Protein AF-A0A2H3IFF6-F1 (afdb_monomer_lite)

Structure (mmCIF, N/CA/C/O backbone):
data_AF-A0A2H3IFF6-F1
#
_entry.id   AF-A0A2H3IFF6-F1
#
loop_
_atom_site.group_PDB
_atom_site.id
_atom_site.type_symbol
_atom_site.label_atom_id
_atom_site.label_alt_id
_atom_site.label_comp_id
_atom_site.label_asym_id
_atom_site.label_entity_id
_atom_site.label_seq_id
_atom_site.pdbx_PDB_ins_code
_atom_site.Cartn_x
_atom_site.Cartn_y
_atom_site.Cartn_z
_atom_site.occupancy
_atom_site.B_iso_or_equiv
_atom_site.auth_seq_id
_atom_site.auth_comp_id
_atom_site.auth_asym_id
_atom_site.auth_atom_id
_atom_site.pdbx_PDB_model_num
ATOM 1 N N . MET A 1 1 ? 12.134 -15.837 -19.887 1.00 38.56 1 MET A N 1
ATOM 2 C CA . MET A 1 1 ? 12.279 -16.118 -18.448 1.00 38.56 1 MET A CA 1
ATOM 3 C C . MET A 1 1 ? 13.048 -17.418 -18.341 1.00 38.56 1 MET A C 1
ATOM 5 O O . MET A 1 1 ? 12.661 -18.370 -19.005 1.00 38.56 1 MET A O 1
ATOM 9 N N . LEU A 1 2 ? 14.195 -17.393 -17.666 1.00 48.28 2 LEU A N 1
ATOM 10 C CA . LEU A 1 2 ? 15.031 -18.558 -17.375 1.00 48.28 2 LEU A CA 1
ATOM 11 C C . LEU A 1 2 ? 14.688 -18.929 -15.922 1.00 48.28 2 LEU A C 1
ATOM 13 O O . LEU A 1 2 ? 15.076 -18.199 -15.018 1.00 48.28 2 LEU A O 1
ATOM 17 N N . GLU A 1 3 ? 13.882 -19.964 -15.712 1.00 47.41 3 GLU A N 1
ATOM 18 C CA . GLU A 1 3 ? 13.469 -20.450 -14.382 1.00 47.41 3 GLU A CA 1
ATOM 19 C C . GLU A 1 3 ? 13.998 -21.884 -14.204 1.00 47.41 3 GLU A C 1
ATOM 21 O O . GLU A 1 3 ? 14.107 -22.606 -15.199 1.00 47.41 3 GLU A O 1
ATOM 26 N N . ASP A 1 4 ? 14.376 -22.272 -12.979 1.00 53.00 4 ASP A N 1
ATOM 27 C CA . ASP A 1 4 ? 14.847 -23.623 -12.619 1.00 53.00 4 ASP A CA 1
ATOM 28 C C . ASP A 1 4 ? 16.055 -24.161 -13.431 1.00 53.00 4 ASP A C 1
ATOM 30 O O . ASP A 1 4 ? 16.214 -25.370 -13.635 1.00 53.00 4 ASP A O 1
ATOM 34 N N . LEU A 1 5 ? 16.942 -23.288 -13.924 1.00 58.34 5 LEU A N 1
ATOM 35 C CA . LEU A 1 5 ? 18.146 -23.723 -14.645 1.00 58.34 5 LEU A CA 1
ATOM 36 C C . LEU A 1 5 ? 19.274 -24.081 -13.684 1.00 58.34 5 LEU A C 1
ATOM 38 O O . LEU A 1 5 ? 19.726 -23.256 -12.895 1.00 58.34 5 LEU A O 1
ATOM 42 N N . SER A 1 6 ? 19.788 -25.305 -13.808 1.00 63.78 6 SER A N 1
ATOM 43 C CA . SER A 1 6 ? 20.961 -25.723 -13.047 1.00 63.78 6 SER A CA 1
ATOM 44 C C . SER A 1 6 ? 22.236 -25.040 -13.550 1.00 63.78 6 SER A C 1
ATOM 46 O O . SER A 1 6 ? 22.379 -24.736 -14.736 1.00 63.78 6 SER A O 1
ATOM 48 N N . GLU A 1 7 ? 23.186 -24.837 -12.638 1.00 62.59 7 GLU A N 1
ATOM 49 C CA . GLU A 1 7 ? 24.485 -24.183 -12.859 1.00 62.59 7 GLU A CA 1
ATOM 50 C C . GLU A 1 7 ? 25.207 -24.579 -14.172 1.00 62.59 7 GLU A C 1
ATOM 52 O O . GLU A 1 7 ? 25.631 -23.677 -14.897 1.00 62.59 7 GLU A O 1
ATOM 57 N N . PRO A 1 8 ? 25.248 -25.863 -14.598 1.00 72.06 8 PRO A N 1
ATOM 58 C CA . PRO A 1 8 ? 25.888 -26.247 -15.861 1.00 72.06 8 PRO A CA 1
ATOM 59 C C . PRO A 1 8 ? 25.203 -25.666 -17.106 1.00 72.06 8 PRO A C 1
ATOM 61 O O . PRO A 1 8 ? 25.859 -25.371 -18.104 1.00 72.06 8 PRO A O 1
ATOM 64 N N . TYR A 1 9 ? 23.878 -25.490 -17.070 1.00 73.44 9 TYR A N 1
ATOM 65 C CA . TYR A 1 9 ? 23.153 -24.863 -18.174 1.00 73.44 9 TYR A CA 1
ATOM 66 C C . TYR A 1 9 ? 23.409 -23.363 -18.217 1.00 73.44 9 TYR A C 1
ATOM 68 O O . TYR A 1 9 ? 23.532 -22.803 -19.301 1.00 73.44 9 TYR A O 1
ATOM 76 N N . ILE A 1 10 ? 23.548 -22.714 -17.063 1.00 69.38 10 ILE A N 1
ATOM 77 C CA . ILE A 1 10 ? 23.881 -21.290 -16.978 1.00 69.38 10 ILE A CA 1
ATOM 78 C C . ILE A 1 10 ? 25.252 -21.024 -17.614 1.00 69.38 10 ILE A C 1
ATOM 80 O O . ILE A 1 10 ? 25.393 -20.100 -18.415 1.00 69.38 10 ILE A O 1
ATOM 84 N N . GLU A 1 11 ? 26.249 -21.857 -17.311 1.00 74.06 11 GLU A N 1
ATOM 85 C CA . GLU A 1 11 ? 27.585 -21.767 -17.914 1.00 74.06 11 GLU A CA 1
ATOM 86 C C . GLU A 1 11 ? 27.561 -22.019 -19.426 1.00 74.06 11 GLU A C 1
ATOM 88 O O . GLU A 1 11 ? 28.198 -21.295 -20.201 1.00 74.06 11 GLU A O 1
ATOM 93 N N . LEU A 1 12 ? 26.768 -22.997 -19.873 1.00 79.56 12 LEU A N 1
ATOM 94 C CA . LEU A 1 12 ? 26.589 -23.285 -21.293 1.00 79.56 12 LEU A CA 1
ATOM 95 C C . LEU A 1 12 ? 25.931 -22.108 -22.029 1.00 79.56 12 LEU A C 1
ATOM 97 O O . LEU A 1 12 ? 26.402 -21.707 -23.091 1.00 79.56 12 LEU A O 1
ATOM 101 N N . PHE A 1 13 ? 24.891 -21.507 -21.450 1.00 73.38 13 PHE A N 1
ATOM 102 C CA . PHE A 1 13 ? 24.260 -20.297 -21.981 1.00 73.38 13 PHE A CA 1
ATOM 103 C C . PHE A 1 13 ? 25.245 -19.125 -22.027 1.00 73.38 13 PHE A C 1
ATOM 105 O O . PHE A 1 13 ? 25.337 -18.443 -23.049 1.00 73.38 13 PHE A O 1
ATOM 112 N N . GLY A 1 14 ? 26.019 -18.929 -20.958 1.00 73.56 14 GLY A N 1
ATOM 113 C CA . GLY A 1 14 ? 27.073 -17.921 -20.893 1.00 73.56 14 GLY A CA 1
ATOM 114 C C . GLY A 1 14 ? 28.059 -18.038 -22.053 1.00 73.56 14 GLY A C 1
ATOM 115 O O . GLY A 1 14 ? 28.250 -17.101 -22.832 1.00 73.56 14 GLY A O 1
ATOM 116 N N . SER A 1 15 ? 28.621 -19.234 -22.227 1.00 78.81 15 SER A N 1
ATOM 117 C CA . SER A 1 15 ? 29.581 -19.513 -23.299 1.00 78.81 15 SER A CA 1
ATOM 118 C C . SER A 1 15 ? 28.978 -19.392 -24.704 1.00 78.81 15 SER A C 1
ATOM 120 O O . SER A 1 15 ? 29.634 -18.855 -25.594 1.00 78.81 15 SER A O 1
ATOM 122 N N . TYR A 1 16 ? 27.728 -19.822 -24.904 1.00 80.56 16 TYR A N 1
ATOM 123 C CA . TYR A 1 16 ? 27.056 -19.764 -26.203 1.00 80.56 16 TYR A CA 1
ATOM 124 C C . TYR A 1 16 ? 26.751 -18.328 -26.645 1.00 80.56 16 TYR A C 1
ATOM 126 O O . TYR A 1 16 ? 26.982 -17.969 -27.798 1.00 80.56 16 TYR A O 1
ATOM 134 N N . PHE A 1 17 ? 26.250 -17.492 -25.731 1.00 76.94 17 PHE A N 1
ATOM 135 C CA . PHE A 1 17 ? 25.898 -16.102 -26.035 1.00 76.94 17 PHE A CA 1
ATOM 136 C C . PHE A 1 17 ? 27.072 -15.126 -25.882 1.00 76.94 17 PHE A C 1
ATOM 138 O O . PHE A 1 17 ? 26.922 -13.947 -26.200 1.00 76.94 17 PHE A O 1
ATOM 145 N N . GLY A 1 18 ? 28.235 -15.590 -25.411 1.00 71.38 18 GLY A N 1
ATOM 146 C CA . GLY A 1 18 ? 29.381 -14.726 -25.120 1.00 71.38 18 GLY A CA 1
ATOM 147 C C . GLY A 1 18 ? 29.097 -13.733 -23.988 1.00 71.38 18 GLY A C 1
ATOM 148 O O . GLY A 1 18 ? 29.632 -12.625 -23.983 1.00 71.38 18 GLY A O 1
ATOM 149 N N . VAL A 1 19 ? 28.226 -14.113 -23.053 1.00 72.69 19 VAL A N 1
ATOM 150 C CA . VAL A 1 19 ? 27.799 -13.309 -21.903 1.00 72.69 19 VAL A CA 1
ATOM 151 C C . VAL A 1 19 ? 28.285 -14.010 -20.636 1.00 72.69 19 VAL A C 1
ATOM 153 O O . VAL A 1 19 ? 28.291 -15.233 -20.572 1.00 72.69 19 VAL A O 1
ATOM 156 N N . ASP A 1 20 ? 28.712 -13.262 -19.618 1.00 71.94 20 ASP A N 1
ATOM 157 C CA . ASP A 1 20 ? 29.081 -13.860 -18.329 1.00 71.94 20 ASP A CA 1
ATOM 158 C C . ASP A 1 20 ? 27.909 -14.705 -17.794 1.00 71.94 20 ASP A C 1
ATOM 160 O O . ASP A 1 20 ? 26.795 -14.205 -17.636 1.00 71.94 20 ASP A O 1
ATOM 164 N N . ALA A 1 21 ? 28.160 -15.990 -17.524 1.00 69.69 21 ALA A N 1
ATOM 165 C CA . ALA A 1 21 ? 27.174 -16.936 -17.004 1.00 69.69 21 ALA A CA 1
ATOM 166 C C . ALA A 1 21 ? 26.475 -16.392 -15.749 1.00 69.69 21 ALA A C 1
ATOM 168 O O . ALA A 1 21 ? 25.276 -16.576 -15.547 1.00 69.69 21 ALA A O 1
ATOM 169 N N . GLN A 1 22 ? 27.191 -15.617 -14.937 1.00 67.50 22 GLN A N 1
ATOM 170 C CA . GLN A 1 22 ? 26.620 -15.019 -13.744 1.00 67.50 22 GLN A CA 1
ATOM 171 C C . GLN A 1 22 ? 25.551 -13.944 -14.034 1.00 67.50 22 GLN A C 1
ATOM 173 O O . GLN A 1 22 ? 24.779 -13.609 -13.136 1.00 67.50 22 GLN A O 1
ATOM 178 N N . VAL A 1 23 ? 25.484 -13.389 -15.252 1.00 66.81 23 VAL A N 1
ATOM 179 C CA . VAL A 1 23 ? 24.373 -12.524 -15.696 1.00 66.81 23 VAL A CA 1
ATOM 180 C C . VAL A 1 23 ? 23.086 -13.337 -15.790 1.00 66.81 23 VAL A C 1
ATOM 182 O O . VAL A 1 23 ? 22.043 -12.873 -15.341 1.00 66.81 23 VAL A O 1
ATOM 185 N N . PHE A 1 24 ? 23.164 -14.563 -16.312 1.00 67.00 24 PHE A N 1
ATOM 186 C CA . PHE A 1 24 ? 22.022 -15.471 -16.383 1.00 67.00 24 PHE A CA 1
ATOM 187 C C . PHE A 1 24 ? 21.651 -16.008 -14.999 1.00 67.00 24 PHE A C 1
ATOM 189 O O . PHE A 1 24 ? 20.473 -16.002 -14.659 1.00 67.00 24 PHE A O 1
ATOM 196 N N . ALA A 1 25 ? 22.633 -16.357 -14.159 1.00 62.78 25 ALA A N 1
ATOM 197 C CA . ALA A 1 25 ? 22.378 -16.769 -12.773 1.00 62.78 25 ALA A CA 1
ATOM 198 C C . ALA A 1 25 ? 21.637 -15.692 -11.966 1.00 62.78 25 ALA A C 1
ATOM 200 O O . ALA A 1 25 ? 20.706 -15.994 -11.228 1.00 62.78 25 ALA A O 1
ATOM 201 N N . ALA A 1 26 ? 22.006 -14.419 -12.143 1.00 60.72 26 ALA A N 1
ATOM 202 C CA . ALA A 1 26 ? 21.344 -13.298 -11.476 1.00 60.72 26 ALA A CA 1
ATOM 203 C C . ALA A 1 26 ? 19.911 -13.030 -11.980 1.00 60.72 26 ALA A C 1
ATOM 205 O O . ALA A 1 26 ? 19.170 -12.282 -11.341 1.00 60.72 26 ALA A O 1
ATOM 206 N N . GLN A 1 27 ? 19.536 -13.591 -13.133 1.00 59.34 27 GLN A N 1
ATOM 207 C CA . GLN A 1 27 ? 18.207 -13.465 -13.735 1.00 59.34 27 GLN A CA 1
ATOM 208 C C . GLN A 1 27 ? 17.286 -14.647 -13.413 1.00 59.34 27 GLN A C 1
ATOM 210 O O . GLN A 1 27 ? 16.091 -14.552 -13.698 1.00 59.34 27 GLN A O 1
ATOM 215 N N . ILE A 1 28 ? 17.810 -15.731 -12.828 1.00 59.28 28 ILE A N 1
ATOM 216 C CA . ILE A 1 28 ? 16.989 -16.858 -12.381 1.00 59.28 28 ILE A CA 1
ATOM 217 C C . ILE A 1 28 ? 16.185 -16.406 -11.171 1.00 59.28 28 ILE A C 1
ATOM 219 O O . ILE A 1 28 ? 16.720 -16.027 -10.127 1.00 59.28 28 ILE A O 1
ATOM 223 N N . GLN A 1 29 ? 14.873 -16.404 -11.356 1.00 48.50 29 GLN A N 1
ATOM 224 C CA . GLN A 1 29 ? 13.907 -16.045 -10.341 1.00 48.50 29 GLN A CA 1
ATOM 225 C C . GLN A 1 29 ? 13.195 -17.323 -9.904 1.00 48.50 29 GLN A C 1
ATOM 227 O O . GLN A 1 29 ? 12.108 -17.617 -10.389 1.00 48.50 29 GLN A O 1
ATOM 232 N N . ASP A 1 30 ? 13.784 -18.086 -8.984 1.00 48.50 30 ASP A N 1
ATOM 233 C CA . ASP A 1 30 ? 13.059 -19.213 -8.397 1.00 48.50 30 ASP A CA 1
ATOM 234 C C . ASP A 1 30 ? 11.941 -18.653 -7.514 1.00 48.50 30 ASP A C 1
ATOM 236 O O . ASP A 1 30 ? 12.176 -17.908 -6.560 1.00 48.50 30 ASP A O 1
ATOM 240 N N . GLY A 1 31 ? 10.690 -18.975 -7.848 1.00 42.25 31 GLY A N 1
ATOM 241 C CA . GLY A 1 31 ? 9.479 -18.429 -7.222 1.00 42.25 31 GLY A CA 1
ATOM 242 C C . GLY A 1 31 ? 9.295 -18.750 -5.729 1.00 42.25 31 GLY A C 1
ATOM 243 O O . GLY A 1 31 ? 8.210 -18.549 -5.195 1.00 42.25 31 GLY A O 1
ATOM 244 N N . HIS A 1 32 ? 10.319 -19.264 -5.047 1.00 40.50 32 HIS A N 1
ATOM 245 C CA . HIS A 1 32 ? 10.324 -19.652 -3.632 1.00 40.50 32 HIS A CA 1
ATOM 246 C C . HIS A 1 32 ? 10.969 -18.585 -2.722 1.00 40.50 32 HIS A C 1
ATOM 248 O O . HIS A 1 32 ? 11.402 -18.906 -1.617 1.00 40.50 32 HIS A O 1
ATOM 254 N N . TRP A 1 33 ? 11.008 -17.317 -3.168 1.00 41.84 33 TRP A N 1
ATOM 255 C CA . TRP A 1 33 ? 11.645 -16.130 -2.550 1.00 41.84 33 TRP A CA 1
ATOM 256 C C . TRP A 1 33 ? 11.077 -15.688 -1.174 1.00 41.84 33 TRP A C 1
ATOM 258 O O . TRP A 1 33 ? 10.857 -14.506 -0.901 1.00 41.84 33 TRP A O 1
ATOM 268 N N . GLY A 1 34 ? 10.838 -16.643 -0.282 1.00 42.03 34 GLY A N 1
ATOM 269 C CA . GLY A 1 34 ? 10.381 -16.437 1.088 1.00 42.03 34 GLY A CA 1
ATOM 270 C C . GLY A 1 34 ? 10.136 -17.719 1.893 1.00 42.03 34 GLY A C 1
ATOM 271 O O . GLY A 1 34 ? 9.814 -17.600 3.070 1.00 42.03 34 GLY A O 1
ATOM 272 N N . GLU A 1 35 ? 10.270 -18.913 1.300 1.00 39.94 35 GLU A N 1
ATOM 273 C CA . GLU A 1 35 ? 10.054 -20.191 2.006 1.00 39.94 35 GLU A CA 1
ATOM 274 C C . GLU A 1 35 ? 11.335 -21.005 2.244 1.00 39.94 35 GLU A C 1
ATOM 276 O O . GLU A 1 35 ? 11.352 -21.811 3.173 1.00 39.94 35 GLU A O 1
ATOM 281 N N . ASP A 1 36 ? 12.406 -20.798 1.465 1.00 42.50 36 ASP A N 1
ATOM 282 C CA . ASP A 1 36 ? 13.642 -21.584 1.588 1.00 42.50 36 ASP A CA 1
ATOM 283 C C . ASP A 1 36 ? 14.901 -20.696 1.603 1.00 42.50 36 ASP A C 1
ATOM 285 O O . ASP A 1 36 ? 15.216 -20.013 0.627 1.00 42.50 36 ASP A O 1
ATOM 289 N N . ASP A 1 37 ? 15.649 -20.738 2.712 1.00 51.69 37 ASP A N 1
ATOM 290 C CA . ASP A 1 37 ? 16.914 -20.012 2.933 1.00 51.69 37 ASP A CA 1
ATOM 291 C C . ASP A 1 37 ? 18.049 -20.454 1.983 1.00 51.69 37 ASP A C 1
ATOM 293 O O . ASP A 1 37 ? 19.138 -19.878 1.993 1.00 51.69 37 ASP A O 1
ATOM 297 N N . ARG A 1 38 ? 17.839 -21.505 1.179 1.00 42.28 38 ARG A N 1
ATOM 298 C CA . ARG A 1 38 ? 18.907 -22.183 0.429 1.00 42.28 38 ARG A CA 1
ATOM 299 C C . ARG A 1 38 ? 19.079 -21.736 -1.024 1.00 42.28 38 ARG A C 1
ATOM 301 O O . ARG A 1 38 ? 20.086 -22.111 -1.618 1.00 42.28 38 ARG A O 1
ATOM 308 N N . ILE A 1 39 ? 18.135 -20.988 -1.608 1.00 45.25 39 ILE A N 1
ATOM 309 C CA . ILE A 1 39 ? 18.053 -20.838 -3.083 1.00 45.25 39 ILE A CA 1
ATOM 310 C C . ILE A 1 39 ? 17.879 -19.377 -3.553 1.00 45.25 39 ILE A C 1
ATOM 312 O O . ILE A 1 39 ? 17.584 -19.090 -4.709 1.00 45.25 39 ILE A O 1
ATOM 316 N N . GLY A 1 40 ? 18.113 -18.396 -2.682 1.00 44.69 40 GLY A N 1
ATOM 317 C CA . GLY A 1 40 ? 18.213 -17.001 -3.112 1.00 44.69 40 GLY A CA 1
ATOM 318 C C . GLY A 1 40 ? 19.641 -16.668 -3.533 1.00 44.69 40 GLY A C 1
ATOM 319 O O . GLY A 1 40 ? 20.502 -16.546 -2.665 1.00 44.69 40 GLY A O 1
ATOM 320 N N . HIS A 1 41 ? 19.917 -16.456 -4.824 1.00 51.88 41 HIS A N 1
ATOM 321 C CA . HIS A 1 41 ? 21.143 -15.744 -5.196 1.00 51.88 41 HIS A CA 1
ATOM 322 C C . HIS A 1 41 ? 20.984 -14.273 -4.771 1.00 51.88 41 HIS A C 1
ATOM 324 O O . HIS A 1 41 ? 20.117 -13.575 -5.311 1.00 51.88 41 HIS A O 1
ATOM 330 N N . PRO A 1 42 ? 21.764 -13.780 -3.787 1.00 53.38 42 PRO A N 1
ATOM 331 C CA . PRO A 1 42 ? 21.703 -12.381 -3.397 1.00 53.38 42 PRO A CA 1
ATOM 332 C C . PRO A 1 42 ? 22.075 -11.510 -4.596 1.00 53.38 42 PRO A C 1
ATOM 334 O O . PRO A 1 42 ? 22.866 -11.908 -5.456 1.00 53.38 42 PRO A O 1
ATOM 337 N N . GLN A 1 43 ? 21.509 -10.305 -4.653 1.00 56.03 43 GLN A N 1
ATOM 338 C CA . GLN A 1 43 ? 21.870 -9.350 -5.694 1.00 56.03 43 GLN A CA 1
ATOM 339 C C . GLN A 1 43 ? 23.387 -9.154 -5.711 1.00 56.03 43 GLN A C 1
ATOM 341 O O . GLN A 1 43 ? 24.002 -8.894 -4.673 1.00 56.03 43 GLN A O 1
ATOM 346 N N . LYS A 1 44 ? 23.991 -9.248 -6.898 1.00 58.75 44 LYS A N 1
ATOM 347 C CA . LYS A 1 44 ? 25.374 -8.818 -7.077 1.00 58.75 44 LYS A CA 1
ATOM 348 C C . LYS A 1 44 ? 25.489 -7.351 -6.680 1.00 58.75 44 LYS A C 1
ATOM 350 O O . LYS A 1 44 ? 24.672 -6.529 -7.094 1.00 58.75 44 LYS A O 1
ATOM 355 N N . LEU A 1 45 ? 26.519 -7.034 -5.898 1.00 61.25 45 LEU A N 1
ATOM 356 C CA . LEU A 1 45 ? 26.845 -5.654 -5.560 1.00 61.25 45 LEU A CA 1
ATOM 357 C C . LEU A 1 45 ? 27.024 -4.845 -6.847 1.00 61.25 45 LEU A C 1
ATOM 359 O O . LEU A 1 45 ? 27.652 -5.316 -7.794 1.00 61.25 45 LEU A O 1
ATOM 363 N N . LEU A 1 46 ? 26.521 -3.613 -6.861 1.00 61.31 46 LEU A N 1
ATOM 364 C CA . LEU A 1 46 ? 26.642 -2.706 -8.009 1.00 61.31 46 LEU A CA 1
ATOM 365 C C . LEU A 1 46 ? 28.107 -2.485 -8.413 1.00 61.31 46 LEU A C 1
ATOM 367 O O . LEU A 1 46 ? 28.411 -2.387 -9.594 1.00 61.31 46 LEU A O 1
ATOM 371 N N . SER A 1 47 ? 29.028 -2.513 -7.443 1.00 62.34 47 SER A N 1
ATOM 372 C CA . SER A 1 47 ? 30.475 -2.428 -7.679 1.00 62.34 47 SER A CA 1
ATOM 373 C C . SER A 1 47 ? 31.043 -3.567 -8.534 1.00 62.34 47 SER A C 1
ATOM 375 O O . SER A 1 47 ? 32.133 -3.425 -9.081 1.00 62.34 47 SER A O 1
ATOM 377 N N . ALA A 1 48 ? 30.332 -4.692 -8.649 1.00 60.19 48 ALA A N 1
ATOM 378 C CA . ALA A 1 48 ? 30.722 -5.822 -9.485 1.00 60.19 48 ALA A CA 1
ATOM 379 C C . ALA A 1 48 ? 30.246 -5.688 -10.944 1.00 60.19 48 ALA A C 1
ATOM 381 O O . ALA A 1 48 ? 30.687 -6.461 -11.794 1.00 60.19 48 ALA A O 1
ATOM 382 N N . ASN A 1 49 ? 29.370 -4.724 -11.251 1.00 61.53 49 ASN A N 1
ATOM 383 C CA . ASN A 1 49 ? 28.867 -4.489 -12.602 1.00 61.53 49 ASN A CA 1
ATOM 384 C C . ASN A 1 49 ? 29.646 -3.359 -13.288 1.00 61.53 49 ASN A C 1
ATOM 386 O O . ASN A 1 49 ? 29.836 -2.281 -12.734 1.00 61.53 49 ASN A O 1
ATOM 390 N N . ASN A 1 50 ? 30.054 -3.575 -14.541 1.00 64.81 50 ASN A N 1
ATOM 391 C CA . ASN A 1 50 ? 30.603 -2.505 -15.370 1.00 64.81 50 ASN A CA 1
ATOM 392 C C . ASN A 1 50 ? 29.467 -1.784 -16.113 1.00 64.81 50 ASN A C 1
ATOM 394 O O . ASN A 1 50 ? 29.067 -2.206 -17.203 1.00 64.81 50 ASN A O 1
ATOM 398 N N . HIS A 1 51 ? 28.973 -0.695 -15.518 1.00 62.91 51 HIS A N 1
ATOM 399 C CA . HIS A 1 51 ? 27.822 0.075 -16.009 1.00 62.91 51 HIS A CA 1
ATOM 400 C C . HIS A 1 51 ? 28.031 0.651 -17.423 1.00 62.91 51 HIS A C 1
ATOM 402 O O . HIS A 1 51 ? 27.063 0.863 -18.150 1.00 62.91 51 HIS A O 1
ATOM 408 N N . GLU A 1 52 ? 29.282 0.850 -17.856 1.00 63.47 52 GLU A N 1
ATOM 409 C CA . GLU A 1 52 ? 29.602 1.374 -19.192 1.00 63.47 52 GLU A CA 1
ATOM 410 C C . GLU A 1 52 ? 29.456 0.323 -20.305 1.00 63.47 52 GLU A C 1
ATOM 412 O O . GLU A 1 52 ? 29.315 0.674 -21.478 1.00 63.47 52 GLU A O 1
ATOM 417 N N . LYS A 1 53 ? 29.494 -0.971 -19.956 1.00 67.31 53 LYS A N 1
ATOM 418 C CA . LYS A 1 53 ? 29.442 -2.085 -20.919 1.00 67.31 53 LYS A CA 1
ATOM 419 C C . LYS A 1 53 ? 28.101 -2.805 -20.926 1.00 67.31 53 LYS A C 1
ATOM 421 O O . LYS A 1 53 ? 27.621 -3.187 -21.990 1.00 67.31 53 LYS A O 1
ATOM 426 N N . SER A 1 54 ? 27.517 -3.017 -19.752 1.00 72.81 54 SER A N 1
ATOM 427 C CA . SER A 1 54 ? 26.268 -3.759 -19.603 1.00 72.81 54 SER A CA 1
ATOM 428 C C . SER A 1 54 ? 25.570 -3.381 -18.310 1.00 72.81 54 SER A C 1
ATOM 430 O O . SER A 1 54 ? 26.211 -3.225 -17.272 1.00 72.81 54 SER A O 1
ATOM 432 N N . PHE A 1 55 ? 24.248 -3.334 -18.351 1.00 75.75 55 PHE A N 1
ATOM 433 C CA . PHE A 1 55 ? 23.423 -3.105 -17.178 1.00 75.75 55 PHE A CA 1
ATOM 434 C C . PHE A 1 55 ? 22.162 -3.973 -17.261 1.00 75.75 55 PHE A C 1
ATOM 436 O O . PHE A 1 55 ? 21.757 -4.387 -18.347 1.00 75.75 55 PHE A O 1
ATOM 443 N N . THR A 1 56 ? 21.553 -4.279 -16.114 1.00 76.50 56 THR A N 1
ATOM 444 C CA . THR A 1 56 ? 20.357 -5.136 -16.040 1.00 76.50 56 THR A CA 1
ATOM 445 C C . THR A 1 56 ? 19.212 -4.377 -15.395 1.00 76.50 56 THR A C 1
ATOM 447 O O . THR A 1 56 ? 19.285 -4.022 -14.223 1.00 76.50 56 THR A O 1
ATOM 450 N N . LEU A 1 57 ? 18.140 -4.158 -16.151 1.00 78.38 57 LEU A N 1
ATOM 451 C CA . LEU A 1 57 ? 16.928 -3.523 -15.646 1.00 78.38 57 LEU A CA 1
ATOM 452 C C . LEU A 1 57 ? 15.864 -4.553 -15.295 1.00 78.38 57 LEU A C 1
ATOM 454 O O . LEU A 1 57 ? 15.635 -5.512 -16.032 1.00 78.38 57 LEU A O 1
ATOM 458 N N . ARG A 1 58 ? 15.167 -4.312 -14.186 1.00 78.81 58 ARG A N 1
ATOM 459 C CA . ARG A 1 58 ? 14.046 -5.133 -13.735 1.00 78.81 58 ARG A CA 1
ATOM 460 C C . ARG A 1 58 ? 12.745 -4.618 -14.327 1.00 78.81 58 ARG A C 1
ATOM 462 O O . ARG A 1 58 ? 12.305 -3.510 -14.011 1.00 78.81 58 ARG A O 1
ATOM 469 N N . TYR A 1 59 ? 12.143 -5.436 -15.184 1.00 82.38 59 TYR A N 1
ATOM 470 C CA . TYR A 1 59 ? 10.867 -5.174 -15.837 1.00 82.38 59 TYR A CA 1
ATOM 471 C C . TYR A 1 59 ? 9.753 -5.984 -15.177 1.00 82.38 59 TYR A C 1
ATOM 473 O O . TYR A 1 59 ? 9.846 -7.204 -15.067 1.00 82.38 59 TYR A O 1
ATOM 481 N N . TYR A 1 60 ? 8.688 -5.293 -14.774 1.00 80.31 60 TYR A N 1
ATOM 482 C CA . TYR A 1 60 ? 7.529 -5.899 -14.132 1.00 80.31 60 TYR A CA 1
ATOM 483 C C . TYR A 1 60 ? 6.281 -5.657 -14.962 1.00 80.31 60 TYR A C 1
ATOM 485 O O . TYR A 1 60 ? 5.873 -4.515 -15.169 1.00 80.31 60 TYR A O 1
ATOM 493 N N . GLU A 1 61 ? 5.655 -6.743 -15.399 1.00 80.38 61 GLU A N 1
ATOM 494 C CA . GLU A 1 61 ? 4.395 -6.703 -16.125 1.00 80.38 61 GLU A CA 1
ATOM 495 C C . GLU A 1 61 ? 3.228 -6.980 -15.176 1.00 80.38 61 GLU A C 1
ATOM 497 O O . GLU A 1 61 ? 3.185 -7.996 -14.484 1.00 80.38 61 GLU A O 1
ATOM 502 N N . THR A 1 62 ? 2.256 -6.067 -15.141 1.00 80.75 62 THR A N 1
ATOM 503 C CA . THR A 1 62 ? 1.024 -6.289 -14.375 1.00 80.75 62 THR A CA 1
ATOM 504 C C . THR A 1 62 ? 0.069 -7.142 -15.198 1.00 80.75 62 THR A C 1
ATOM 506 O O . THR A 1 62 ? -0.349 -6.731 -16.281 1.00 80.75 62 THR A O 1
ATOM 509 N N . ARG A 1 63 ? -0.302 -8.310 -14.669 1.00 77.62 63 ARG A N 1
ATOM 510 C CA . ARG A 1 63 ? -1.254 -9.232 -15.297 1.00 77.62 63 ARG A CA 1
ATOM 511 C C . ARG A 1 63 ? -2.519 -9.368 -14.461 1.00 77.62 63 ARG A C 1
ATOM 513 O O . ARG A 1 63 ? -2.487 -9.243 -13.238 1.00 77.62 63 ARG A O 1
ATOM 520 N N . VAL A 1 64 ? -3.630 -9.579 -15.152 1.00 73.56 64 VAL A N 1
ATOM 521 C CA . VAL A 1 64 ? -4.944 -9.868 -14.582 1.00 73.56 64 VAL A CA 1
ATOM 522 C C . VAL A 1 64 ? -5.220 -11.348 -14.786 1.00 73.56 64 VAL A C 1
ATOM 524 O O . VAL A 1 64 ? -4.978 -11.875 -15.873 1.00 73.56 64 VAL A O 1
ATOM 527 N N . PHE A 1 65 ? -5.723 -11.975 -13.730 1.00 72.94 65 PHE A N 1
ATOM 528 C CA . PHE A 1 65 ? -6.189 -13.354 -13.710 1.00 72.94 65 PHE A CA 1
ATOM 529 C C . PHE A 1 65 ? -7.709 -13.317 -13.583 1.00 72.94 65 PHE A C 1
ATOM 531 O O . PHE A 1 65 ? -8.230 -12.546 -12.773 1.00 72.94 65 PHE A O 1
ATOM 538 N N . ASP A 1 66 ? -8.414 -14.094 -14.402 1.00 63.44 66 ASP A N 1
ATOM 539 C CA . ASP A 1 66 ? -9.878 -14.043 -14.445 1.00 63.44 66 ASP A CA 1
ATOM 540 C C . ASP A 1 66 ? -10.540 -14.697 -13.211 1.00 63.44 66 ASP A C 1
ATOM 542 O O . ASP A 1 66 ? -11.661 -14.326 -12.869 1.00 63.44 66 ASP A O 1
ATOM 546 N N . ASN A 1 67 ? -9.823 -15.558 -12.473 1.00 56.81 67 ASN A N 1
ATOM 547 C CA . ASN A 1 67 ? -10.216 -16.059 -11.152 1.00 56.81 67 ASN A CA 1
ATOM 548 C C . ASN A 1 67 ? -9.080 -15.815 -10.141 1.00 56.81 67 ASN A C 1
ATOM 550 O O . ASN A 1 67 ? -8.069 -16.504 -10.187 1.00 56.81 67 ASN A O 1
ATOM 554 N N . PRO A 1 68 ? -9.179 -14.840 -9.221 1.00 50.44 68 PRO A N 1
ATOM 555 C CA . PRO A 1 68 ? -8.161 -14.687 -8.189 1.00 50.44 68 PRO A CA 1
ATOM 556 C C . PRO A 1 68 ? -8.215 -15.895 -7.236 1.00 50.44 68 PRO A C 1
ATOM 558 O O . PRO A 1 68 ? -9.318 -16.290 -6.844 1.00 50.44 68 PRO A O 1
ATOM 561 N N . PRO A 1 69 ? -7.071 -16.472 -6.817 1.00 46.91 69 PRO A N 1
ATOM 562 C CA . PRO A 1 69 ? -7.079 -17.485 -5.772 1.00 46.91 69 PRO A CA 1
ATOM 563 C C . PRO A 1 69 ? -7.754 -16.887 -4.535 1.00 46.91 69 PRO A C 1
ATOM 565 O O . PRO A 1 69 ? -7.356 -15.825 -4.051 1.00 46.91 69 PRO A O 1
ATOM 568 N N . LEU A 1 70 ? -8.821 -17.544 -4.076 1.00 42.75 70 LEU A N 1
ATOM 569 C CA . LEU A 1 70 ? -9.517 -17.200 -2.841 1.00 42.75 70 LEU A CA 1
ATOM 570 C C . LEU A 1 70 ? -8.487 -17.137 -1.695 1.00 42.75 70 LEU A C 1
ATOM 572 O O . LEU A 1 70 ? -7.590 -17.977 -1.619 1.00 42.75 70 LEU A O 1
ATOM 576 N N . ASP A 1 71 ? -8.600 -16.106 -0.853 1.00 42.72 71 ASP A N 1
ATOM 577 C CA . ASP A 1 71 ? -7.724 -15.819 0.295 1.00 42.72 71 ASP A CA 1
ATOM 578 C C . ASP A 1 71 ? -7.548 -17.044 1.251 1.00 42.72 71 ASP A C 1
ATOM 580 O O . ASP A 1 71 ? -8.283 -18.030 1.165 1.00 42.72 71 ASP A O 1
ATOM 584 N N . PRO A 1 72 ? -6.543 -17.034 2.151 1.00 62.47 72 PRO A N 1
ATOM 585 C CA . PRO A 1 72 ? -5.573 -18.128 2.243 1.00 62.47 72 PRO A CA 1
ATOM 586 C C . PRO A 1 72 ? -5.756 -19.096 3.432 1.00 62.47 72 PRO A C 1
ATOM 588 O O . PRO A 1 72 ? -6.384 -18.751 4.430 1.00 62.47 72 PRO A O 1
ATOM 591 N N . VAL A 1 73 ? -5.017 -20.226 3.347 1.00 41.81 73 VAL A N 1
ATOM 592 C CA . VAL A 1 73 ? -4.420 -21.095 4.414 1.00 41.81 73 VAL A CA 1
ATOM 593 C C . VAL A 1 73 ? -4.991 -22.537 4.428 1.00 41.81 73 VAL A C 1
ATOM 595 O O . VAL A 1 73 ? -6.200 -22.682 4.269 1.00 41.81 73 VAL A O 1
ATOM 598 N N . PRO A 1 74 ? -4.223 -23.624 4.721 1.00 42.97 74 PRO A N 1
ATOM 599 C CA . PRO A 1 74 ? -2.765 -23.857 4.755 1.00 42.97 74 PRO A CA 1
ATOM 600 C C . PRO A 1 74 ? -2.301 -25.029 3.849 1.00 42.97 74 PRO A C 1
ATOM 602 O O . PRO A 1 74 ? -3.015 -26.006 3.652 1.00 42.97 74 PRO A O 1
ATOM 605 N N . SER A 1 75 ? -1.047 -24.974 3.388 1.00 41.72 75 SER A N 1
ATOM 606 C CA . SER A 1 75 ? -0.132 -26.125 3.220 1.00 41.72 75 SER A CA 1
ATOM 607 C C . SER A 1 75 ? -0.707 -27.497 2.807 1.00 41.72 75 SER A C 1
ATOM 609 O O . SER A 1 75 ? -0.323 -28.520 3.379 1.00 41.72 75 SER A O 1
ATOM 611 N N . MET A 1 76 ? -1.573 -27.574 1.799 1.00 34.25 76 MET A N 1
ATOM 612 C CA . MET A 1 76 ? -1.874 -28.847 1.153 1.00 34.25 76 MET A CA 1
ATOM 613 C C . MET A 1 76 ? -1.896 -28.693 -0.359 1.00 34.25 76 MET A C 1
ATOM 615 O O . MET A 1 76 ? -2.815 -28.150 -0.955 1.00 34.25 76 MET A O 1
ATOM 619 N N . MET A 1 77 ? -0.848 -29.283 -0.929 1.00 36.25 77 MET A N 1
ATOM 620 C CA . MET A 1 77 ? -0.763 -29.799 -2.282 1.00 36.25 77 MET A CA 1
ATOM 621 C C . MET A 1 77 ? -0.661 -28.771 -3.411 1.00 36.25 77 MET A C 1
ATOM 623 O O . MET A 1 77 ? -1.632 -28.210 -3.908 1.00 36.25 77 MET A O 1
ATOM 627 N N . ARG A 1 78 ? 0.582 -28.677 -3.900 1.00 37.62 78 ARG A N 1
ATOM 628 C CA . ARG A 1 78 ? 0.982 -28.467 -5.298 1.00 37.62 78 ARG A CA 1
ATOM 629 C C . ARG A 1 78 ? 0.179 -29.366 -6.265 1.00 37.62 78 ARG A C 1
ATOM 631 O O . ARG A 1 78 ? 0.735 -30.270 -6.876 1.00 37.62 78 ARG A O 1
ATOM 638 N N . THR A 1 79 ? -1.119 -29.118 -6.419 1.00 36.81 79 THR A N 1
ATOM 639 C CA . THR A 1 79 ? -1.977 -29.758 -7.435 1.00 36.81 79 THR A CA 1
ATOM 640 C C . THR A 1 79 ? -2.801 -28.714 -8.194 1.00 36.81 79 THR A C 1
ATOM 642 O O . THR A 1 79 ? -3.850 -29.018 -8.745 1.00 36.81 79 THR A O 1
ATOM 645 N N . ALA A 1 80 ? -2.323 -27.468 -8.251 1.00 39.72 80 ALA A N 1
ATOM 646 C CA . ALA A 1 80 ? -2.904 -26.404 -9.074 1.00 39.72 80 ALA A CA 1
ATOM 647 C C . ALA A 1 80 ? -2.162 -26.217 -10.414 1.00 39.72 80 ALA A C 1
ATOM 649 O O . ALA A 1 80 ? -2.338 -25.211 -11.085 1.00 39.72 80 ALA A O 1
ATOM 650 N N . ALA A 1 81 ? -1.337 -27.184 -10.835 1.00 37.81 81 ALA A N 1
ATOM 651 C CA . ALA A 1 81 ? -0.613 -27.113 -12.109 1.00 37.81 81 ALA A CA 1
ATOM 652 C C . ALA A 1 81 ? -1.518 -27.280 -13.354 1.00 37.81 81 ALA A C 1
ATOM 654 O O . ALA A 1 81 ? -1.047 -27.101 -14.472 1.00 37.81 81 ALA A O 1
ATOM 655 N N . ASN A 1 82 ? -2.807 -27.606 -13.181 1.00 40.03 82 ASN A N 1
ATOM 656 C CA . ASN A 1 82 ? -3.705 -27.987 -14.282 1.00 40.03 82 ASN A CA 1
ATOM 657 C C . ASN A 1 82 ? -4.861 -27.015 -14.564 1.00 40.03 82 ASN A C 1
ATOM 659 O O . ASN A 1 82 ? -5.708 -27.321 -15.400 1.00 40.03 82 ASN A O 1
ATOM 663 N N . GLN A 1 83 ? -4.904 -25.844 -13.932 1.00 44.81 83 GLN A N 1
ATOM 664 C CA . GLN A 1 83 ? -5.716 -24.741 -14.443 1.00 44.81 83 GLN A CA 1
ATOM 665 C C . GLN A 1 83 ? -4.754 -23.669 -14.931 1.00 44.81 83 GLN A C 1
ATOM 667 O O . GLN A 1 83 ? -4.304 -22.819 -14.172 1.00 44.81 83 GLN A O 1
ATOM 672 N N . ILE A 1 84 ? -4.389 -23.753 -16.212 1.00 46.19 84 ILE A N 1
ATOM 673 C CA . ILE A 1 84 ? -3.799 -22.619 -16.924 1.00 46.19 84 ILE A CA 1
ATOM 674 C C . ILE A 1 84 ? -4.931 -21.600 -17.035 1.00 46.19 84 ILE A C 1
ATOM 676 O O . ILE A 1 84 ? -5.695 -21.595 -17.996 1.00 46.19 84 ILE A O 1
ATOM 680 N N . GLU A 1 85 ? -5.123 -20.831 -15.970 1.00 55.38 85 GLU A N 1
ATOM 681 C CA . GLU A 1 85 ? -6.060 -19.722 -15.948 1.00 55.38 85 GLU A CA 1
ATOM 682 C C . GLU A 1 85 ? -5.597 -18.707 -16.992 1.00 55.38 85 GLU A C 1
ATOM 684 O O . GLU A 1 85 ? -4.414 -18.353 -17.050 1.00 55.38 85 GLU A O 1
ATOM 689 N N . GLU A 1 86 ? -6.516 -18.272 -17.855 1.00 60.59 86 GLU A N 1
ATOM 690 C CA . GLU A 1 86 ? -6.225 -17.254 -18.856 1.00 60.59 86 GLU A CA 1
ATOM 691 C C . GLU A 1 86 ? -5.693 -16.003 -18.140 1.00 60.59 86 GLU A C 1
ATOM 693 O O . GLU A 1 86 ? -6.378 -15.372 -17.331 1.00 60.59 86 GLU A O 1
ATOM 698 N N . ASN A 1 87 ? -4.423 -15.674 -18.392 1.00 70.50 87 ASN A N 1
ATOM 699 C CA . ASN A 1 87 ? -3.796 -14.467 -17.880 1.00 70.50 87 ASN A CA 1
ATOM 700 C C . ASN A 1 87 ? -3.649 -13.462 -19.020 1.00 70.50 87 ASN A C 1
ATOM 702 O O . ASN A 1 87 ? -3.317 -13.805 -20.156 1.00 70.50 87 ASN A O 1
ATOM 706 N N . ARG A 1 88 ? -3.919 -12.194 -18.720 1.00 76.44 88 ARG A N 1
ATOM 707 C CA . ARG A 1 88 ? -3.827 -11.117 -19.708 1.00 76.44 88 ARG A CA 1
ATOM 708 C C . ARG A 1 88 ? -3.134 -9.892 -19.132 1.00 76.44 88 ARG A C 1
ATOM 710 O O . ARG A 1 88 ? -3.292 -9.609 -17.942 1.00 76.44 88 ARG A O 1
ATOM 717 N N . PRO A 1 89 ? -2.384 -9.132 -19.945 1.00 77.81 89 PRO A N 1
ATOM 718 C CA . PRO A 1 89 ? -1.817 -7.866 -19.505 1.00 77.81 89 PRO A CA 1
ATOM 719 C C . PRO A 1 89 ? -2.913 -6.911 -19.016 1.00 77.81 89 PRO A C 1
ATOM 721 O O . PRO A 1 89 ? -3.962 -6.757 -19.652 1.00 77.81 89 PRO A O 1
ATOM 724 N N . TYR A 1 90 ? -2.675 -6.242 -17.888 1.00 79.75 90 TYR A N 1
ATOM 725 C CA . TYR A 1 90 ? -3.597 -5.240 -17.359 1.00 79.75 90 TYR A CA 1
ATOM 726 C C . TYR A 1 90 ? -3.824 -4.129 -18.392 1.00 79.75 90 TYR A C 1
ATOM 728 O O . TYR A 1 90 ? -2.867 -3.559 -18.909 1.00 79.75 90 TYR A O 1
ATOM 736 N N . GLN A 1 91 ? -5.093 -3.845 -18.714 1.00 81.50 91 GLN A N 1
ATOM 737 C CA . GLN A 1 91 ? -5.493 -2.892 -19.765 1.00 81.50 91 GLN A CA 1
ATOM 738 C C . GLN A 1 91 ? -4.854 -3.160 -21.145 1.00 81.50 91 GLN A C 1
ATOM 740 O O . GLN A 1 91 ? -4.662 -2.236 -21.933 1.00 81.50 91 GLN A O 1
ATOM 745 N N . GLY A 1 92 ? -4.521 -4.419 -21.449 1.00 77.56 92 GLY A N 1
ATOM 746 C CA . GLY A 1 92 ? -3.859 -4.778 -22.704 1.00 77.56 92 GLY A CA 1
ATOM 747 C C . GLY A 1 92 ? -2.381 -4.376 -22.761 1.00 77.56 92 GLY A C 1
ATOM 748 O O . GLY A 1 92 ? -1.818 -4.306 -23.849 1.00 77.56 92 GLY A O 1
ATOM 749 N N . GLY A 1 93 ? -1.743 -4.090 -21.620 1.00 83.75 93 GLY A N 1
ATOM 750 C CA . GLY A 1 93 ? -0.304 -3.843 -21.504 1.00 83.75 93 GLY A CA 1
ATOM 751 C C . GLY A 1 93 ? 0.052 -2.365 -21.353 1.00 83.75 93 GLY A C 1
ATOM 752 O O . GLY A 1 93 ? -0.770 -1.542 -20.950 1.00 83.75 93 GLY A O 1
ATOM 753 N N . TYR A 1 94 ? 1.304 -2.017 -21.655 1.00 87.69 94 TYR A N 1
ATOM 754 C CA . TYR A 1 94 ? 1.776 -0.639 -21.529 1.00 87.69 94 TYR A CA 1
ATOM 755 C C . TYR A 1 94 ? 1.123 0.272 -22.571 1.00 87.69 94 TYR A C 1
ATOM 757 O O . TYR A 1 94 ? 0.842 -0.130 -23.697 1.00 87.69 94 TYR A O 1
ATOM 765 N N . ARG A 1 95 ? 0.891 1.533 -22.206 1.00 85.25 95 ARG A N 1
ATOM 766 C CA . ARG A 1 95 ? 0.327 2.519 -23.131 1.00 85.25 95 ARG A CA 1
ATOM 767 C C . ARG A 1 95 ? 1.380 2.987 -24.132 1.00 85.25 95 ARG A C 1
ATOM 769 O O . ARG A 1 95 ? 2.523 3.227 -23.752 1.00 85.25 95 ARG A O 1
ATOM 776 N N . ASP A 1 96 ? 0.963 3.173 -25.381 1.00 85.69 96 ASP A N 1
ATOM 777 C CA . ASP A 1 96 ? 1.832 3.747 -26.402 1.00 85.69 96 ASP A CA 1
ATOM 778 C C . ASP A 1 96 ? 2.301 5.157 -26.000 1.00 85.69 96 ASP A C 1
ATOM 780 O O . ASP A 1 96 ? 1.530 5.959 -25.462 1.00 85.69 96 ASP A O 1
ATOM 784 N N . PHE A 1 97 ? 3.583 5.424 -26.229 1.00 86.56 97 PHE A N 1
ATOM 785 C CA . PHE A 1 97 ? 4.282 6.649 -25.842 1.00 86.56 97 PHE A CA 1
ATOM 786 C C . PHE A 1 97 ? 4.746 7.467 -27.056 1.00 86.56 97 PHE A C 1
ATOM 788 O O . PHE A 1 97 ? 5.494 8.436 -26.892 1.00 86.56 97 PHE A O 1
ATOM 795 N N . THR A 1 98 ? 4.348 7.099 -28.279 1.00 84.44 98 THR A N 1
ATOM 796 C CA . THR A 1 98 ? 4.583 7.958 -29.446 1.00 84.44 98 THR A CA 1
ATOM 797 C C . THR A 1 98 ? 3.796 9.266 -29.331 1.00 84.44 98 THR A C 1
ATOM 799 O O . THR A 1 98 ? 2.702 9.271 -28.758 1.00 84.44 98 THR A O 1
ATOM 802 N N . PRO A 1 99 ? 4.320 10.384 -29.868 1.00 80.06 99 PRO A N 1
ATOM 803 C CA . PRO A 1 99 ? 3.611 11.657 -29.870 1.00 80.06 99 PRO A CA 1
ATOM 804 C C . PRO A 1 99 ? 2.208 11.530 -30.462 1.00 80.06 99 PRO A C 1
ATOM 806 O O . PRO A 1 99 ? 1.990 10.786 -31.420 1.00 80.06 99 PRO A O 1
ATOM 809 N N . TRP A 1 100 ? 1.266 12.286 -29.902 1.00 73.31 100 TRP A N 1
ATOM 810 C CA . TRP A 1 100 ? -0.090 12.338 -30.432 1.00 73.31 100 TRP A CA 1
ATOM 811 C C . TRP A 1 100 ? -0.071 12.835 -31.890 1.00 73.31 100 TRP A C 1
ATOM 813 O O . TRP A 1 100 ? 0.601 13.831 -32.171 1.00 73.31 100 TRP A O 1
ATOM 823 N N . PRO A 1 101 ? -0.785 12.185 -32.826 1.00 68.19 101 PRO A N 1
ATOM 824 C CA . PRO A 1 101 ? -0.776 12.595 -34.225 1.00 68.19 101 PRO A CA 1
ATOM 825 C C . PRO A 1 101 ? -1.405 13.988 -34.387 1.00 68.19 101 PRO A C 1
ATOM 827 O O . PRO A 1 101 ? -2.572 14.202 -34.067 1.00 68.19 101 PRO A O 1
ATOM 830 N N . GLU A 1 102 ? -0.637 14.948 -34.907 1.00 63.62 102 GLU A N 1
ATOM 831 C CA . GLU A 1 102 ? -1.067 16.351 -35.035 1.00 63.62 102 GLU A CA 1
ATOM 832 C C . GLU A 1 102 ? -2.047 16.607 -36.198 1.00 63.62 102 GLU A C 1
ATOM 834 O O . GLU A 1 102 ? -2.635 17.686 -36.270 1.00 63.62 102 GLU A O 1
ATOM 839 N N . LYS A 1 103 ? -2.241 15.664 -37.139 1.00 54.59 103 LYS A N 1
ATOM 840 C CA . LYS A 1 103 ? -3.019 15.909 -38.371 1.00 54.59 103 LYS A CA 1
ATOM 841 C C . LYS A 1 103 ? -3.955 14.750 -38.748 1.00 54.59 103 LYS A C 1
ATOM 843 O O . LYS A 1 103 ? -3.516 13.622 -38.929 1.00 54.59 103 LYS A O 1
ATOM 848 N N . ASN A 1 104 ? -5.232 15.101 -38.948 1.00 50.69 104 ASN A N 1
ATOM 849 C CA . ASN A 1 104 ? -6.348 14.319 -39.510 1.00 50.69 104 ASN A CA 1
ATOM 850 C C . ASN A 1 104 ? -6.932 13.172 -38.669 1.00 50.69 104 ASN A C 1
ATOM 852 O O . ASN A 1 104 ? -6.800 12.004 -39.010 1.00 50.69 104 ASN A O 1
ATOM 856 N N . ILE A 1 105 ? -7.745 13.532 -37.671 1.00 57.34 105 ILE A N 1
ATOM 857 C CA . ILE A 1 105 ? -8.630 12.624 -36.910 1.00 57.34 105 ILE A CA 1
ATOM 858 C C . ILE A 1 105 ? -9.600 11.838 -37.830 1.00 57.34 105 ILE A C 1
ATOM 860 O O 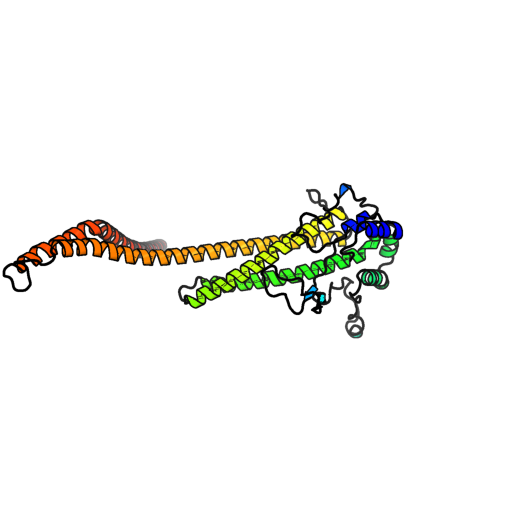. ILE A 1 105 ? -10.037 10.745 -37.484 1.00 57.34 105 ILE A O 1
ATOM 864 N N . SER A 1 106 ? -9.904 12.344 -39.033 1.00 55.34 106 SER A N 1
ATOM 865 C CA . SER A 1 106 ? -10.861 11.747 -39.979 1.00 55.34 106 SER A CA 1
ATOM 866 C C . SER A 1 106 ? -10.321 10.586 -40.829 1.00 55.34 106 SER A C 1
ATOM 868 O O . SER A 1 106 ? -11.113 9.770 -41.290 1.00 55.34 106 SER A O 1
ATOM 870 N N . SER A 1 107 ? -9.002 10.462 -41.018 1.00 52.50 107 SER A N 1
ATOM 871 C CA . SER A 1 107 ? -8.359 9.315 -41.699 1.00 52.50 107 SER A CA 1
ATOM 872 C C . SER A 1 107 ? -7.782 8.283 -40.721 1.00 52.50 107 SER A C 1
ATOM 874 O O . SER A 1 107 ? -7.146 7.313 -41.124 1.00 52.50 107 SER A O 1
ATOM 876 N N . LEU A 1 108 ? -7.980 8.524 -39.427 1.00 50.97 108 LEU A N 1
ATOM 877 C CA . LEU A 1 108 ? -7.234 7.939 -38.318 1.00 50.97 108 LEU A CA 1
ATOM 878 C C . LEU A 1 108 ? -7.907 6.667 -37.751 1.00 50.97 108 LEU A C 1
ATOM 880 O O . LEU A 1 108 ? -7.288 5.919 -37.005 1.00 50.97 108 LEU A O 1
ATOM 884 N N . SER A 1 109 ? -9.147 6.359 -38.149 1.00 48.22 109 SER A N 1
ATOM 885 C CA . SER A 1 109 ? -9.907 5.197 -37.649 1.00 48.22 109 SER A CA 1
ATOM 886 C C . SER A 1 109 ? -9.377 3.827 -38.094 1.00 48.22 109 SER A C 1
ATOM 888 O O . SER A 1 109 ? -9.907 2.814 -37.657 1.00 48.22 109 SER A O 1
ATOM 890 N N . LYS A 1 110 ? -8.348 3.770 -38.953 1.00 48.97 110 LYS A N 1
ATOM 891 C CA . LYS A 1 110 ? -7.699 2.510 -39.365 1.00 48.97 110 LYS A CA 1
ATOM 892 C C . LYS A 1 110 ? -6.233 2.374 -38.949 1.00 48.97 110 LYS A C 1
ATOM 894 O O . LYS A 1 110 ? -5.684 1.295 -39.119 1.00 48.97 110 LYS A O 1
ATOM 899 N N . SER A 1 111 ? -5.590 3.430 -38.441 1.00 44.94 111 SER A N 1
ATOM 900 C CA . SER A 1 111 ? -4.142 3.426 -38.159 1.00 44.94 111 SER A CA 1
ATOM 901 C C . SER A 1 111 ? -3.761 3.794 -36.722 1.00 44.94 111 SER A C 1
ATOM 903 O O . SER A 1 111 ? -2.576 3.779 -36.411 1.00 44.94 111 SER A O 1
ATOM 905 N N . ILE A 1 112 ? -4.717 4.150 -35.854 1.00 47.53 112 ILE A N 1
ATOM 906 C CA . ILE A 1 112 ? -4.454 4.365 -34.413 1.00 47.53 112 ILE A CA 1
ATOM 907 C C . ILE A 1 112 ? -4.457 3.046 -33.636 1.00 47.53 112 ILE A C 1
ATOM 909 O O . ILE A 1 112 ? -3.895 2.986 -32.547 1.00 47.53 112 ILE A O 1
ATOM 913 N N . ASP A 1 113 ? -5.082 1.997 -34.170 1.00 49.19 113 ASP A N 1
ATOM 914 C CA . ASP A 1 113 ? -5.424 0.832 -33.351 1.00 49.19 113 ASP A CA 1
ATOM 915 C C . ASP A 1 113 ? -4.301 -0.171 -33.117 1.00 49.19 113 ASP A C 1
ATOM 917 O O . ASP A 1 113 ? -4.424 -0.996 -32.218 1.00 49.19 113 ASP A O 1
ATOM 921 N N . GLU A 1 114 ? -3.181 -0.109 -33.828 1.00 61.78 114 GLU A N 1
ATOM 922 C CA . GLU A 1 114 ? -2.143 -1.117 -33.628 1.00 61.78 114 GLU A CA 1
ATOM 923 C C . GLU A 1 114 ? -0.799 -0.448 -33.377 1.00 61.78 114 GLU A C 1
ATOM 925 O O . GLU A 1 114 ? 0.077 -0.359 -34.233 1.00 61.78 114 GLU A O 1
ATOM 930 N N . GLY A 1 115 ? -0.619 -0.015 -32.124 1.00 69.44 115 GLY A N 1
ATOM 931 C CA . GLY A 1 115 ? 0.706 -0.076 -31.511 1.00 69.44 115 GLY A CA 1
ATOM 932 C C . GLY A 1 115 ? 1.289 -1.500 -31.616 1.00 69.44 115 GLY A C 1
ATOM 933 O O . GLY A 1 115 ? 0.674 -2.402 -32.190 1.00 69.44 115 GLY A O 1
ATOM 934 N N . PRO A 1 116 ? 2.480 -1.756 -31.065 1.00 82.00 116 PRO A N 1
ATOM 935 C CA . PRO A 1 116 ? 3.055 -3.094 -31.139 1.00 82.00 116 PRO A CA 1
ATOM 936 C C . PRO A 1 116 ? 2.103 -4.138 -30.534 1.00 82.00 116 PRO A C 1
ATOM 938 O O . PRO A 1 116 ? 1.261 -3.819 -29.692 1.00 82.00 116 PRO A O 1
ATOM 941 N N . ARG A 1 117 ? 2.237 -5.400 -30.958 1.00 79.62 117 ARG A N 1
ATOM 942 C CA . ARG A 1 117 ? 1.325 -6.481 -30.548 1.00 79.62 117 ARG A CA 1
ATOM 943 C C . ARG A 1 117 ? 1.389 -6.800 -29.051 1.00 79.62 117 ARG A C 1
ATOM 945 O O . ARG A 1 117 ? 0.478 -7.457 -28.558 1.00 79.62 117 ARG A O 1
ATOM 952 N N . ARG A 1 118 ? 2.432 -6.353 -28.334 1.00 83.75 118 ARG A N 1
ATOM 953 C CA . ARG A 1 118 ? 2.618 -6.566 -26.884 1.00 83.75 118 ARG A CA 1
ATOM 954 C C . ARG A 1 118 ? 2.667 -8.039 -26.495 1.00 83.75 118 ARG A C 1
ATOM 956 O O . ARG A 1 118 ? 2.228 -8.427 -25.416 1.00 83.75 118 ARG A O 1
ATOM 963 N N . VAL A 1 119 ? 3.212 -8.858 -27.392 1.00 79.50 119 VAL A N 1
ATOM 964 C CA . VAL A 1 119 ? 3.433 -10.295 -27.170 1.00 79.50 119 VAL A CA 1
ATOM 965 C C . VAL A 1 119 ? 4.870 -10.550 -26.720 1.00 79.50 119 VAL A C 1
ATOM 967 O O . VAL A 1 119 ? 5.107 -11.379 -25.846 1.00 79.50 119 VAL A O 1
ATOM 970 N N . SER A 1 120 ? 5.832 -9.815 -27.283 1.00 84.81 120 SER A N 1
ATOM 971 C CA . SER A 1 120 ? 7.254 -9.965 -26.990 1.00 84.81 120 SER A CA 1
ATOM 972 C C . SER A 1 120 ? 7.915 -8.604 -26.832 1.00 84.81 120 SER A C 1
ATOM 974 O O . SER A 1 120 ? 7.863 -7.765 -27.728 1.00 84.81 120 SER A O 1
ATOM 976 N N . LEU A 1 121 ? 8.614 -8.408 -25.711 1.00 86.00 121 LEU A N 1
ATOM 977 C CA . LEU A 1 121 ? 9.345 -7.169 -25.430 1.00 86.00 121 LEU A CA 1
ATOM 978 C C . LEU A 1 121 ? 10.401 -6.857 -26.504 1.00 86.00 121 LEU A C 1
ATOM 980 O O . LEU A 1 121 ? 10.653 -5.692 -26.812 1.00 86.00 121 LEU A O 1
ATOM 984 N N . ALA A 1 122 ? 11.009 -7.893 -27.089 1.00 86.94 122 ALA A N 1
ATOM 985 C CA . ALA A 1 122 ? 11.996 -7.740 -28.151 1.00 86.94 122 ALA A CA 1
ATOM 986 C C . ALA A 1 122 ? 11.351 -7.258 -29.461 1.00 86.94 122 ALA A C 1
ATOM 988 O O . ALA A 1 122 ? 11.861 -6.326 -30.085 1.00 86.94 122 ALA A O 1
ATOM 989 N N . GLU A 1 123 ? 10.214 -7.845 -29.846 1.00 89.38 123 GLU A N 1
ATOM 990 C CA . GLU A 1 123 ? 9.461 -7.437 -31.041 1.00 89.38 123 GLU A CA 1
ATOM 991 C C . GLU A 1 123 ? 8.919 -6.017 -30.896 1.00 89.38 123 GLU A C 1
ATOM 993 O O . GLU A 1 123 ? 9.037 -5.208 -31.813 1.00 89.38 123 GLU A O 1
ATOM 998 N N . ASP A 1 124 ? 8.401 -5.686 -29.718 1.00 90.56 124 ASP A N 1
ATOM 999 C CA . ASP A 1 124 ? 7.914 -4.356 -29.383 1.00 90.56 124 ASP A CA 1
ATOM 1000 C C . ASP A 1 124 ? 9.031 -3.303 -29.457 1.00 90.56 124 ASP A C 1
ATOM 1002 O O . ASP A 1 124 ? 8.864 -2.227 -30.036 1.00 90.56 124 ASP A O 1
ATOM 1006 N N . THR A 1 125 ? 10.211 -3.625 -28.920 1.00 91.25 125 THR A N 1
ATOM 1007 C CA . THR A 1 125 ? 11.383 -2.743 -29.000 1.00 91.25 125 THR A CA 1
ATOM 1008 C C . THR A 1 125 ? 11.812 -2.543 -30.456 1.00 91.25 125 THR A C 1
ATOM 1010 O O . THR A 1 125 ? 12.087 -1.414 -30.870 1.00 91.25 125 THR A O 1
ATOM 1013 N N . ALA A 1 126 ? 11.824 -3.613 -31.258 1.00 91.00 126 ALA A N 1
ATOM 1014 C CA . ALA A 1 126 ? 12.122 -3.540 -32.686 1.00 91.00 126 ALA A CA 1
ATOM 1015 C C . ALA A 1 126 ? 11.080 -2.705 -33.449 1.00 91.00 126 ALA A C 1
ATOM 1017 O O . ALA A 1 126 ? 11.449 -1.880 -34.286 1.00 91.00 126 ALA A O 1
ATOM 1018 N N . TYR A 1 127 ? 9.793 -2.852 -33.121 1.00 91.06 127 TYR A N 1
ATOM 1019 C CA . TYR A 1 127 ? 8.709 -2.072 -33.712 1.00 91.06 127 TYR A CA 1
ATOM 1020 C C . TYR A 1 127 ? 8.939 -0.568 -33.534 1.00 91.06 127 TYR A C 1
ATOM 1022 O O . TYR A 1 127 ? 8.886 0.173 -34.519 1.00 91.06 127 TYR A O 1
ATOM 1030 N N . TYR A 1 128 ? 9.267 -0.117 -32.319 1.00 91.06 128 TYR A N 1
ATOM 1031 C CA . TYR A 1 128 ? 9.539 1.300 -32.062 1.00 91.06 128 TYR A CA 1
ATOM 1032 C C . TYR A 1 128 ? 10.813 1.801 -32.745 1.00 91.06 128 TYR A C 1
ATOM 1034 O O . TYR A 1 128 ? 10.831 2.922 -33.260 1.00 91.06 128 TYR A O 1
ATOM 1042 N N . TRP A 1 129 ? 11.855 0.972 -32.833 1.00 91.38 129 TRP A N 1
ATOM 1043 C CA . TRP A 1 129 ? 13.039 1.310 -33.623 1.00 91.38 129 TRP A CA 1
ATOM 1044 C C . TRP A 1 129 ? 12.725 1.472 -35.115 1.00 91.38 129 TRP A C 1
ATOM 1046 O O . TRP A 1 129 ? 13.296 2.351 -35.759 1.00 91.38 129 TRP A O 1
ATOM 1056 N N . LEU A 1 130 ? 11.807 0.681 -35.667 1.00 89.19 130 LEU A N 1
ATOM 1057 C CA . LEU A 1 130 ? 11.436 0.744 -37.082 1.00 89.19 130 LEU A CA 1
ATOM 1058 C C . LEU A 1 130 ? 10.491 1.912 -37.396 1.00 89.19 130 LEU A C 1
ATOM 1060 O O . LEU A 1 130 ? 10.700 2.608 -38.388 1.00 89.19 130 LEU A O 1
ATOM 1064 N N . HIS A 1 131 ? 9.488 2.151 -36.548 1.00 85.81 131 HIS A N 1
ATOM 1065 C CA . HIS A 1 131 ? 8.373 3.053 -36.863 1.00 85.81 131 HIS A CA 1
ATOM 1066 C C . HIS A 1 131 ? 8.446 4.412 -36.155 1.00 85.81 131 HIS A C 1
ATOM 1068 O O . HIS A 1 131 ? 7.954 5.400 -36.694 1.00 85.81 131 HIS A O 1
ATOM 1074 N N . ALA A 1 132 ? 9.066 4.492 -34.973 1.00 86.25 132 ALA A N 1
ATOM 1075 C CA . ALA A 1 132 ? 9.060 5.696 -34.135 1.00 86.25 132 ALA A CA 1
ATOM 1076 C C . ALA A 1 132 ? 10.437 6.367 -33.977 1.00 86.25 132 ALA A C 1
ATOM 1078 O O . ALA A 1 132 ? 10.528 7.448 -33.390 1.00 86.25 132 ALA A O 1
ATOM 1079 N N . SER A 1 133 ? 11.521 5.755 -34.467 1.00 87.06 133 SER A N 1
ATOM 1080 C CA . SER A 1 133 ? 12.872 6.296 -34.283 1.00 87.06 133 SER A CA 1
ATOM 1081 C C . SER A 1 133 ? 13.182 7.478 -35.204 1.00 87.06 133 SER A C 1
ATOM 1083 O O . SER A 1 133 ? 12.965 7.454 -36.417 1.00 87.06 133 SER A O 1
ATOM 1085 N N . SER A 1 134 ? 13.767 8.526 -34.626 1.00 87.94 134 SER A N 1
ATOM 1086 C CA . SER A 1 134 ? 14.354 9.628 -35.390 1.00 87.94 134 SER A CA 1
ATOM 1087 C C . SER A 1 134 ? 15.743 9.261 -35.920 1.00 87.94 134 SER A C 1
ATOM 1089 O O . SER A 1 134 ? 16.475 8.463 -35.328 1.00 87.94 134 SER A O 1
ATOM 1091 N N . SER A 1 135 ? 16.167 9.902 -37.013 1.00 86.62 135 SER A N 1
ATOM 1092 C CA . SER A 1 135 ? 17.506 9.684 -37.582 1.00 86.62 135 SER A CA 1
ATOM 1093 C C . SER A 1 135 ? 18.635 9.976 -36.585 1.00 86.62 135 SER A C 1
ATOM 1095 O O . SER A 1 135 ? 19.622 9.250 -36.577 1.00 86.62 135 SER A O 1
ATOM 1097 N N . LYS A 1 136 ? 18.456 10.961 -35.690 1.00 87.56 136 LYS A N 1
ATOM 1098 C CA . LYS A 1 136 ? 19.405 11.266 -34.607 1.00 87.56 136 LYS A CA 1
ATOM 1099 C C . LYS A 1 136 ? 19.480 10.144 -33.565 1.00 87.56 136 LYS A C 1
ATOM 1101 O O . LYS A 1 136 ? 20.568 9.785 -33.136 1.00 87.56 136 LYS A O 1
ATOM 1106 N N . GLN A 1 137 ? 18.341 9.573 -33.168 1.00 87.44 137 GLN A N 1
ATOM 1107 C CA . GLN A 1 137 ? 18.322 8.452 -32.220 1.00 87.44 137 GLN A CA 1
ATOM 1108 C C . GLN A 1 137 ? 19.013 7.218 -32.801 1.00 87.44 137 GLN A C 1
ATOM 1110 O O . GLN A 1 137 ? 19.758 6.556 -32.089 1.00 87.44 137 GLN A O 1
ATOM 1115 N N . ARG A 1 138 ? 18.832 6.944 -34.100 1.00 89.00 138 ARG A N 1
ATOM 1116 C CA . ARG A 1 138 ? 19.507 5.825 -34.777 1.00 89.00 138 ARG A CA 1
ATOM 1117 C C . ARG A 1 138 ? 21.028 5.977 -34.785 1.00 89.00 138 ARG A C 1
ATOM 1119 O O . ARG A 1 138 ? 21.729 5.022 -34.472 1.00 89.00 138 ARG A O 1
ATOM 1126 N N . THR A 1 139 ? 21.550 7.168 -35.088 1.00 89.94 139 THR A N 1
ATOM 1127 C CA . THR A 1 139 ? 23.004 7.402 -35.053 1.00 89.94 139 THR A CA 1
ATOM 1128 C C . THR A 1 139 ? 23.554 7.347 -33.629 1.00 89.94 139 THR A C 1
ATOM 1130 O O . THR A 1 139 ? 24.621 6.780 -33.411 1.00 89.94 139 THR A O 1
ATOM 1133 N N . SER A 1 140 ? 22.817 7.870 -32.644 1.00 86.75 140 SER A N 1
ATOM 1134 C CA . SER A 1 140 ? 23.206 7.790 -31.232 1.00 86.75 140 SER A CA 1
ATOM 1135 C C . SER A 1 140 ? 23.207 6.355 -30.694 1.00 86.75 140 SER A C 1
ATOM 1137 O O . SER A 1 140 ? 24.143 5.984 -29.988 1.00 86.75 140 SER A O 1
ATOM 1139 N N . ALA A 1 141 ? 22.234 5.529 -31.080 1.00 87.00 141 ALA A N 1
ATOM 1140 C CA . ALA A 1 141 ? 22.149 4.124 -30.678 1.00 87.00 141 ALA A CA 1
ATOM 1141 C C . ALA A 1 141 ? 23.336 3.279 -31.156 1.00 87.00 141 ALA A C 1
ATOM 1143 O O . ALA A 1 141 ? 23.769 2.380 -30.445 1.00 87.00 141 ALA A O 1
ATOM 1144 N N . LEU A 1 142 ? 23.891 3.590 -32.331 1.00 87.75 142 LEU A N 1
ATOM 1145 C CA . LEU A 1 142 ? 25.095 2.925 -32.841 1.00 87.75 142 LEU A CA 1
ATOM 1146 C C . LEU A 1 142 ? 26.368 3.352 -32.093 1.00 87.75 142 LEU A C 1
ATOM 1148 O O . LEU A 1 142 ? 27.347 2.615 -32.082 1.00 87.75 142 LEU A O 1
ATOM 1152 N N . SER A 1 143 ? 26.360 4.539 -31.480 1.00 86.19 143 SER A N 1
ATOM 1153 C CA . SER A 1 143 ? 27.522 5.108 -30.785 1.00 86.19 143 SER A CA 1
ATOM 1154 C C . SER A 1 143 ? 27.608 4.756 -29.297 1.00 86.19 143 SER A C 1
ATOM 1156 O O . SER A 1 143 ? 28.693 4.814 -28.728 1.00 86.19 143 SER A O 1
ATOM 1158 N N . SER A 1 144 ? 26.487 4.411 -28.653 1.00 82.06 144 SER A N 1
ATOM 1159 C CA . SER A 1 144 ? 26.434 4.135 -27.215 1.00 82.06 144 SER A CA 1
ATOM 1160 C C . SER A 1 144 ? 25.460 2.993 -26.902 1.00 82.06 144 SER A C 1
ATOM 1162 O O . SER A 1 144 ? 24.283 3.096 -27.264 1.00 82.06 144 SER A O 1
ATOM 1164 N N . PRO A 1 145 ? 25.896 1.952 -26.163 1.00 81.19 145 PRO A N 1
ATOM 1165 C CA . PRO A 1 145 ? 25.009 0.891 -25.683 1.00 81.19 145 PRO A CA 1
ATOM 1166 C C . PRO A 1 145 ? 23.843 1.409 -24.832 1.00 81.19 145 PRO A C 1
ATOM 1168 O O . PRO A 1 145 ? 22.765 0.832 -24.849 1.00 81.19 145 PRO A O 1
ATOM 1171 N N . TYR A 1 146 ? 24.015 2.525 -24.119 1.00 81.44 146 TYR A N 1
ATOM 1172 C CA . TYR A 1 146 ? 22.938 3.128 -23.333 1.00 81.44 146 TYR A CA 1
ATOM 1173 C C . TYR A 1 146 ? 21.800 3.657 -24.221 1.00 81.44 146 TYR A C 1
ATOM 1175 O O . TYR A 1 146 ? 20.618 3.487 -23.915 1.00 81.44 146 TYR A O 1
ATOM 1183 N N . GLU A 1 147 ? 22.142 4.242 -25.370 1.00 83.81 147 GLU A N 1
ATOM 1184 C CA . GLU A 1 147 ? 21.175 4.831 -26.302 1.00 83.81 147 GLU A CA 1
ATOM 1185 C C . GLU A 1 147 ? 20.379 3.798 -27.090 1.00 83.81 147 GLU A C 1
ATOM 1187 O O . GLU A 1 147 ? 19.225 4.050 -27.442 1.00 83.81 147 GLU A O 1
ATOM 1192 N N . SER A 1 148 ? 20.945 2.612 -27.319 1.00 85.25 148 SER A N 1
ATOM 1193 C CA . SER A 1 148 ? 20.223 1.515 -27.970 1.00 85.25 148 SER A CA 1
ATOM 1194 C C . SER A 1 148 ? 19.039 1.008 -27.126 1.00 85.25 148 SER A C 1
ATOM 1196 O O . SER A 1 148 ? 18.085 0.442 -27.664 1.00 85.25 148 SER A O 1
ATOM 1198 N N . THR A 1 149 ? 19.037 1.289 -25.817 1.00 86.81 149 THR A N 1
ATOM 1199 C CA . THR A 1 149 ? 17.980 0.875 -24.879 1.00 86.81 149 THR A CA 1
ATOM 1200 C C . THR A 1 149 ? 16.862 1.901 -24.679 1.00 86.81 149 THR A C 1
ATOM 1202 O O . THR A 1 149 ? 15.963 1.671 -23.873 1.00 86.81 149 THR A O 1
ATOM 1205 N N . ILE A 1 150 ? 16.868 3.031 -25.396 1.00 87.56 150 ILE A N 1
ATOM 1206 C CA . ILE A 1 150 ? 15.897 4.121 -25.180 1.00 87.56 150 ILE A CA 1
ATOM 1207 C C . ILE A 1 150 ? 14.434 3.652 -25.238 1.00 87.56 150 ILE A C 1
ATOM 1209 O O . ILE A 1 150 ? 13.646 3.970 -24.348 1.00 87.56 150 ILE A O 1
ATOM 1213 N N . PHE A 1 151 ? 14.059 2.854 -26.244 1.00 90.38 151 PHE A N 1
ATOM 1214 C CA . PHE A 1 151 ? 12.686 2.363 -26.385 1.00 90.38 151 PHE A CA 1
ATOM 1215 C C . PHE A 1 151 ? 12.343 1.277 -25.373 1.00 90.38 151 PHE A C 1
ATOM 1217 O O . PHE A 1 151 ? 11.228 1.274 -24.863 1.00 90.38 151 PHE A O 1
ATOM 1224 N N . LEU A 1 152 ? 13.310 0.434 -25.009 1.00 89.88 152 LEU A N 1
ATOM 1225 C CA . LEU A 1 152 ? 13.145 -0.534 -23.928 1.00 89.88 152 LEU A CA 1
ATOM 1226 C C . LEU A 1 152 ? 12.799 0.187 -22.617 1.00 89.88 152 LEU A C 1
ATOM 1228 O O . LEU A 1 152 ? 11.802 -0.131 -21.974 1.00 89.88 152 LEU A O 1
ATOM 1232 N N . ARG A 1 153 ? 13.567 1.225 -22.261 1.00 88.62 153 ARG A N 1
ATOM 1233 C CA . ARG A 1 153 ? 13.320 2.036 -21.060 1.00 88.62 153 ARG A CA 1
ATOM 1234 C C . ARG A 1 153 ? 11.971 2.755 -21.122 1.00 88.62 153 ARG A C 1
ATOM 1236 O O . ARG A 1 153 ? 11.251 2.762 -20.128 1.00 88.62 153 ARG A O 1
ATOM 1243 N N . ARG A 1 154 ? 11.568 3.285 -22.282 1.00 90.12 154 ARG A N 1
ATOM 1244 C CA . ARG A 1 154 ? 10.237 3.897 -22.473 1.00 90.12 154 ARG A CA 1
ATOM 1245 C C . ARG A 1 154 ? 9.088 2.898 -22.304 1.00 90.12 154 ARG A C 1
ATOM 1247 O O . ARG A 1 154 ? 8.112 3.231 -21.634 1.00 90.12 154 ARG A O 1
ATOM 1254 N N . ILE A 1 155 ? 9.215 1.676 -22.832 1.00 91.19 155 ILE A N 1
ATOM 1255 C CA . ILE A 1 155 ? 8.246 0.590 -22.604 1.00 91.19 155 ILE A CA 1
ATOM 1256 C C . ILE A 1 155 ? 8.140 0.291 -21.104 1.00 91.19 155 ILE A C 1
ATOM 1258 O O . ILE A 1 155 ? 7.036 0.248 -20.559 1.00 91.19 155 ILE A O 1
ATOM 1262 N N . MET A 1 156 ? 9.278 0.157 -20.412 1.00 89.94 156 MET A N 1
ATOM 1263 C CA . MET A 1 156 ? 9.298 -0.071 -18.964 1.00 89.94 156 MET A CA 1
ATOM 1264 C C . MET A 1 156 ? 8.593 1.050 -18.187 1.00 89.94 156 MET A C 1
ATOM 1266 O O . MET A 1 156 ? 7.740 0.774 -17.345 1.00 89.94 156 MET A O 1
ATOM 1270 N N . ILE A 1 157 ? 8.915 2.314 -18.482 1.00 90.62 157 ILE A N 1
ATOM 1271 C CA . ILE A 1 157 ? 8.297 3.502 -17.870 1.00 90.62 157 ILE A CA 1
ATOM 1272 C C . ILE A 1 157 ? 6.780 3.492 -18.098 1.00 90.62 157 ILE A C 1
ATOM 1274 O O . ILE A 1 157 ? 6.007 3.702 -17.161 1.00 90.62 157 ILE A O 1
ATOM 1278 N N . ALA A 1 158 ? 6.332 3.210 -19.324 1.00 90.94 158 ALA A N 1
ATOM 1279 C CA . ALA A 1 158 ? 4.914 3.148 -19.666 1.00 90.94 158 ALA A CA 1
ATOM 1280 C C . ALA A 1 158 ? 4.180 2.009 -18.933 1.00 90.94 158 ALA A C 1
ATOM 1282 O O . ALA A 1 158 ? 3.043 2.195 -18.480 1.00 90.94 158 ALA A O 1
ATOM 1283 N N . MET A 1 159 ? 4.831 0.856 -18.762 1.00 89.50 159 MET A N 1
ATOM 1284 C CA . MET A 1 159 ? 4.294 -0.262 -17.986 1.00 89.50 159 MET A CA 1
ATOM 1285 C C . MET A 1 159 ? 4.148 0.115 -16.509 1.00 89.50 159 MET A C 1
ATOM 1287 O O . MET A 1 159 ? 3.052 0.040 -15.956 1.00 89.50 159 MET A O 1
ATOM 1291 N N . LEU A 1 160 ? 5.213 0.633 -15.894 1.00 89.44 160 LEU A N 1
ATOM 1292 C CA . LEU A 1 160 ? 5.212 1.070 -14.495 1.00 89.44 160 LEU A CA 1
ATOM 1293 C C . LEU A 1 160 ? 4.179 2.170 -14.230 1.00 89.44 160 LEU A C 1
ATOM 1295 O O . LEU A 1 160 ? 3.526 2.182 -13.188 1.00 89.44 160 LEU A O 1
ATOM 1299 N N . ASN A 1 161 ? 3.979 3.082 -15.181 1.00 90.75 161 ASN A N 1
ATOM 1300 C CA . ASN A 1 161 ? 2.939 4.102 -15.088 1.00 90.75 161 ASN A CA 1
ATOM 1301 C C . ASN A 1 161 ? 1.521 3.496 -15.115 1.00 90.75 161 ASN A C 1
ATOM 1303 O O . ASN A 1 161 ? 0.617 3.990 -14.438 1.00 90.75 161 ASN A O 1
ATOM 1307 N N . SER A 1 162 ? 1.323 2.406 -15.858 1.00 89.06 162 SER A N 1
ATOM 1308 C CA . SER A 1 162 ? 0.058 1.660 -15.885 1.00 89.06 162 SER A CA 1
ATOM 1309 C C . SER A 1 162 ? -0.185 0.944 -14.551 1.00 89.06 162 SER A C 1
ATOM 1311 O O . SER A 1 162 ? -1.282 1.029 -13.994 1.00 89.06 162 SER A O 1
ATOM 1313 N N . THR A 1 163 ? 0.861 0.350 -13.970 1.00 87.94 163 THR A N 1
ATOM 1314 C CA . THR A 1 163 ? 0.842 -0.213 -12.611 1.00 87.94 163 THR A CA 1
ATOM 1315 C C . THR A 1 163 ? 0.516 0.848 -11.558 1.00 87.94 163 THR A C 1
ATOM 1317 O O . THR A 1 163 ? -0.364 0.645 -10.724 1.00 87.94 163 THR A O 1
ATOM 1320 N N . LEU A 1 164 ? 1.158 2.020 -11.616 1.00 91.44 164 LEU A N 1
ATOM 1321 C CA . LEU A 1 164 ? 0.861 3.144 -10.721 1.00 91.44 164 LEU A CA 1
ATOM 1322 C C . LEU A 1 164 ? -0.605 3.567 -10.815 1.00 91.44 164 LEU A C 1
ATOM 1324 O O . LEU A 1 164 ? -1.245 3.793 -9.791 1.00 91.44 164 LEU A O 1
ATOM 1328 N N . ARG A 1 165 ? -1.158 3.645 -12.029 1.00 89.38 165 ARG A N 1
ATOM 1329 C CA . ARG A 1 165 ? -2.572 3.978 -12.236 1.00 89.38 165 ARG A CA 1
ATOM 1330 C C . ARG A 1 165 ? -3.502 2.956 -11.585 1.00 89.38 165 ARG A C 1
ATOM 1332 O O . ARG A 1 165 ? -4.509 3.362 -11.007 1.00 89.38 165 ARG A O 1
ATOM 1339 N N . ARG A 1 166 ? -3.169 1.662 -11.656 1.00 88.31 166 ARG A N 1
ATOM 1340 C CA . ARG A 1 166 ? -3.931 0.605 -10.977 1.00 88.31 166 ARG A CA 1
ATOM 1341 C C . ARG A 1 166 ? -3.947 0.826 -9.464 1.00 88.31 166 ARG A C 1
ATOM 1343 O O . ARG A 1 166 ? -5.023 0.911 -8.883 1.00 88.31 166 ARG A O 1
ATOM 1350 N N . TYR A 1 167 ? -2.779 1.010 -8.853 1.00 89.94 167 TYR A N 1
ATOM 1351 C CA . TYR A 1 167 ? -2.684 1.211 -7.405 1.00 89.94 167 TYR A CA 1
ATOM 1352 C C . TYR A 1 167 ? -3.274 2.534 -6.922 1.00 89.94 167 TYR A C 1
ATOM 1354 O O . TYR A 1 167 ? -3.839 2.583 -5.835 1.00 89.94 167 TYR A O 1
ATOM 1362 N N . TYR A 1 168 ? -3.190 3.596 -7.724 1.00 93.19 168 TYR A N 1
ATOM 1363 C CA . TYR A 1 168 ? -3.878 4.851 -7.430 1.00 93.19 168 TYR A CA 1
ATOM 1364 C C . TYR A 1 168 ? -5.391 4.643 -7.326 1.00 93.19 168 TYR A C 1
ATOM 1366 O O . TYR A 1 168 ? -6.022 5.124 -6.386 1.00 93.19 168 TYR A O 1
ATOM 1374 N N . PHE A 1 169 ? -5.965 3.910 -8.283 1.00 90.88 169 PHE A N 1
ATOM 1375 C CA . PHE A 1 169 ? -7.385 3.587 -8.275 1.00 90.88 169 PHE A CA 1
ATOM 1376 C C . PHE A 1 169 ? -7.761 2.748 -7.051 1.00 90.88 169 PHE A C 1
ATOM 1378 O O . PHE A 1 169 ? -8.719 3.093 -6.366 1.00 90.88 169 PHE A O 1
ATOM 1385 N N . ASP A 1 170 ? -6.983 1.710 -6.731 1.00 87.88 170 ASP A N 1
ATOM 1386 C CA . ASP A 1 170 ? -7.245 0.864 -5.561 1.00 87.88 170 ASP A CA 1
ATOM 1387 C C . ASP A 1 170 ? -7.175 1.660 -4.252 1.00 87.88 170 ASP A C 1
ATOM 1389 O O . ASP A 1 170 ? -8.102 1.602 -3.445 1.00 87.88 170 ASP A O 1
ATOM 1393 N N . LEU A 1 171 ? -6.135 2.479 -4.061 1.00 92.19 171 LEU A N 1
ATOM 1394 C CA . LEU A 1 171 ? -6.018 3.342 -2.881 1.00 92.19 171 LEU A CA 1
ATOM 1395 C C . LEU A 1 171 ? -7.189 4.321 -2.767 1.00 92.19 171 LEU A C 1
ATOM 1397 O O . LEU A 1 171 ? -7.755 4.463 -1.686 1.00 92.19 171 LEU A O 1
ATOM 1401 N N . SER A 1 172 ? -7.597 4.945 -3.874 1.00 93.06 172 SER A N 1
ATOM 1402 C CA . SER A 1 172 ? -8.739 5.864 -3.894 1.00 93.06 172 SER A CA 1
ATOM 1403 C C . SER A 1 172 ? -10.060 5.160 -3.558 1.00 93.06 172 SER A C 1
ATOM 1405 O O . SER A 1 172 ? -10.885 5.700 -2.813 1.00 93.06 172 SER A O 1
ATOM 1407 N N . GLN A 1 173 ? -10.260 3.932 -4.047 1.00 91.19 173 GLN A N 1
ATOM 1408 C CA . GLN A 1 173 ? -11.431 3.132 -3.693 1.00 91.19 173 GLN A CA 1
ATOM 1409 C C . GLN A 1 173 ? -11.449 2.779 -2.205 1.00 91.19 173 GLN A C 1
ATOM 1411 O O . GLN A 1 173 ? -12.484 2.931 -1.555 1.00 91.19 173 GLN A O 1
ATOM 1416 N N . HIS A 1 174 ? -10.322 2.327 -1.652 1.00 90.19 174 HIS A N 1
ATOM 1417 C CA . HIS A 1 174 ? -10.235 1.985 -0.233 1.00 90.19 174 HIS A CA 1
ATOM 1418 C C . HIS A 1 174 ? -10.387 3.212 0.670 1.00 90.19 174 HIS A C 1
ATOM 1420 O O . HIS A 1 174 ? -11.100 3.133 1.664 1.00 90.19 174 HIS A O 1
ATOM 1426 N N . GLU A 1 175 ? -9.823 4.363 0.300 1.00 90.44 175 GLU A N 1
ATOM 1427 C CA . GLU A 1 175 ? -10.047 5.629 1.010 1.00 90.44 175 GLU A CA 1
ATOM 1428 C C . GLU A 1 175 ? -11.537 6.007 1.041 1.00 90.44 175 GLU A C 1
ATOM 1430 O O . GLU A 1 175 ? -12.071 6.368 2.090 1.00 90.44 175 GLU A O 1
ATOM 1435 N N . THR A 1 176 ? -12.243 5.838 -0.081 1.00 88.38 176 THR A N 1
ATOM 1436 C CA . THR A 1 176 ? -13.691 6.090 -0.151 1.00 88.38 176 THR A CA 1
ATOM 1437 C C . THR A 1 176 ? -14.481 5.120 0.734 1.00 88.38 176 THR A C 1
ATOM 1439 O O . THR A 1 176 ? -15.407 5.534 1.432 1.00 88.38 176 THR A O 1
ATOM 1442 N N . LYS A 1 177 ? -14.113 3.830 0.756 1.00 86.31 177 LYS A N 1
ATOM 1443 C CA . LYS A 1 177 ? -14.735 2.833 1.647 1.00 86.31 177 LYS A CA 1
ATOM 1444 C C . LYS A 1 177 ? -14.533 3.195 3.120 1.00 86.31 177 LYS A C 1
ATOM 1446 O O . LYS A 1 177 ? -15.492 3.159 3.888 1.00 86.31 177 LYS A O 1
ATOM 1451 N N . LEU A 1 178 ? -13.323 3.614 3.493 1.00 85.81 178 LEU A N 1
ATOM 1452 C CA . LEU A 1 178 ? -13.020 4.071 4.849 1.00 85.81 178 LEU A CA 1
ATOM 1453 C C . LEU A 1 178 ? -13.858 5.282 5.259 1.00 85.81 178 LEU A C 1
ATOM 1455 O O . LEU A 1 178 ? -14.331 5.338 6.392 1.00 85.81 178 LEU A O 1
ATOM 1459 N N . TRP A 1 179 ? -14.091 6.225 4.344 1.00 81.19 179 TRP A N 1
ATOM 1460 C CA . TRP A 1 179 ? -14.957 7.373 4.609 1.00 81.19 179 TRP A CA 1
ATOM 1461 C C . TRP A 1 179 ? -16.393 6.952 4.962 1.00 81.19 179 TRP A C 1
ATOM 1463 O O . TRP A 1 179 ? -16.958 7.448 5.935 1.00 81.19 179 TRP A O 1
ATOM 1473 N N . VAL A 1 180 ? -16.970 5.983 4.240 1.00 77.75 180 VAL A N 1
ATOM 1474 C CA . VAL A 1 180 ? -18.306 5.440 4.562 1.00 77.75 180 VAL A CA 1
ATOM 1475 C C . VAL A 1 180 ? -18.312 4.763 5.937 1.00 77.75 180 VAL A C 1
ATOM 1477 O O . VAL A 1 180 ? -19.272 4.899 6.695 1.00 77.75 180 VAL A O 1
ATOM 1480 N N . MET A 1 181 ? -17.221 4.081 6.280 1.00 74.44 181 MET A N 1
ATOM 1481 C CA . MET A 1 181 ? -17.054 3.353 7.538 1.00 74.44 181 MET A CA 1
ATOM 1482 C C . MET A 1 181 ? -16.886 4.253 8.770 1.00 74.44 181 MET A C 1
ATOM 1484 O O . MET A 1 181 ? -17.152 3.799 9.879 1.00 74.44 181 MET A O 1
ATOM 1488 N N . GLN A 1 182 ? -16.559 5.543 8.618 1.00 71.12 182 GLN A N 1
ATOM 1489 C CA . GLN A 1 182 ? -16.577 6.500 9.742 1.00 71.12 182 GLN A CA 1
ATOM 1490 C C . GLN A 1 182 ? -17.963 6.618 10.398 1.00 71.12 182 GLN A C 1
ATOM 1492 O O . GLN A 1 182 ? -18.076 7.029 11.553 1.00 71.12 182 GLN A O 1
ATOM 1497 N N . ARG A 1 183 ? -19.026 6.198 9.698 1.00 70.44 183 ARG A N 1
ATOM 1498 C CA . ARG A 1 183 ? -20.391 6.129 10.235 1.00 70.44 183 ARG A CA 1
ATOM 1499 C C . ARG A 1 183 ? -20.575 5.048 11.305 1.00 70.44 183 ARG A C 1
ATOM 1501 O O . ARG A 1 183 ? -21.593 5.078 11.983 1.00 70.44 183 ARG A O 1
ATOM 1508 N N . MET A 1 184 ? -19.602 4.154 11.519 1.00 70.12 184 MET A N 1
ATOM 1509 C CA . MET A 1 184 ? -19.628 3.158 12.604 1.00 70.12 184 MET A CA 1
ATOM 1510 C C . MET A 1 184 ? -19.768 3.762 14.008 1.00 70.12 184 MET A C 1
ATOM 1512 O O . MET A 1 184 ? -20.186 3.067 14.929 1.00 70.12 184 MET A O 1
ATOM 1516 N N . ILE A 1 185 ? -19.441 5.046 14.170 1.00 71.62 185 ILE A N 1
ATOM 1517 C CA . ILE A 1 185 ? -19.546 5.778 15.440 1.00 71.62 185 ILE A CA 1
ATOM 1518 C C . ILE A 1 185 ? -21.006 6.221 15.715 1.00 71.62 185 ILE A C 1
ATOM 1520 O O . ILE A 1 185 ? -21.301 6.802 16.757 1.00 71.62 185 ILE A O 1
ATOM 1524 N N . ASP A 1 186 ? -21.963 5.959 14.812 1.00 77.94 186 ASP A N 1
ATOM 1525 C CA . ASP A 1 186 ? -23.367 6.321 15.041 1.00 77.94 186 ASP A CA 1
ATOM 1526 C C . ASP A 1 186 ? -23.964 5.516 16.221 1.00 77.94 186 ASP A C 1
ATOM 1528 O O . ASP A 1 186 ? -24.019 4.279 16.179 1.00 77.94 186 ASP A O 1
ATOM 1532 N N . PRO A 1 187 ? -24.453 6.190 17.284 1.00 74.31 187 PRO A N 1
ATOM 1533 C CA . PRO A 1 187 ? -25.025 5.518 18.447 1.00 74.31 187 PRO A CA 1
ATOM 1534 C C . PRO A 1 187 ? -26.314 4.742 18.142 1.00 74.31 187 PRO A C 1
ATOM 1536 O O . PRO A 1 187 ? -26.705 3.910 18.959 1.00 74.31 187 PRO A O 1
ATOM 1539 N N . ASN A 1 188 ? -26.972 4.993 17.005 1.00 81.94 188 ASN A N 1
ATOM 1540 C CA . ASN A 1 188 ? -28.252 4.374 16.643 1.00 81.94 188 ASN A CA 1
ATOM 1541 C C . ASN A 1 188 ? -28.116 3.028 15.912 1.00 81.94 188 ASN A C 1
ATOM 1543 O O . ASN A 1 188 ? -29.127 2.375 15.662 1.00 81.94 188 ASN A O 1
ATOM 1547 N N . LEU A 1 189 ? -26.894 2.612 15.565 1.00 82.81 189 LEU A N 1
ATOM 1548 C CA . LEU A 1 189 ? -26.632 1.334 14.899 1.00 82.81 189 LEU A CA 1
ATOM 1549 C C . LEU A 1 189 ? -26.896 0.142 15.827 1.00 82.81 189 LEU A C 1
ATOM 1551 O O . LEU A 1 189 ? -26.499 0.153 16.999 1.00 82.81 189 LEU A O 1
ATOM 1555 N N . THR A 1 190 ? -27.497 -0.915 15.280 1.00 85.69 190 THR A N 1
ATOM 1556 C CA . THR A 1 190 ? -27.678 -2.190 15.988 1.00 85.69 190 THR A CA 1
ATOM 1557 C C . THR A 1 190 ? -26.345 -2.928 16.159 1.00 85.69 190 THR A C 1
ATOM 1559 O O . THR A 1 190 ? -25.405 -2.743 15.384 1.00 85.69 190 THR A O 1
ATOM 1562 N N . ASP A 1 191 ? -26.245 -3.805 17.163 1.00 84.00 191 ASP A N 1
ATOM 1563 C CA . ASP A 1 191 ? -25.012 -4.569 17.416 1.00 84.00 191 ASP A CA 1
ATOM 1564 C C . ASP A 1 191 ? -24.635 -5.487 16.239 1.00 84.00 191 ASP A C 1
ATOM 1566 O O . ASP A 1 191 ? -23.454 -5.699 15.962 1.00 84.00 191 ASP A O 1
ATOM 1570 N N . THR A 1 192 ? -25.627 -6.002 15.506 1.00 86.44 192 THR A N 1
ATOM 1571 C CA . THR A 1 192 ? -25.407 -6.818 14.304 1.00 86.44 192 THR A CA 1
ATOM 1572 C C . THR A 1 192 ? -24.780 -5.998 13.179 1.00 86.44 192 THR A C 1
ATOM 1574 O O . THR A 1 192 ? -23.786 -6.434 12.601 1.00 86.44 192 THR A O 1
ATOM 1577 N N . GLU A 1 193 ? -25.301 -4.797 12.911 1.00 85.62 193 GLU A N 1
ATOM 1578 C CA . GLU A 1 193 ? -24.733 -3.887 11.909 1.00 85.62 193 GLU A CA 1
ATOM 1579 C C . GLU A 1 193 ? -23.309 -3.472 12.292 1.00 85.62 193 GLU A C 1
ATOM 1581 O O . GLU A 1 193 ? -22.411 -3.511 11.456 1.00 85.62 193 GLU A O 1
ATOM 1586 N N . LYS A 1 194 ? -23.063 -3.152 13.571 1.00 82.62 194 LYS A N 1
ATOM 1587 C CA . LYS A 1 194 ? -21.716 -2.818 14.067 1.00 82.62 194 LYS A CA 1
ATOM 1588 C C . LYS A 1 194 ? -20.711 -3.944 13.830 1.00 82.62 194 LYS A C 1
ATOM 1590 O O . LYS A 1 194 ? -19.596 -3.675 13.391 1.00 82.62 194 LYS A O 1
ATOM 1595 N N . ASN A 1 195 ? -21.097 -5.192 14.094 1.00 84.81 195 ASN A N 1
ATOM 1596 C CA . ASN A 1 195 ? -20.227 -6.346 13.861 1.00 84.81 195 ASN A CA 1
ATOM 1597 C C . ASN A 1 195 ? -19.944 -6.563 12.368 1.00 84.81 195 ASN A C 1
ATOM 1599 O O . ASN A 1 195 ? -18.814 -6.891 12.012 1.00 84.81 195 ASN A O 1
ATOM 1603 N N . GLN A 1 196 ? -20.938 -6.351 11.501 1.00 86.56 196 GLN A N 1
ATOM 1604 C CA . GLN A 1 196 ? -20.746 -6.431 10.054 1.00 86.56 196 GLN A CA 1
ATOM 1605 C C . GLN A 1 196 ? -19.764 -5.359 9.565 1.00 86.56 196 GLN A C 1
ATOM 1607 O O . GLN A 1 196 ? -18.787 -5.686 8.896 1.00 86.56 196 GLN A O 1
ATOM 1612 N N . TYR A 1 197 ? -19.964 -4.099 9.963 1.00 83.69 197 TYR A N 1
ATOM 1613 C CA . TYR A 1 197 ? -19.055 -3.018 9.587 1.00 83.69 197 TYR A CA 1
ATOM 1614 C C . TYR A 1 197 ? -17.629 -3.230 10.109 1.00 83.69 197 TYR A C 1
ATOM 1616 O O . TYR A 1 197 ? -16.676 -2.878 9.419 1.00 83.69 197 TYR A O 1
ATOM 1624 N N . LEU A 1 198 ? -17.468 -3.822 11.299 1.00 84.38 198 LEU A N 1
ATOM 1625 C CA . LEU A 1 198 ? -16.153 -4.173 11.837 1.00 84.38 198 LEU A CA 1
ATOM 1626 C C . LEU A 1 198 ? -15.442 -5.225 10.970 1.00 84.38 198 LEU A C 1
ATOM 1628 O O . LEU A 1 198 ? -14.242 -5.097 10.736 1.00 84.38 198 LEU A O 1
ATOM 1632 N N . GLY A 1 199 ? -16.170 -6.231 10.474 1.00 86.12 199 GLY A N 1
ATOM 1633 C CA . GLY A 1 199 ? -15.641 -7.217 9.526 1.00 86.12 199 GLY A CA 1
ATOM 1634 C C . GLY A 1 199 ? -15.164 -6.559 8.231 1.00 86.12 199 GLY A C 1
ATOM 1635 O O . GLY A 1 199 ? -13.983 -6.645 7.899 1.00 86.12 199 GLY A O 1
ATOM 1636 N N . ASP A 1 200 ? -16.045 -5.793 7.580 1.00 85.75 200 ASP A N 1
ATOM 1637 C CA . ASP A 1 200 ? -15.719 -5.072 6.342 1.00 85.75 200 ASP A CA 1
ATOM 1638 C C . ASP A 1 200 ? -14.521 -4.120 6.531 1.00 85.75 200 ASP A C 1
ATOM 1640 O O . ASP A 1 200 ? -13.693 -3.930 5.635 1.00 85.75 200 ASP A O 1
ATOM 1644 N N . PHE A 1 201 ? -14.407 -3.506 7.711 1.00 86.38 201 PHE A N 1
ATOM 1645 C CA . PHE A 1 201 ? -13.301 -2.624 8.058 1.00 86.38 201 PHE A CA 1
ATOM 1646 C C . PHE A 1 201 ? -11.964 -3.366 8.167 1.00 86.38 201 PHE A C 1
ATOM 1648 O O . PHE A 1 201 ? -10.951 -2.882 7.654 1.00 86.38 201 PHE A O 1
ATOM 1655 N N . ILE A 1 202 ? -11.944 -4.532 8.821 1.00 86.44 202 ILE A N 1
ATOM 1656 C CA . ILE A 1 202 ? -10.749 -5.382 8.921 1.00 86.44 202 ILE A CA 1
ATOM 1657 C C . ILE A 1 202 ? -10.300 -5.826 7.524 1.00 86.44 202 ILE A C 1
ATOM 1659 O O . ILE A 1 202 ? -9.103 -5.803 7.225 1.00 86.44 202 ILE A O 1
ATOM 1663 N N . ASP A 1 203 ? -11.243 -6.143 6.640 1.00 86.19 203 ASP A N 1
ATOM 1664 C CA . ASP A 1 203 ? -10.938 -6.515 5.259 1.00 86.19 203 ASP A CA 1
ATOM 1665 C C . ASP A 1 203 ? -10.299 -5.352 4.491 1.00 86.19 203 ASP A C 1
ATOM 1667 O O . ASP A 1 203 ? -9.233 -5.506 3.889 1.00 86.19 203 ASP A O 1
ATOM 1671 N N . VAL A 1 204 ? -10.871 -4.144 4.580 1.00 88.00 204 VAL A N 1
ATOM 1672 C CA . VAL A 1 204 ? -10.271 -2.940 3.976 1.00 88.00 204 VAL A CA 1
ATOM 1673 C C . VAL A 1 204 ? -8.874 -2.671 4.541 1.00 88.00 204 VAL A C 1
ATOM 1675 O O . VAL A 1 204 ? -7.960 -2.329 3.788 1.00 88.00 204 VAL A O 1
ATOM 1678 N N . MET A 1 205 ? -8.676 -2.866 5.843 1.00 87.75 205 MET A N 1
ATOM 1679 C CA . MET A 1 205 ? -7.371 -2.739 6.491 1.00 87.75 205 MET A CA 1
ATOM 1680 C C . MET A 1 205 ? -6.330 -3.712 5.943 1.00 87.75 205 MET A C 1
ATOM 1682 O O . MET A 1 205 ? -5.183 -3.327 5.683 1.00 87.75 205 MET A O 1
ATOM 1686 N N . ASN A 1 206 ? -6.720 -4.969 5.748 1.00 85.44 206 ASN A N 1
ATOM 1687 C CA . ASN A 1 206 ? -5.856 -5.991 5.177 1.00 85.44 206 ASN A CA 1
ATOM 1688 C C . ASN A 1 206 ? -5.462 -5.643 3.738 1.00 85.44 206 ASN A C 1
ATOM 1690 O O . ASN A 1 206 ? -4.280 -5.739 3.395 1.00 85.44 206 ASN A O 1
ATOM 1694 N N . GLU A 1 207 ? -6.402 -5.152 2.930 1.00 83.94 207 GLU A N 1
ATOM 1695 C CA . GLU A 1 207 ? -6.128 -4.714 1.559 1.00 83.94 207 GLU A CA 1
ATOM 1696 C C . GLU A 1 207 ? -5.174 -3.513 1.503 1.00 83.94 207 GLU A C 1
ATOM 1698 O O . GLU A 1 207 ? -4.182 -3.539 0.768 1.00 83.94 207 GLU A O 1
ATOM 1703 N N . ILE A 1 208 ? -5.367 -2.496 2.349 1.00 88.62 208 ILE A N 1
ATOM 1704 C CA . ILE A 1 208 ? -4.438 -1.355 2.420 1.00 88.62 208 ILE A CA 1
ATOM 1705 C C . ILE A 1 208 ? -3.039 -1.827 2.848 1.00 88.62 208 ILE A C 1
ATOM 1707 O O . ILE A 1 208 ? -2.032 -1.384 2.288 1.00 88.62 208 ILE A O 1
ATOM 1711 N N . ASN A 1 209 ? -2.943 -2.778 3.781 1.00 85.62 209 ASN A N 1
ATOM 1712 C CA . ASN A 1 209 ? -1.670 -3.385 4.175 1.00 85.62 209 ASN A CA 1
ATOM 1713 C C . ASN A 1 209 ? -1.008 -4.186 3.042 1.00 85.62 209 ASN A C 1
ATOM 1715 O O . ASN A 1 209 ? 0.219 -4.134 2.888 1.00 85.62 209 ASN A O 1
ATOM 1719 N N . LYS A 1 210 ? -1.781 -4.931 2.238 1.00 81.38 210 LYS A N 1
ATOM 1720 C CA . LYS A 1 210 ? -1.289 -5.609 1.024 1.00 81.38 210 LYS A CA 1
ATOM 1721 C C . LYS A 1 210 ? -0.716 -4.574 0.044 1.00 81.38 210 LYS A C 1
ATOM 1723 O O . LYS A 1 210 ? 0.425 -4.733 -0.400 1.00 81.38 210 LYS A O 1
ATOM 1728 N N . ILE A 1 211 ? -1.435 -3.477 -0.213 1.00 84.06 211 ILE A N 1
ATOM 1729 C CA . ILE A 1 211 ? -0.973 -2.385 -1.087 1.00 84.06 211 ILE A CA 1
ATOM 1730 C C . ILE A 1 211 ? 0.301 -1.736 -0.536 1.00 84.06 211 ILE A C 1
ATOM 1732 O O . ILE A 1 211 ? 1.272 -1.597 -1.277 1.00 84.06 211 ILE A O 1
ATOM 1736 N N . ARG A 1 212 ? 0.361 -1.406 0.762 1.00 87.44 212 ARG A N 1
ATOM 1737 C CA . ARG A 1 212 ? 1.557 -0.820 1.394 1.00 87.44 212 ARG A CA 1
ATOM 1738 C C . ARG A 1 212 ? 2.796 -1.685 1.180 1.00 87.44 212 ARG A C 1
ATOM 1740 O O . ARG A 1 212 ? 3.846 -1.176 0.787 1.00 87.44 212 ARG A O 1
ATOM 1747 N N . ARG A 1 213 ? 2.680 -2.998 1.419 1.00 79.62 213 ARG A N 1
ATOM 1748 C CA . ARG A 1 213 ? 3.779 -3.956 1.208 1.00 79.62 213 ARG A CA 1
ATOM 1749 C C . ARG A 1 213 ? 4.233 -3.971 -0.252 1.00 79.62 213 ARG A C 1
ATOM 1751 O O . ARG A 1 213 ? 5.433 -3.901 -0.509 1.00 79.62 213 ARG A O 1
ATOM 1758 N N . ARG A 1 214 ? 3.290 -3.978 -1.201 1.00 83.19 214 ARG A N 1
ATOM 1759 C CA . ARG A 1 214 ? 3.589 -3.904 -2.642 1.00 83.19 214 ARG A CA 1
ATOM 1760 C C . ARG A 1 214 ? 4.261 -2.587 -3.029 1.00 83.19 214 ARG A C 1
ATOM 1762 O O . ARG A 1 214 ? 5.235 -2.620 -3.769 1.00 83.19 214 ARG A O 1
ATOM 1769 N N . MET A 1 215 ? 3.806 -1.446 -2.508 1.00 84.94 215 MET A N 1
ATOM 1770 C CA . MET A 1 215 ? 4.428 -0.139 -2.770 1.00 84.94 215 MET A CA 1
ATOM 1771 C C . MET A 1 215 ? 5.849 -0.058 -2.213 1.00 84.94 215 MET A C 1
ATOM 1773 O O . MET A 1 215 ? 6.728 0.495 -2.868 1.00 84.94 215 MET A O 1
ATOM 1777 N N . ASN A 1 216 ? 6.096 -0.631 -1.031 1.00 82.50 216 ASN A N 1
ATOM 1778 C CA . ASN A 1 216 ? 7.445 -0.731 -0.478 1.00 82.50 216 ASN A CA 1
ATOM 1779 C C . ASN A 1 216 ? 8.366 -1.550 -1.390 1.00 82.50 216 ASN A C 1
ATOM 1781 O O . ASN A 1 216 ? 9.470 -1.108 -1.695 1.00 82.50 216 ASN A O 1
ATOM 1785 N N . TRP A 1 217 ? 7.882 -2.701 -1.860 1.00 82.25 217 TRP A N 1
ATOM 1786 C CA . TRP A 1 217 ? 8.621 -3.537 -2.796 1.00 82.25 217 TRP A CA 1
ATOM 1787 C C . TRP A 1 217 ? 8.907 -2.796 -4.110 1.00 82.25 217 TRP A C 1
ATOM 1789 O O . TRP A 1 217 ? 10.069 -2.592 -4.437 1.00 82.25 217 TRP A O 1
ATOM 1799 N N . PHE A 1 218 ? 7.890 -2.259 -4.796 1.00 84.50 218 PHE A N 1
ATOM 1800 C CA . PHE A 1 218 ? 8.088 -1.492 -6.036 1.00 84.50 218 PHE A CA 1
ATOM 1801 C C . PHE A 1 218 ? 9.022 -0.292 -5.852 1.00 84.50 218 PHE A C 1
ATOM 1803 O O . PHE A 1 218 ? 9.833 -0.001 -6.725 1.00 84.50 218 PHE A O 1
ATOM 1810 N N . SER A 1 219 ? 8.942 0.405 -4.716 1.00 86.12 219 SER A N 1
ATOM 1811 C CA . SER A 1 219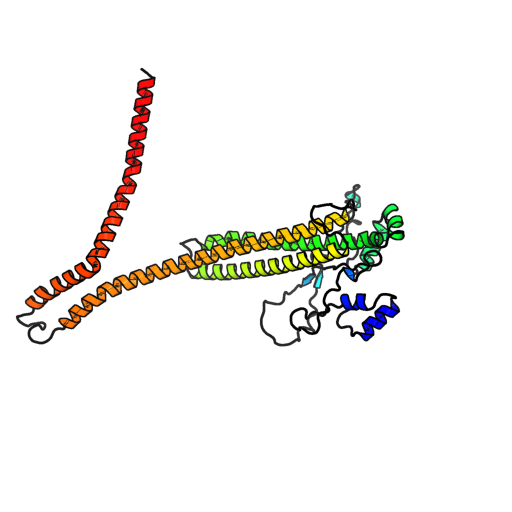 ? 9.856 1.507 -4.424 1.00 86.12 219 SER A CA 1
ATOM 1812 C C . SER A 1 219 ? 11.305 1.039 -4.307 1.00 86.12 219 SER A C 1
ATOM 1814 O O . SER A 1 219 ? 12.191 1.760 -4.754 1.00 86.12 219 SER A O 1
ATOM 1816 N N . HIS A 1 220 ? 11.555 -0.116 -3.688 1.00 81.88 220 HIS A N 1
ATOM 1817 C CA . HIS A 1 220 ? 12.896 -0.686 -3.576 1.00 81.88 220 HIS A CA 1
ATOM 1818 C C . HIS A 1 220 ? 13.421 -1.129 -4.944 1.00 81.88 220 HIS A C 1
ATOM 1820 O O . HIS A 1 220 ? 14.522 -0.754 -5.337 1.00 81.88 220 HIS A O 1
ATOM 1826 N N . GLU A 1 221 ? 12.585 -1.819 -5.714 1.00 81.44 221 GLU A N 1
ATOM 1827 C CA . GLU A 1 221 ? 12.889 -2.237 -7.082 1.00 81.44 221 GLU A CA 1
ATOM 1828 C C . GLU A 1 221 ? 13.229 -1.061 -8.003 1.00 81.44 221 GLU A C 1
ATOM 1830 O O . GLU A 1 221 ? 14.161 -1.122 -8.806 1.00 81.44 221 GLU A O 1
ATOM 1835 N N . MET A 1 222 ? 12.510 0.052 -7.858 1.00 84.62 222 MET A N 1
ATOM 1836 C CA . MET A 1 222 ? 12.816 1.267 -8.602 1.00 84.62 222 MET A CA 1
ATOM 1837 C C . MET A 1 222 ? 14.120 1.919 -8.160 1.00 84.62 222 MET A C 1
ATOM 1839 O O . MET A 1 222 ? 14.835 2.441 -9.010 1.00 84.62 222 MET A O 1
ATOM 1843 N N . THR A 1 223 ? 14.455 1.877 -6.871 1.00 83.44 223 THR A N 1
ATOM 1844 C CA . THR A 1 223 ? 15.763 2.338 -6.390 1.00 83.44 223 THR A CA 1
ATOM 1845 C C . THR A 1 223 ? 16.891 1.526 -7.024 1.00 83.44 223 THR A C 1
ATOM 1847 O O . THR A 1 223 ? 17.827 2.128 -7.535 1.00 83.44 223 THR A O 1
ATOM 1850 N N . ILE A 1 224 ? 16.749 0.200 -7.114 1.00 79.25 224 ILE A N 1
ATOM 1851 C CA . ILE A 1 224 ? 17.722 -0.671 -7.794 1.00 79.25 224 ILE A CA 1
ATOM 1852 C C . ILE A 1 224 ? 17.855 -0.298 -9.276 1.00 79.25 224 ILE A C 1
ATOM 1854 O O . ILE A 1 224 ? 18.961 -0.147 -9.782 1.00 79.25 224 ILE A O 1
ATOM 1858 N N . ASN A 1 225 ? 16.740 -0.106 -9.989 1.00 84.38 225 ASN A N 1
ATOM 1859 C CA . ASN A 1 225 ? 16.787 0.312 -11.395 1.00 84.38 225 ASN A CA 1
ATOM 1860 C C . ASN A 1 225 ? 17.489 1.671 -11.576 1.00 84.38 225 ASN A C 1
ATOM 1862 O O . ASN A 1 225 ? 18.202 1.861 -12.558 1.00 84.38 225 ASN A O 1
ATOM 1866 N N . LEU A 1 226 ? 17.310 2.612 -10.643 1.00 82.94 226 LEU A N 1
ATOM 1867 C CA . LEU A 1 226 ? 18.011 3.900 -10.665 1.00 82.94 226 LEU A CA 1
ATOM 1868 C C . LEU A 1 226 ? 19.504 3.748 -10.341 1.00 82.94 226 LEU A C 1
ATOM 1870 O O . LEU A 1 226 ? 20.323 4.398 -10.980 1.00 82.94 226 LEU A O 1
ATOM 1874 N N . GLU A 1 227 ? 19.856 2.879 -9.393 1.00 78.56 227 GLU A N 1
ATOM 1875 C CA . GLU A 1 227 ? 21.233 2.503 -9.038 1.00 78.56 227 GLU A CA 1
ATOM 1876 C C . GLU A 1 227 ? 21.998 1.900 -10.207 1.00 78.56 227 GLU A C 1
ATOM 1878 O O . GLU A 1 227 ? 23.115 2.319 -10.503 1.00 78.56 227 GLU A O 1
ATOM 1883 N N . VAL A 1 228 ? 21.371 0.974 -10.921 1.00 78.12 228 VAL A N 1
ATOM 1884 C CA . VAL A 1 228 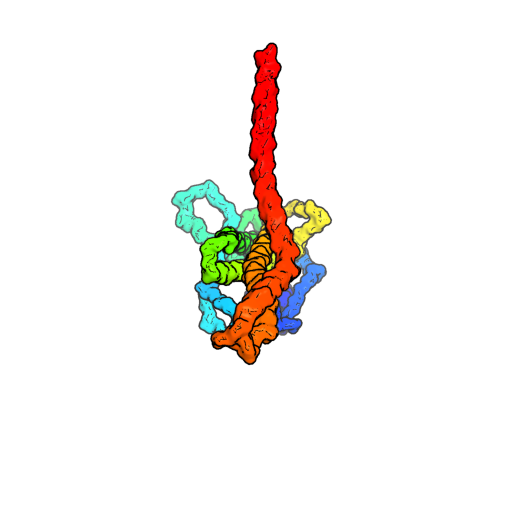? 21.965 0.325 -12.089 1.00 78.12 228 VAL A CA 1
ATOM 1885 C C . VAL A 1 228 ? 22.222 1.311 -13.232 1.00 78.12 228 VAL A C 1
ATOM 1887 O O . VAL A 1 228 ? 23.192 1.158 -13.970 1.00 78.12 228 VAL A O 1
ATOM 1890 N N . LEU A 1 229 ? 21.366 2.322 -13.391 1.00 79.38 229 LEU A N 1
ATOM 1891 C CA . LEU A 1 229 ? 21.525 3.350 -14.423 1.00 79.38 229 LEU A CA 1
ATOM 1892 C C . LEU A 1 229 ? 22.429 4.511 -13.983 1.00 79.38 229 LEU A C 1
ATOM 1894 O O . LEU A 1 229 ? 22.554 5.479 -14.727 1.00 79.38 229 LEU A O 1
ATOM 1898 N N . ASP A 1 230 ? 23.014 4.438 -12.782 1.00 76.38 230 ASP A N 1
ATOM 1899 C CA . ASP A 1 230 ? 23.760 5.535 -12.152 1.00 76.38 230 ASP A CA 1
ATOM 1900 C C . ASP A 1 230 ? 22.957 6.854 -12.098 1.00 76.38 230 ASP A C 1
ATOM 1902 O O . ASP A 1 230 ? 23.477 7.966 -12.123 1.00 76.38 230 ASP A O 1
ATOM 1906 N N . LEU A 1 231 ? 21.630 6.726 -12.003 1.00 76.88 231 LEU A N 1
ATOM 1907 C CA . LEU A 1 231 ? 20.694 7.837 -11.818 1.00 76.88 231 LEU A CA 1
ATOM 1908 C C . LEU A 1 231 ? 20.493 8.158 -10.332 1.00 76.88 231 LEU A C 1
ATOM 1910 O O . LEU A 1 231 ? 19.617 8.951 -9.969 1.00 76.88 231 LEU A O 1
ATOM 1914 N N . VAL A 1 232 ? 21.281 7.528 -9.455 1.00 66.81 232 VAL A N 1
ATOM 1915 C CA . VAL A 1 232 ? 21.212 7.728 -8.010 1.00 66.81 232 VAL A CA 1
ATOM 1916 C C . VAL A 1 232 ? 21.691 9.119 -7.689 1.00 66.81 232 VAL A C 1
ATOM 1918 O O . VAL A 1 232 ? 22.874 9.441 -7.664 1.00 66.81 232 VAL A O 1
ATOM 1921 N N . THR A 1 233 ? 20.703 9.939 -7.375 1.00 57.56 233 THR A N 1
ATOM 1922 C CA . THR A 1 233 ? 20.842 11.251 -6.780 1.00 57.56 233 THR A CA 1
ATOM 1923 C C . THR A 1 233 ? 21.689 11.160 -5.511 1.00 57.56 233 THR A C 1
ATOM 1925 O O . THR A 1 233 ? 21.169 10.884 -4.427 1.00 57.56 233 THR A O 1
ATOM 1928 N N . HIS A 1 234 ? 22.992 11.423 -5.615 1.00 49.25 234 HIS A N 1
ATOM 1929 C CA . HIS A 1 234 ? 23.751 11.903 -4.471 1.00 49.25 234 HIS A CA 1
ATOM 1930 C C . HIS A 1 234 ? 23.059 13.170 -3.963 1.00 49.25 234 HIS A C 1
ATOM 1932 O O . HIS A 1 234 ? 22.789 14.111 -4.710 1.00 49.25 234 HIS A O 1
ATOM 1938 N N . HIS A 1 235 ? 22.709 13.165 -2.683 1.00 39.44 235 HIS A N 1
ATOM 1939 C CA . HIS A 1 235 ? 22.273 14.365 -1.990 1.00 39.44 235 HIS A CA 1
ATOM 1940 C C . HIS A 1 235 ? 23.440 15.381 -2.034 1.00 39.44 235 HIS A C 1
ATOM 1942 O O . HIS A 1 235 ? 24.543 15.004 -1.639 1.00 39.44 235 HIS A O 1
ATOM 1948 N N . PRO A 1 236 ? 23.266 16.646 -2.465 1.00 49.66 236 PRO A N 1
ATOM 1949 C CA . PRO A 1 236 ? 22.044 17.296 -2.920 1.00 49.66 236 PRO A CA 1
ATOM 1950 C C . PRO A 1 236 ? 21.832 17.201 -4.441 1.00 49.66 236 PRO A C 1
ATOM 1952 O O . PRO A 1 236 ? 22.770 17.283 -5.229 1.00 49.66 236 PRO A O 1
ATOM 1955 N N . TYR A 1 237 ? 20.551 17.100 -4.811 1.00 49.66 237 TYR A N 1
ATOM 1956 C CA . TYR A 1 237 ? 19.960 17.100 -6.152 1.00 49.66 237 TYR A CA 1
ATOM 1957 C C . TYR A 1 237 ? 20.786 17.803 -7.235 1.00 49.66 237 TYR A C 1
ATOM 1959 O O . TYR A 1 237 ? 20.573 18.975 -7.550 1.00 49.66 237 TYR A O 1
ATOM 1967 N N . ARG A 1 238 ? 21.655 17.046 -7.897 1.00 44.59 238 ARG A N 1
ATOM 1968 C CA . ARG A 1 238 ? 22.046 17.360 -9.263 1.00 44.59 238 ARG A CA 1
ATOM 1969 C C . ARG A 1 238 ? 21.271 16.399 -10.142 1.00 44.59 238 ARG A C 1
ATOM 1971 O O . ARG A 1 238 ? 21.671 15.254 -10.292 1.00 44.59 238 ARG A O 1
ATOM 1978 N N . ILE A 1 239 ? 20.118 16.848 -10.644 1.00 50.69 239 ILE A N 1
ATOM 1979 C CA . ILE A 1 239 ? 19.479 16.182 -11.783 1.00 50.69 239 ILE A CA 1
ATOM 1980 C C . ILE A 1 239 ? 20.540 16.261 -12.881 1.00 50.69 239 ILE A C 1
ATOM 1982 O O . ILE A 1 239 ? 20.902 17.385 -13.252 1.00 50.69 239 ILE A O 1
ATOM 1986 N N . PRO A 1 240 ? 21.123 15.136 -13.320 1.00 50.22 240 PRO A N 1
ATOM 1987 C CA . PRO A 1 240 ? 22.086 15.174 -14.404 1.00 50.22 240 PRO A CA 1
ATOM 1988 C C . PRO A 1 240 ? 21.437 15.869 -15.606 1.00 50.22 240 PRO A C 1
ATOM 1990 O O . PRO A 1 240 ? 20.216 15.805 -15.764 1.00 50.22 240 PRO A O 1
ATOM 1993 N N . ASP A 1 241 ? 22.216 16.553 -16.442 1.00 52.53 241 ASP A N 1
ATOM 1994 C CA . ASP A 1 241 ? 21.737 17.277 -17.635 1.00 52.53 241 ASP A CA 1
ATOM 1995 C C . ASP A 1 241 ? 21.270 16.307 -18.749 1.00 52.53 241 ASP A C 1
ATOM 1997 O O . ASP A 1 241 ? 21.582 16.443 -19.929 1.00 52.53 241 ASP A O 1
ATOM 2001 N N . HIS A 1 242 ? 20.627 15.206 -18.361 1.00 55.88 242 HIS A N 1
ATOM 2002 C CA . HIS A 1 242 ? 20.386 14.028 -19.169 1.00 55.88 242 HIS A CA 1
ATOM 2003 C C . HIS A 1 242 ? 18.896 13.915 -19.499 1.00 55.88 242 HIS A C 1
ATOM 2005 O O . HIS A 1 242 ? 18.021 14.103 -18.653 1.00 55.88 242 HIS A O 1
ATOM 2011 N N . ARG A 1 243 ? 18.680 13.681 -20.798 1.00 65.44 243 ARG A N 1
ATOM 2012 C CA . ARG A 1 243 ? 17.596 12.978 -21.503 1.00 65.44 243 ARG A CA 1
ATOM 2013 C C . ARG A 1 243 ? 16.287 12.807 -20.716 1.00 65.44 243 ARG A C 1
ATOM 2015 O O . ARG A 1 243 ? 16.244 12.191 -19.658 1.00 65.44 243 ARG A O 1
ATOM 2022 N N . ALA A 1 244 ? 15.198 13.337 -21.275 1.00 69.00 244 ALA A N 1
ATOM 2023 C CA . ALA A 1 244 ? 13.880 13.404 -20.639 1.00 69.00 244 ALA A CA 1
ATOM 2024 C C . ALA A 1 244 ? 13.383 12.065 -20.052 1.00 69.00 244 ALA A C 1
ATOM 2026 O O . ALA A 1 244 ? 12.691 12.081 -19.039 1.00 69.00 244 ALA A O 1
ATOM 2027 N N . GLU A 1 245 ? 13.773 10.925 -20.629 1.00 71.06 245 GLU A N 1
ATOM 2028 C CA . GLU A 1 245 ? 13.371 9.591 -20.165 1.00 71.06 245 GLU A CA 1
ATOM 2029 C C . GLU A 1 245 ? 13.929 9.234 -18.778 1.00 71.06 245 GLU A C 1
ATOM 2031 O O . GLU A 1 245 ? 13.269 8.555 -17.992 1.00 71.06 245 GLU A O 1
ATOM 2036 N N . ASP A 1 246 ? 15.134 9.701 -18.450 1.00 75.06 246 ASP A N 1
ATOM 2037 C CA . ASP A 1 246 ? 15.807 9.371 -17.186 1.00 75.06 246 ASP A CA 1
ATOM 2038 C C . ASP A 1 246 ? 15.114 10.072 -16.011 1.00 75.06 246 ASP A C 1
ATOM 2040 O O . ASP A 1 246 ? 14.983 9.526 -14.911 1.00 75.06 246 ASP A O 1
ATOM 2044 N N . ARG A 1 247 ? 14.562 11.263 -16.277 1.00 79.56 247 ARG A N 1
ATOM 2045 C CA . ARG A 1 247 ? 13.715 11.996 -15.332 1.00 79.56 247 ARG A CA 1
ATOM 2046 C C . ARG A 1 247 ? 12.425 11.237 -15.025 1.00 79.56 247 ARG A C 1
ATOM 2048 O O . ARG A 1 247 ? 11.980 11.254 -13.877 1.00 79.56 247 ARG A O 1
ATOM 2055 N N . ASP A 1 248 ? 11.832 10.568 -16.009 1.00 86.25 248 ASP A N 1
ATOM 2056 C CA . ASP A 1 248 ? 10.561 9.864 -15.825 1.00 86.25 248 ASP A CA 1
ATOM 2057 C C . ASP A 1 248 ? 10.689 8.691 -14.843 1.00 86.25 248 ASP A C 1
ATOM 2059 O O . ASP A 1 248 ? 9.790 8.473 -14.028 1.00 86.25 248 ASP A O 1
ATOM 2063 N N . LEU A 1 249 ? 11.825 7.981 -14.842 1.00 85.31 249 LEU A N 1
ATOM 2064 C CA . LEU A 1 249 ? 12.100 6.911 -13.873 1.00 85.31 249 LEU A CA 1
ATOM 2065 C C . LEU A 1 249 ? 12.161 7.439 -12.433 1.00 85.31 249 LEU A C 1
ATOM 2067 O O . LEU A 1 249 ? 11.577 6.834 -11.529 1.00 85.31 249 LEU A O 1
ATOM 2071 N N . ILE A 1 250 ? 12.806 8.592 -12.225 1.00 85.56 250 ILE A N 1
ATOM 2072 C CA . ILE A 1 250 ? 12.871 9.260 -10.915 1.00 85.56 250 ILE A CA 1
ATOM 2073 C C . ILE A 1 250 ? 11.462 9.664 -10.464 1.00 85.56 250 ILE A C 1
ATOM 2075 O O . ILE A 1 250 ? 11.056 9.370 -9.339 1.00 85.56 250 ILE A O 1
ATOM 2079 N N . VAL A 1 251 ? 10.674 10.264 -11.363 1.00 88.06 251 VAL A N 1
ATOM 2080 C CA . VAL A 1 251 ? 9.286 10.664 -11.079 1.00 88.06 251 VAL A CA 1
ATOM 2081 C C . VAL A 1 251 ? 8.418 9.456 -10.718 1.00 88.06 251 VAL A C 1
ATOM 2083 O O . VAL A 1 251 ? 7.603 9.533 -9.798 1.00 88.06 251 VAL A O 1
ATOM 2086 N N . ILE A 1 252 ? 8.576 8.330 -11.415 1.00 90.44 252 ILE A N 1
ATOM 2087 C CA . ILE A 1 252 ? 7.858 7.087 -11.109 1.00 90.44 252 ILE A CA 1
ATOM 2088 C C . ILE A 1 252 ? 8.226 6.576 -9.712 1.00 90.44 252 ILE A C 1
ATOM 2090 O O . ILE A 1 252 ? 7.326 6.257 -8.932 1.00 90.44 252 ILE A O 1
ATOM 2094 N N . ARG A 1 253 ? 9.518 6.554 -9.358 1.00 89.19 253 ARG A N 1
ATOM 2095 C CA . ARG A 1 253 ? 9.980 6.177 -8.011 1.00 89.19 253 ARG A CA 1
ATOM 2096 C C . ARG A 1 253 ? 9.347 7.072 -6.945 1.00 89.19 253 ARG A C 1
ATOM 2098 O O . ARG A 1 253 ? 8.795 6.572 -5.964 1.00 89.19 253 ARG A O 1
ATOM 2105 N N . ASP A 1 254 ? 9.356 8.384 -7.153 1.00 89.56 254 ASP A N 1
ATOM 2106 C CA . ASP A 1 254 ? 8.787 9.351 -6.208 1.00 89.56 254 ASP A CA 1
ATOM 2107 C C . ASP A 1 254 ? 7.260 9.205 -6.061 1.00 89.56 254 ASP A C 1
ATOM 2109 O O . ASP A 1 254 ? 6.711 9.388 -4.967 1.00 89.56 254 ASP A O 1
ATOM 2113 N N . LYS A 1 255 ? 6.558 8.809 -7.132 1.00 92.12 255 LYS A N 1
ATOM 2114 C CA . LYS A 1 255 ? 5.131 8.454 -7.074 1.00 92.12 255 LYS A CA 1
ATOM 2115 C C . LYS A 1 255 ? 4.892 7.196 -6.242 1.00 92.12 255 LYS A C 1
ATOM 2117 O O . LYS A 1 255 ? 4.017 7.232 -5.380 1.00 92.12 255 LYS A O 1
ATOM 2122 N N . PHE A 1 256 ? 5.682 6.134 -6.419 1.00 91.25 256 PHE A N 1
ATOM 2123 C CA . PHE A 1 256 ? 5.589 4.935 -5.573 1.00 91.25 256 PHE A CA 1
ATOM 2124 C C . PHE A 1 256 ? 5.820 5.262 -4.091 1.00 91.25 256 PHE A C 1
ATOM 2126 O O . PHE A 1 256 ? 5.037 4.839 -3.240 1.00 91.25 256 PHE A O 1
ATOM 2133 N N . LEU A 1 257 ? 6.826 6.085 -3.771 1.00 92.06 257 LEU A N 1
ATOM 2134 C CA . LEU A 1 257 ? 7.062 6.568 -2.403 1.00 92.06 257 LEU A CA 1
ATOM 2135 C C . LEU A 1 257 ? 5.890 7.391 -1.858 1.00 92.06 257 LEU A C 1
ATOM 2137 O O . LEU A 1 257 ? 5.547 7.308 -0.679 1.00 92.06 257 LEU A O 1
ATOM 2141 N N . SER A 1 258 ? 5.261 8.203 -2.702 1.00 94.12 258 SER A N 1
ATOM 2142 C CA . SER A 1 258 ? 4.106 9.009 -2.306 1.00 94.12 258 SER A CA 1
ATOM 2143 C C . SER A 1 258 ? 2.867 8.147 -2.055 1.00 94.12 258 SER A C 1
ATOM 2145 O O . SER A 1 258 ? 2.179 8.365 -1.061 1.0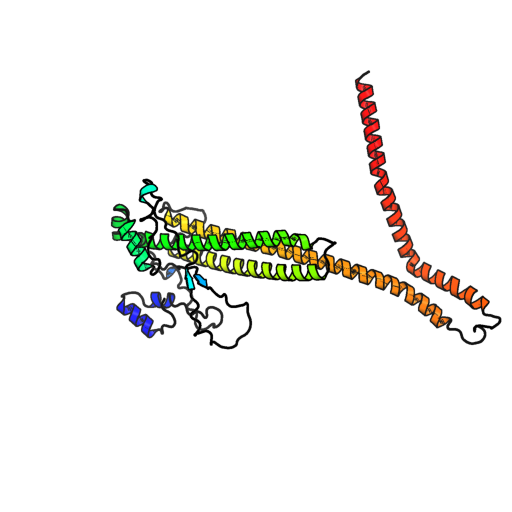0 94.12 258 SER A O 1
ATOM 2147 N N . TYR A 1 259 ? 2.619 7.122 -2.873 1.00 94.31 259 TYR A N 1
ATOM 2148 C CA . TYR A 1 259 ? 1.524 6.166 -2.665 1.00 94.31 259 TYR A CA 1
ATOM 2149 C C . TYR A 1 259 ? 1.765 5.259 -1.459 1.00 94.31 259 TYR A C 1
ATOM 2151 O O . TYR A 1 259 ? 0.832 4.976 -0.712 1.00 94.31 259 TYR A O 1
ATOM 2159 N N . ARG A 1 260 ? 3.021 4.883 -1.192 1.00 92.69 260 ARG A N 1
ATOM 2160 C CA . ARG A 1 260 ? 3.404 4.224 0.060 1.00 92.69 260 ARG A CA 1
ATOM 2161 C C . ARG A 1 260 ? 3.030 5.083 1.270 1.00 92.69 260 ARG A C 1
ATOM 2163 O O . ARG A 1 260 ? 2.305 4.604 2.136 1.00 92.69 260 ARG A O 1
ATOM 2170 N N . ARG A 1 261 ? 3.459 6.350 1.304 1.00 95.06 261 ARG A N 1
ATOM 2171 C CA . ARG A 1 261 ? 3.125 7.279 2.402 1.00 95.06 261 ARG A CA 1
ATOM 2172 C C . ARG A 1 261 ? 1.618 7.485 2.550 1.00 95.06 261 ARG A C 1
ATOM 2174 O O . ARG A 1 261 ? 1.117 7.558 3.666 1.00 95.06 261 ARG A O 1
ATOM 2181 N N . TRP A 1 262 ? 0.886 7.551 1.438 1.00 94.81 262 TRP A N 1
ATOM 2182 C CA . TRP A 1 262 ? -0.576 7.612 1.465 1.00 94.81 262 TRP A CA 1
ATOM 2183 C C . TRP A 1 262 ? -1.177 6.357 2.111 1.00 94.81 262 TRP A C 1
ATOM 2185 O O . TRP A 1 262 ? -1.992 6.486 3.019 1.00 94.81 262 TRP A O 1
ATOM 2195 N N . SER A 1 263 ? -0.717 5.160 1.731 1.00 93.81 263 SER A N 1
ATOM 2196 C CA . SER A 1 263 ? -1.177 3.903 2.338 1.00 93.81 263 SER A CA 1
ATOM 2197 C C . SER A 1 263 ? -0.844 3.796 3.832 1.00 93.81 263 SER A C 1
ATOM 2199 O O . SER A 1 263 ? -1.683 3.348 4.604 1.00 93.81 263 SER A O 1
ATOM 2201 N N . GLU A 1 264 ? 0.337 4.257 4.259 1.00 94.50 264 GLU A N 1
ATOM 2202 C CA . GLU A 1 264 ? 0.730 4.323 5.676 1.00 94.50 264 GLU A CA 1
ATOM 2203 C C . GLU A 1 264 ? -0.212 5.248 6.456 1.00 94.50 264 GLU A C 1
ATOM 2205 O O . GLU A 1 264 ? -0.784 4.839 7.461 1.00 94.50 264 GLU A O 1
ATOM 2210 N N . LYS A 1 265 ? -0.490 6.444 5.925 1.00 94.19 265 LYS A N 1
ATOM 2211 C CA . LYS A 1 265 ? -1.439 7.380 6.537 1.00 94.19 265 LYS A CA 1
ATOM 2212 C C . LYS A 1 265 ? -2.846 6.790 6.663 1.00 94.19 265 LYS A C 1
ATOM 2214 O O . LYS A 1 265 ? -3.506 7.016 7.675 1.00 94.19 265 LYS A O 1
ATOM 2219 N N . LEU A 1 266 ? -3.325 6.070 5.645 1.00 92.06 266 LEU A N 1
ATOM 2220 C CA . LEU A 1 266 ? -4.631 5.414 5.719 1.00 92.06 266 LEU A CA 1
ATOM 2221 C C . LEU A 1 266 ? -4.658 4.368 6.839 1.00 92.06 266 LEU A C 1
ATOM 2223 O O . LEU A 1 266 ? -5.624 4.359 7.592 1.00 92.06 266 LEU A O 1
ATOM 2227 N N . LEU A 1 267 ? -3.598 3.565 6.996 1.00 91.19 267 LEU A N 1
ATOM 2228 C CA . LEU A 1 267 ? -3.470 2.582 8.083 1.00 91.19 267 LEU A CA 1
ATOM 2229 C C . LEU A 1 267 ? -3.394 3.216 9.477 1.00 91.19 267 LEU A C 1
ATOM 2231 O O . LEU A 1 267 ? -3.892 2.643 10.446 1.00 91.19 267 LEU A O 1
ATOM 2235 N N . ASP A 1 268 ? -2.770 4.384 9.599 1.00 92.06 268 ASP A N 1
ATOM 2236 C CA . ASP A 1 268 ? -2.700 5.097 10.874 1.00 92.06 268 ASP A CA 1
ATOM 2237 C C . ASP A 1 268 ? -4.084 5.624 11.277 1.00 92.06 268 ASP A C 1
ATOM 2239 O O . ASP A 1 268 ? -4.524 5.445 12.415 1.00 92.06 268 ASP A O 1
ATOM 2243 N N . ILE A 1 269 ? -4.804 6.236 10.326 1.00 88.25 269 ILE A N 1
ATOM 2244 C CA . ILE A 1 269 ? -6.158 6.763 10.549 1.00 88.25 269 ILE A CA 1
ATOM 2245 C C . ILE A 1 269 ? -7.100 5.642 10.981 1.00 88.25 269 ILE A C 1
ATOM 2247 O O . ILE A 1 269 ? -7.863 5.801 11.933 1.00 88.25 269 ILE A O 1
ATOM 2251 N N . THR A 1 270 ? -7.062 4.508 10.299 1.00 86.81 270 THR A N 1
ATOM 2252 C CA . THR A 1 270 ? -7.907 3.355 10.607 1.00 86.81 270 THR A CA 1
ATOM 2253 C C . THR A 1 270 ? -7.560 2.711 11.942 1.00 86.81 270 THR A C 1
ATOM 2255 O O . THR A 1 270 ? -8.463 2.411 12.719 1.00 86.81 270 THR A O 1
ATOM 2258 N N . SER A 1 271 ? -6.275 2.555 12.260 1.00 89.12 271 SER A N 1
ATOM 2259 C CA . SER A 1 271 ? -5.845 2.046 13.567 1.00 89.12 271 SER A CA 1
ATOM 2260 C C . SER A 1 271 ? -6.343 2.946 14.702 1.00 89.12 271 SER A C 1
ATOM 2262 O O . SER A 1 271 ? -6.822 2.450 15.721 1.00 89.12 271 SER A O 1
ATOM 2264 N N . ALA A 1 272 ? -6.324 4.270 14.505 1.00 88.44 272 ALA A N 1
ATOM 2265 C CA . ALA A 1 272 ? -6.904 5.214 15.458 1.00 88.44 272 ALA A CA 1
ATOM 2266 C C . ALA A 1 272 ? -8.430 5.048 15.602 1.00 88.44 272 ALA A C 1
ATOM 2268 O O . ALA A 1 272 ? -8.944 5.114 16.717 1.00 88.44 272 ALA A O 1
ATOM 2269 N N . HIS A 1 273 ? -9.158 4.792 14.509 1.00 83.50 273 HIS A N 1
ATOM 2270 C CA . HIS A 1 273 ? -10.602 4.528 14.571 1.00 83.50 273 HIS A CA 1
ATOM 2271 C C . HIS A 1 273 ? -10.923 3.225 15.315 1.00 83.50 273 HIS A C 1
ATOM 2273 O O . HIS A 1 273 ? -11.823 3.226 16.151 1.00 83.50 273 HIS A O 1
ATOM 2279 N N . LEU A 1 274 ? -10.169 2.143 15.080 1.00 85.12 274 LEU A N 1
ATOM 2280 C CA . LEU A 1 274 ? -10.329 0.888 15.830 1.00 85.12 274 LEU A CA 1
ATOM 2281 C C . LEU A 1 274 ? -10.129 1.098 17.327 1.00 85.12 274 LEU A C 1
ATOM 2283 O O . LEU A 1 274 ? -10.955 0.658 18.124 1.00 85.12 274 LEU A O 1
ATOM 2287 N N . ALA A 1 275 ? -9.073 1.823 17.704 1.00 87.25 275 ALA A N 1
ATOM 2288 C CA . ALA A 1 275 ? -8.815 2.140 19.101 1.00 87.25 275 ALA A CA 1
ATOM 2289 C C . ALA A 1 275 ? -9.992 2.912 19.724 1.00 87.25 275 ALA A C 1
ATOM 2291 O O . ALA A 1 275 ? -10.437 2.575 20.818 1.00 87.25 275 ALA A O 1
ATOM 2292 N N . LEU A 1 276 ? -10.554 3.903 19.020 1.00 84.62 276 LEU A N 1
ATOM 2293 C CA . LEU A 1 276 ? -11.735 4.631 19.498 1.00 84.62 276 LEU A CA 1
ATOM 2294 C C . LEU A 1 276 ? -12.936 3.698 19.708 1.00 84.62 276 LEU A C 1
ATOM 2296 O O . LEU A 1 276 ? -13.572 3.756 20.761 1.00 84.62 276 LEU A O 1
ATOM 2300 N N . MET A 1 277 ? -13.205 2.789 18.771 1.00 80.19 277 MET A N 1
ATOM 2301 C CA . MET A 1 277 ? -14.299 1.819 18.898 1.00 80.19 277 MET A CA 1
ATOM 2302 C C . MET A 1 277 ? -14.122 0.895 20.110 1.00 80.19 277 MET A C 1
ATOM 2304 O O . MET A 1 277 ? -15.067 0.675 20.872 1.00 80.19 277 MET A O 1
ATOM 2308 N N . GLU A 1 278 ? -12.911 0.382 20.334 1.00 84.19 278 GLU A N 1
ATOM 2309 C CA . GLU A 1 278 ? -12.604 -0.430 21.515 1.00 84.19 278 GLU A CA 1
ATOM 2310 C C . GLU A 1 278 ? -12.796 0.366 22.811 1.00 84.19 278 GLU A C 1
ATOM 2312 O O . GLU A 1 278 ? -13.360 -0.151 23.782 1.00 84.19 278 GLU A O 1
ATOM 2317 N N . THR A 1 279 ? -12.409 1.649 22.826 1.00 87.06 279 THR A N 1
ATOM 2318 C CA . THR A 1 279 ? -12.636 2.498 24.001 1.00 87.06 279 THR A CA 1
ATOM 2319 C C . THR A 1 279 ? -14.121 2.703 24.285 1.00 87.06 279 THR A C 1
ATOM 2321 O O . THR A 1 279 ? -14.532 2.543 25.435 1.00 87.06 279 THR A O 1
ATOM 2324 N N . GLU A 1 280 ? -14.957 2.974 23.281 1.00 83.25 280 GLU A N 1
ATOM 2325 C CA . GLU A 1 280 ? -16.403 3.131 23.477 1.00 83.25 280 GLU A CA 1
ATOM 2326 C C . GLU A 1 280 ? -17.057 1.852 23.995 1.00 83.25 280 GLU A C 1
ATOM 2328 O O . GLU A 1 280 ? -17.860 1.898 24.936 1.00 83.25 280 GLU A O 1
ATOM 2333 N N . LYS A 1 281 ? -16.663 0.703 23.435 1.00 83.06 281 LYS A N 1
ATOM 2334 C CA . LYS A 1 281 ? -17.108 -0.606 23.912 1.00 83.06 281 LYS A CA 1
ATOM 2335 C C . LYS A 1 281 ? -16.733 -0.811 25.379 1.00 83.06 281 LYS A C 1
ATOM 2337 O O . LYS A 1 281 ? -17.606 -1.110 26.191 1.00 83.06 281 LYS A O 1
ATOM 2342 N N . SER A 1 282 ? -15.483 -0.533 25.750 1.00 85.69 282 SER A N 1
ATOM 2343 C CA . SER A 1 282 ? -15.026 -0.652 27.140 1.00 85.69 282 SER A CA 1
ATOM 2344 C C . SER A 1 282 ? -15.765 0.296 28.097 1.00 85.69 282 SER A C 1
ATOM 2346 O O . SER A 1 282 ? -16.059 -0.067 29.236 1.00 85.69 282 SER A O 1
ATOM 2348 N N . ILE A 1 283 ? -16.134 1.499 27.637 1.00 87.25 283 ILE A N 1
ATOM 2349 C CA . ILE A 1 283 ? -16.934 2.457 28.410 1.00 87.25 283 ILE A CA 1
ATOM 2350 C C . ILE A 1 283 ? -18.353 1.918 28.617 1.00 87.25 283 ILE A C 1
ATOM 2352 O O . ILE A 1 283 ? -18.913 2.064 29.708 1.00 87.25 283 ILE A O 1
ATOM 2356 N N . SER A 1 284 ? -18.950 1.304 27.593 1.00 83.38 284 SER A N 1
ATOM 2357 C CA . SER A 1 284 ? -20.264 0.662 27.701 1.00 83.38 284 SER A CA 1
ATOM 2358 C C . SER A 1 284 ? -20.240 -0.493 28.708 1.00 83.38 284 SER A C 1
ATOM 2360 O O . SER A 1 284 ? -21.057 -0.526 29.636 1.00 83.38 284 SER A O 1
ATOM 2362 N N . ASP A 1 285 ? -19.239 -1.367 28.605 1.00 86.25 285 ASP A N 1
ATOM 2363 C CA . ASP A 1 285 ? -19.049 -2.500 29.513 1.00 86.25 285 ASP A CA 1
ATOM 2364 C C . ASP A 1 285 ? -18.804 -2.019 30.952 1.00 86.25 285 ASP A C 1
ATOM 2366 O O . ASP A 1 285 ? -19.417 -2.510 31.903 1.00 86.25 285 ASP A O 1
ATOM 2370 N N . SER A 1 286 ? -18.008 -0.960 31.126 1.00 88.75 286 SER A N 1
ATOM 2371 C CA . SER A 1 286 ? -17.777 -0.319 32.424 1.00 88.75 286 SER A CA 1
ATOM 2372 C C . SER A 1 286 ? -19.064 0.242 33.043 1.00 88.75 286 SER A C 1
ATOM 2374 O O . SER A 1 286 ? -19.294 0.096 34.246 1.00 88.75 286 SER A O 1
ATOM 2376 N N . LYS A 1 287 ? -19.971 0.824 32.244 1.00 88.00 287 LYS A N 1
ATOM 2377 C CA . LYS A 1 287 ? -21.291 1.277 32.729 1.00 88.00 287 LYS A CA 1
ATOM 2378 C C . LYS A 1 287 ? -22.171 0.103 33.158 1.00 88.00 287 LYS A C 1
ATOM 2380 O O . LYS A 1 287 ? -22.902 0.223 34.144 1.00 88.00 287 LYS A O 1
ATOM 2385 N N . ALA A 1 288 ? -22.136 -1.022 32.443 1.00 86.50 288 ALA A N 1
ATOM 2386 C CA . ALA A 1 288 ? -22.855 -2.232 32.840 1.00 86.50 288 ALA A CA 1
ATOM 2387 C C . ALA A 1 288 ? -22.325 -2.783 34.175 1.00 86.50 288 ALA A C 1
ATOM 2389 O O . ALA A 1 288 ? -23.112 -3.010 35.095 1.00 86.50 288 ALA A O 1
ATOM 2390 N N . LEU A 1 289 ? -21.001 -2.870 34.324 1.00 90.25 289 LEU A N 1
ATOM 2391 C CA . LEU A 1 289 ? -20.349 -3.256 35.576 1.00 90.25 289 LEU A CA 1
ATOM 2392 C C . LEU A 1 289 ? -20.678 -2.288 36.716 1.00 90.25 289 LEU A C 1
ATOM 2394 O O . LEU A 1 289 ? -20.996 -2.720 37.819 1.00 90.25 289 LEU A O 1
ATOM 2398 N N . SER A 1 290 ? -20.681 -0.979 36.453 1.00 88.50 290 SER A N 1
ATOM 2399 C CA . SER A 1 290 ? -21.052 0.032 37.447 1.00 88.50 290 SER A CA 1
ATOM 2400 C C . SER A 1 290 ? -22.474 -0.184 37.972 1.00 88.50 290 SER A C 1
ATOM 2402 O O . SER A 1 290 ? -22.686 -0.145 39.185 1.00 88.50 290 SER A O 1
ATOM 2404 N N . ARG A 1 291 ? -23.4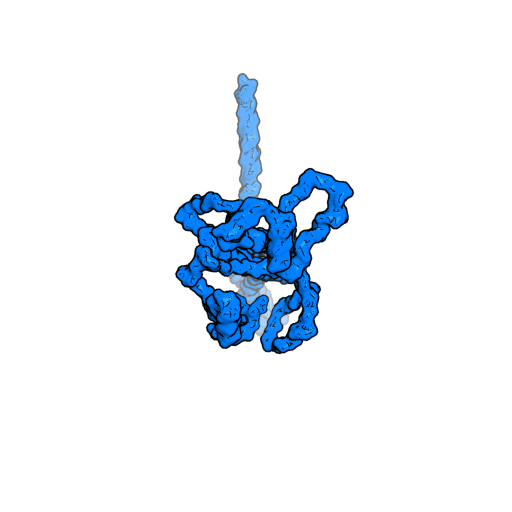38 -0.488 37.090 1.00 87.25 291 ARG A N 1
ATOM 2405 C CA . ARG A 1 291 ? -24.821 -0.805 37.487 1.00 87.25 291 ARG A CA 1
ATOM 2406 C C . ARG A 1 291 ? -24.892 -2.053 38.370 1.00 87.25 291 ARG A C 1
ATOM 2408 O O . ARG A 1 291 ? -25.599 -2.037 39.376 1.00 87.25 291 ARG A O 1
ATOM 2415 N N . LEU A 1 292 ? -24.136 -3.097 38.037 1.00 89.88 292 LEU A N 1
ATOM 2416 C CA . LEU A 1 292 ? -24.095 -4.329 38.826 1.00 89.88 292 LEU A CA 1
ATOM 2417 C C . LEU A 1 292 ? -23.447 -4.114 40.201 1.00 89.88 292 LEU A C 1
ATOM 2419 O O . LEU A 1 292 ? -23.977 -4.578 41.205 1.00 89.88 292 LEU A O 1
ATOM 2423 N N . THR A 1 293 ? -22.344 -3.367 40.276 1.00 89.25 293 THR A N 1
ATOM 2424 C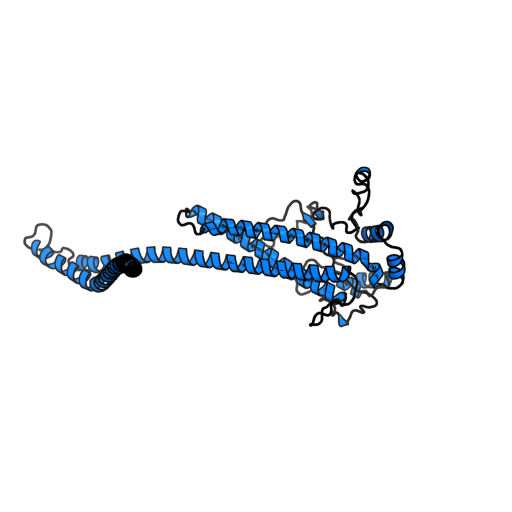 CA . THR A 1 293 ? -21.664 -3.052 41.542 1.00 89.25 293 THR A CA 1
ATOM 2425 C C . THR A 1 293 ? -22.552 -2.219 42.468 1.00 89.25 293 THR A C 1
ATOM 2427 O O . THR A 1 293 ? -22.591 -2.464 43.675 1.00 89.25 293 THR A O 1
ATOM 2430 N N . ILE A 1 294 ? -23.317 -1.266 41.919 1.00 85.88 294 ILE A N 1
ATOM 2431 C CA . ILE A 1 294 ? -24.329 -0.517 42.685 1.00 85.88 294 ILE A CA 1
ATOM 2432 C C . ILE A 1 294 ? -25.372 -1.477 43.271 1.00 85.88 294 ILE A C 1
ATOM 2434 O O . ILE A 1 294 ? -25.713 -1.371 44.446 1.00 85.88 294 ILE A O 1
ATOM 2438 N N . LEU A 1 295 ? -25.837 -2.452 42.488 1.00 88.94 295 LEU A N 1
ATOM 2439 C CA . LEU A 1 295 ? -26.784 -3.451 42.972 1.00 88.94 295 LEU A CA 1
ATOM 2440 C C . LEU A 1 295 ? -26.167 -4.341 44.067 1.00 88.94 295 LEU A C 1
ATOM 2442 O O . LEU A 1 295 ? -26.741 -4.483 45.143 1.00 88.94 295 LEU A O 1
ATOM 2446 N N . GLY A 1 296 ? -24.966 -4.878 43.843 1.00 88.44 296 GLY A N 1
ATOM 2447 C CA . GLY A 1 296 ? -24.264 -5.732 44.806 1.00 88.44 296 GLY A CA 1
ATOM 2448 C C . GLY A 1 296 ? -23.972 -5.025 46.134 1.00 88.44 296 GLY A C 1
ATOM 2449 O O . GLY A 1 296 ? -24.207 -5.587 47.202 1.00 88.44 296 GLY A O 1
ATOM 2450 N N . SER A 1 297 ? -23.541 -3.762 46.082 1.00 85.69 297 SER A N 1
ATOM 2451 C CA . SER A 1 297 ? -23.310 -2.939 47.280 1.00 85.69 297 SER A CA 1
ATOM 2452 C C . SER A 1 297 ? -24.582 -2.656 48.088 1.00 85.69 297 SER A C 1
ATOM 2454 O O . SER A 1 297 ? -24.486 -2.459 49.297 1.00 85.69 297 SER A O 1
ATOM 2456 N N . LEU A 1 298 ? -25.766 -2.675 47.462 1.00 85.88 298 LEU A N 1
ATOM 2457 C CA . LEU A 1 298 ? -27.049 -2.579 48.164 1.00 85.88 298 LEU A CA 1
ATOM 2458 C C . LEU A 1 298 ? -27.446 -3.923 48.794 1.00 85.88 298 LEU A C 1
ATOM 2460 O O . LEU A 1 298 ? -27.911 -3.963 49.932 1.00 85.88 298 LEU A O 1
ATOM 2464 N N . PHE A 1 299 ? -27.254 -5.027 48.068 1.00 88.31 299 PHE A N 1
ATOM 2465 C CA . PHE A 1 299 ? -27.668 -6.354 48.522 1.00 88.31 299 PHE A CA 1
ATOM 2466 C C . PHE A 1 299 ? -26.816 -6.897 49.666 1.00 88.31 299 PHE A C 1
ATOM 2468 O O . PHE A 1 299 ? -27.368 -7.530 50.557 1.00 88.31 299 PHE A O 1
ATOM 2475 N N . ILE A 1 300 ? -25.500 -6.659 49.684 1.00 88.94 300 ILE A N 1
ATOM 2476 C CA . ILE A 1 300 ? -24.615 -7.225 50.718 1.00 88.94 300 ILE A CA 1
ATOM 2477 C C . ILE A 1 300 ? -25.055 -6.809 52.141 1.00 88.94 300 ILE A C 1
ATOM 2479 O O . ILE A 1 300 ? -25.260 -7.697 52.973 1.00 88.94 300 ILE A O 1
ATOM 2483 N N . PRO A 1 301 ? -25.282 -5.514 52.445 1.00 83.62 301 PRO A N 1
ATOM 2484 C CA . PRO A 1 301 ? -25.758 -5.099 53.762 1.00 83.62 301 PRO A CA 1
ATOM 2485 C C . PRO A 1 301 ? -27.162 -5.603 54.099 1.00 83.62 301 PRO A C 1
ATOM 2487 O O . PRO A 1 301 ? -27.404 -6.042 55.221 1.00 83.62 301 PRO A O 1
ATOM 2490 N N . VAL A 1 302 ? -28.086 -5.559 53.135 1.00 84.69 302 VAL A N 1
ATOM 2491 C CA . VAL A 1 302 ? -29.477 -5.990 53.347 1.00 84.69 302 VAL A CA 1
ATOM 2492 C C . VAL A 1 302 ? -29.534 -7.492 53.627 1.00 84.69 302 VAL A C 1
ATOM 2494 O O . VAL A 1 302 ? -30.185 -7.910 54.581 1.00 84.69 302 VAL A O 1
ATOM 2497 N N . SER A 1 303 ? -28.787 -8.297 52.872 1.00 88.62 303 SER A N 1
ATOM 2498 C CA . SER A 1 303 ? -28.674 -9.742 53.083 1.00 88.62 303 SER A CA 1
ATOM 2499 C C . SER A 1 303 ? -28.046 -10.082 54.433 1.00 88.62 303 SER A C 1
ATOM 2501 O O . SER A 1 303 ? -28.503 -11.017 55.086 1.00 88.62 303 SER A O 1
ATOM 2503 N N . PHE A 1 304 ? -27.047 -9.317 54.892 1.00 84.38 304 PHE A N 1
ATOM 2504 C CA . PHE A 1 304 ? -26.477 -9.496 56.231 1.00 84.38 304 PHE A CA 1
ATOM 2505 C C . PHE A 1 304 ? -27.526 -9.265 57.324 1.00 84.38 304 PHE A C 1
ATOM 2507 O O . PHE A 1 304 ? -27.660 -10.090 58.226 1.00 84.38 304 PHE A O 1
ATOM 2514 N N . VAL A 1 305 ? -28.322 -8.194 57.216 1.00 82.38 305 VAL A N 1
ATOM 2515 C CA . VAL A 1 305 ? -29.408 -7.929 58.172 1.00 82.38 305 VAL A CA 1
ATOM 2516 C C . VAL A 1 305 ? -30.480 -9.022 58.103 1.00 82.38 305 VAL A C 1
ATOM 2518 O O . VAL A 1 305 ? -30.882 -9.536 59.143 1.00 82.38 305 VAL A O 1
ATOM 2521 N N . CYS A 1 306 ? -30.898 -9.450 56.907 1.00 82.44 306 CYS A N 1
ATOM 2522 C CA . CYS A 1 306 ? -31.847 -10.557 56.749 1.00 82.44 306 CYS A CA 1
ATOM 2523 C C . CYS A 1 306 ? -31.326 -11.875 57.340 1.00 82.44 306 CYS A C 1
ATOM 2525 O O . CYS A 1 306 ? -32.096 -12.605 57.958 1.00 82.44 306 CYS A O 1
ATOM 2527 N N . SER A 1 307 ? -30.035 -12.178 57.181 1.00 83.88 307 SER A N 1
ATOM 2528 C CA . SER A 1 307 ? -29.420 -13.378 57.753 1.00 83.88 307 SER A CA 1
ATOM 2529 C C . SER A 1 307 ? -29.318 -13.295 59.275 1.00 83.88 307 SER A C 1
ATOM 2531 O O . SER A 1 307 ? -29.603 -14.278 59.951 1.00 83.88 307 SER A O 1
ATOM 2533 N N . PHE A 1 308 ? -28.922 -12.140 59.820 1.00 80.38 308 PHE A N 1
ATOM 2534 C CA . PHE A 1 308 ? -28.785 -11.937 61.265 1.00 80.38 308 PHE A CA 1
ATOM 2535 C C . PHE A 1 308 ? -30.138 -12.001 61.984 1.00 80.38 308 PHE A C 1
ATOM 2537 O O . PHE A 1 308 ? -30.239 -12.551 63.075 1.00 80.38 308 PHE A O 1
ATOM 2544 N N . PHE A 1 309 ? -31.188 -11.473 61.352 1.00 73.12 309 PHE A N 1
ATOM 2545 C CA . PHE A 1 309 ? -32.548 -11.455 61.887 1.00 73.12 309 PHE A CA 1
ATOM 2546 C C . PHE A 1 309 ? -33.452 -12.545 61.288 1.00 73.12 309 PHE A C 1
ATOM 2548 O O . PHE A 1 309 ? -34.674 -12.411 61.329 1.00 73.12 309 PHE A O 1
ATOM 2555 N N . SER A 1 310 ? -32.891 -13.614 60.716 1.00 73.81 310 SER A N 1
ATOM 2556 C CA . SER A 1 310 ? -33.687 -14.714 60.158 1.00 73.81 310 SER A CA 1
ATOM 2557 C C . SER A 1 310 ? -34.650 -15.257 61.225 1.00 73.81 310 SER A C 1
ATOM 2559 O O . SER A 1 310 ? -34.223 -15.631 62.319 1.00 73.81 310 SER A O 1
ATOM 2561 N N . MET A 1 311 ? -35.957 -15.192 60.942 1.00 65.75 311 MET A N 1
ATOM 2562 C CA . MET A 1 311 ? -37.034 -15.394 61.920 1.00 65.75 311 MET A CA 1
ATOM 2563 C C . MET A 1 311 ? -36.907 -16.756 62.609 1.00 65.75 311 MET A C 1
ATOM 2565 O O . MET A 1 311 ? -37.121 -17.792 61.987 1.00 65.75 311 MET A O 1
ATOM 2569 N N . ASN A 1 312 ? -36.613 -16.746 63.909 1.00 66.31 312 ASN A N 1
ATOM 2570 C CA . ASN A 1 312 ? -36.596 -17.942 64.745 1.00 66.31 312 ASN A CA 1
ATOM 2571 C C . ASN A 1 312 ? -37.230 -17.643 66.115 1.00 66.31 312 ASN A C 1
ATOM 2573 O O . ASN A 1 312 ? -36.991 -16.586 66.702 1.00 66.31 312 ASN A O 1
ATOM 2577 N N . GLY A 1 313 ? -38.044 -18.574 66.624 1.00 71.38 313 GLY A N 1
ATOM 2578 C CA . GLY A 1 313 ? -38.675 -18.489 67.951 1.00 71.38 313 GLY A CA 1
ATOM 2579 C C . GLY A 1 313 ? -39.797 -17.442 68.080 1.00 71.38 313 GLY A C 1
ATOM 2580 O O . GLY A 1 313 ? -40.615 -17.279 67.177 1.00 71.38 313 GLY A O 1
ATOM 2581 N N . ASP A 1 314 ? -39.829 -16.718 69.207 1.00 64.44 314 ASP A N 1
ATOM 2582 C CA . ASP A 1 314 ? -40.876 -15.756 69.634 1.00 64.44 314 ASP A CA 1
ATOM 2583 C C . ASP A 1 314 ? -41.103 -14.538 68.708 1.00 64.44 314 ASP A C 1
ATOM 2585 O O . ASP A 1 314 ? -41.958 -13.691 68.982 1.00 64.44 314 ASP A O 1
ATOM 2589 N N . PHE A 1 315 ? -40.326 -14.409 67.633 1.00 66.50 315 PHE A N 1
ATOM 2590 C CA . PHE A 1 315 ? -40.431 -13.339 66.633 1.00 66.50 315 PHE A CA 1
ATOM 2591 C C . PHE A 1 315 ? -41.041 -13.824 65.307 1.00 66.50 315 PHE A C 1
ATOM 2593 O O . PHE A 1 315 ? -41.074 -13.073 64.332 1.00 66.50 315 PHE A O 1
ATOM 2600 N N . ALA A 1 316 ? -41.514 -15.075 65.258 1.00 65.56 316 ALA A N 1
ATOM 2601 C CA . ALA A 1 316 ? -42.207 -15.651 64.112 1.00 65.56 316 ALA A CA 1
ATOM 2602 C C . ALA A 1 316 ? -43.548 -14.947 63.812 1.00 65.56 316 ALA A C 1
ATOM 2604 O O . ALA A 1 316 ? -44.144 -14.287 64.670 1.00 65.56 316 ALA A O 1
ATOM 2605 N N . VAL A 1 317 ? -44.042 -15.108 62.578 1.00 62.66 317 VAL A N 1
ATOM 2606 C CA . VAL A 1 317 ? -45.344 -14.579 62.140 1.00 62.66 317 VAL A CA 1
ATOM 2607 C C . VAL A 1 317 ? -46.450 -15.121 63.057 1.00 62.66 317 VAL A C 1
ATOM 2609 O O . VAL A 1 317 ? -46.663 -16.327 63.115 1.00 62.66 317 VAL A O 1
ATOM 2612 N N . GLY A 1 318 ? -47.139 -14.233 63.785 1.00 64.25 318 GLY A N 1
ATOM 2613 C CA . GLY A 1 318 ? -48.205 -14.588 64.738 1.00 64.25 318 GLY A CA 1
ATOM 2614 C C . GLY A 1 318 ? -47.826 -14.505 66.224 1.00 64.25 318 GLY A C 1
ATOM 2615 O O . GLY A 1 318 ? -48.696 -14.678 67.074 1.00 64.25 318 GLY A O 1
ATOM 2616 N N . ALA A 1 319 ? -46.567 -14.203 66.557 1.00 67.06 319 ALA A N 1
ATOM 2617 C CA . ALA A 1 319 ? -46.107 -14.050 67.939 1.00 67.06 319 ALA A CA 1
ATOM 2618 C C . ALA A 1 319 ? -46.171 -12.592 68.451 1.00 67.06 319 ALA A C 1
ATOM 2620 O O . ALA A 1 319 ? -46.129 -11.628 67.685 1.00 67.06 319 ALA A O 1
ATOM 2621 N N . THR A 1 320 ? -46.242 -12.413 69.776 1.00 72.06 320 THR A N 1
ATOM 2622 C CA . THR A 1 320 ? -46.494 -11.114 70.439 1.00 72.06 320 THR A CA 1
ATOM 2623 C C . THR A 1 320 ? -45.380 -10.075 70.262 1.00 72.06 320 THR A C 1
ATOM 2625 O O . THR A 1 320 ? -45.638 -8.880 70.402 1.00 72.06 320 THR A O 1
ATOM 2628 N N . LYS A 1 321 ? -44.149 -10.490 69.932 1.00 73.56 321 LYS A N 1
ATOM 2629 C CA . LYS A 1 321 ? -42.972 -9.602 69.829 1.00 73.56 321 LYS A CA 1
ATOM 2630 C C . LYS A 1 321 ? -42.612 -9.188 68.398 1.00 73.56 321 LYS A C 1
ATOM 2632 O O . LYS A 1 321 ? -41.575 -8.562 68.182 1.00 73.56 321 LYS A O 1
ATOM 2637 N N . LEU A 1 322 ? -43.476 -9.469 67.424 1.00 70.75 322 LEU A N 1
ATOM 2638 C CA . LEU A 1 322 ? -43.248 -9.169 66.006 1.00 70.75 322 LEU A CA 1
ATOM 2639 C C . LEU A 1 322 ? -43.007 -7.672 65.725 1.00 70.75 322 LEU A C 1
ATOM 2641 O O . LEU A 1 322 ? -42.265 -7.320 64.816 1.00 70.75 322 LEU A O 1
ATOM 2645 N N . TRP A 1 323 ? -43.560 -6.766 66.534 1.00 77.56 323 TRP A N 1
ATOM 2646 C CA . TRP A 1 323 ? -43.361 -5.322 66.350 1.00 77.56 323 TRP A CA 1
ATOM 2647 C C . TRP A 1 323 ? -41.918 -4.864 66.637 1.00 77.56 323 TRP A C 1
ATOM 2649 O O . TRP A 1 323 ? -41.404 -3.962 65.976 1.00 77.56 323 TRP A O 1
ATOM 2659 N N . VAL A 1 324 ? -41.227 -5.528 67.573 1.00 77.56 324 VAL A N 1
ATOM 2660 C CA . VAL A 1 324 ? -39.826 -5.229 67.932 1.00 77.56 324 VAL A CA 1
ATOM 2661 C C . VAL A 1 324 ? -38.884 -5.539 66.767 1.00 77.56 324 VAL A C 1
ATOM 2663 O O . VAL A 1 324 ? -37.907 -4.824 66.552 1.00 77.56 324 VAL A O 1
ATOM 2666 N N . TYR A 1 325 ? -39.215 -6.551 65.961 1.00 74.25 325 TYR A N 1
ATOM 2667 C CA . TYR A 1 325 ? -38.479 -6.889 64.746 1.00 74.25 325 TYR A CA 1
ATOM 2668 C C . TYR A 1 325 ? -38.429 -5.707 63.769 1.00 74.25 325 TYR A C 1
ATOM 2670 O O . TYR A 1 325 ? -37.347 -5.292 63.357 1.00 74.25 325 TYR A O 1
ATOM 2678 N N . PHE A 1 326 ? -39.576 -5.101 63.450 1.00 78.00 326 PHE A N 1
ATOM 2679 C CA . PHE A 1 326 ? -39.631 -3.937 62.556 1.00 78.00 326 PHE A CA 1
ATOM 2680 C C . PHE A 1 326 ? -38.995 -2.690 63.177 1.00 78.00 326 PHE A C 1
ATOM 2682 O O . PHE A 1 326 ? -38.314 -1.939 62.479 1.00 78.00 326 PHE A O 1
ATOM 2689 N N . ALA A 1 327 ? -39.165 -2.495 64.487 1.00 83.69 327 ALA A N 1
ATOM 2690 C CA . ALA A 1 327 ? -38.616 -1.346 65.202 1.00 83.69 327 ALA A CA 1
ATOM 2691 C C . ALA A 1 327 ? -37.077 -1.329 65.246 1.00 83.69 327 ALA A C 1
ATOM 2693 O O . ALA A 1 327 ? -36.496 -0.255 65.366 1.00 83.69 327 ALA A O 1
ATOM 2694 N N . VAL A 1 328 ? -36.412 -2.486 65.137 1.00 82.44 328 VAL A N 1
ATOM 2695 C CA . VAL A 1 328 ? -34.942 -2.593 65.191 1.00 82.44 328 VAL A CA 1
ATOM 2696 C C . VAL A 1 328 ? -34.325 -2.792 63.807 1.00 82.44 328 VAL A C 1
ATOM 2698 O O . VAL A 1 328 ? -33.324 -2.155 63.484 1.00 82.44 328 VAL A O 1
ATOM 2701 N N . THR A 1 329 ? -34.915 -3.638 62.959 1.00 81.50 329 THR A N 1
ATOM 2702 C CA . THR A 1 329 ? -34.325 -3.977 61.652 1.00 81.50 329 THR A CA 1
ATOM 2703 C C . THR A 1 329 ? -34.369 -2.806 60.674 1.00 81.50 329 THR A C 1
ATOM 2705 O O . THR A 1 329 ? -33.367 -2.517 60.025 1.00 81.50 329 THR A O 1
ATOM 2708 N N . LEU A 1 330 ? -35.484 -2.075 60.604 1.00 83.75 330 LEU A N 1
ATOM 2709 C CA . LEU A 1 330 ? -35.652 -0.955 59.679 1.00 83.75 330 LEU A CA 1
ATOM 2710 C C . LEU A 1 330 ? -34.643 0.190 59.924 1.00 83.75 330 LEU A C 1
ATOM 2712 O O . LEU A 1 330 ? -33.953 0.572 58.975 1.00 83.75 330 LEU A O 1
ATOM 2716 N N . PRO A 1 331 ? -34.471 0.717 61.158 1.00 87.56 331 PRO A N 1
ATOM 2717 C CA . PRO A 1 331 ? -33.465 1.748 61.409 1.00 87.56 331 PRO A CA 1
ATOM 2718 C C . PRO A 1 331 ? -32.033 1.231 61.253 1.00 87.56 331 PRO A C 1
ATOM 2720 O O . PRO A 1 331 ? -31.176 1.992 60.812 1.00 87.56 331 PRO A O 1
ATOM 2723 N N . LEU A 1 332 ? -31.762 -0.048 61.543 1.00 84.75 332 LEU A N 1
ATOM 2724 C CA . LEU A 1 332 ? -30.440 -0.639 61.330 1.00 84.75 332 LEU A CA 1
ATOM 2725 C C . LEU A 1 332 ? -30.082 -0.705 59.835 1.00 84.75 332 LEU A C 1
ATOM 2727 O O . LEU A 1 332 ? -28.982 -0.309 59.454 1.00 84.75 332 LEU A O 1
ATOM 2731 N N . VAL A 1 333 ? -31.013 -1.140 58.975 1.00 85.25 333 VAL A N 1
ATOM 2732 C CA . VAL A 1 333 ? -30.821 -1.147 57.512 1.00 85.25 333 VAL A CA 1
ATOM 2733 C C . VAL A 1 333 ? -30.579 0.269 56.999 1.00 85.25 333 VAL A C 1
ATOM 2735 O O . VAL A 1 333 ? -29.631 0.493 56.248 1.00 85.25 333 VAL A O 1
ATOM 2738 N N . VAL A 1 334 ? -31.391 1.240 57.432 1.00 86.62 334 VAL A N 1
ATOM 2739 C CA . VAL A 1 334 ? -31.225 2.648 57.042 1.00 86.62 334 VAL A CA 1
ATOM 2740 C C . VAL A 1 334 ? -29.872 3.186 57.507 1.00 86.62 334 VAL A C 1
ATOM 2742 O O . VAL A 1 334 ? -29.175 3.818 56.718 1.00 86.62 334 VAL A O 1
ATOM 2745 N N . ALA A 1 335 ? -29.457 2.899 58.742 1.00 86.75 335 ALA A N 1
ATOM 2746 C CA . ALA A 1 335 ? -28.167 3.331 59.270 1.00 86.75 335 ALA A CA 1
ATOM 2747 C C . ALA A 1 335 ? -26.995 2.760 58.458 1.00 86.75 335 ALA A C 1
ATOM 2749 O O . ALA A 1 335 ? -26.102 3.510 58.068 1.00 86.75 335 ALA A O 1
ATOM 2750 N N . ILE A 1 336 ? -27.013 1.461 58.136 1.00 85.00 336 ILE A N 1
ATOM 2751 C CA . ILE A 1 336 ? -25.949 0.836 57.339 1.00 85.00 336 ILE A CA 1
ATOM 2752 C C . ILE A 1 336 ? -25.936 1.400 55.911 1.00 85.00 336 ILE A C 1
ATOM 2754 O O . ILE A 1 336 ? -24.867 1.725 55.394 1.00 85.00 336 ILE A O 1
ATOM 2758 N N . LEU A 1 337 ? -27.102 1.595 55.287 1.00 84.25 337 LEU A N 1
ATOM 2759 C CA . LEU A 1 337 ? -27.187 2.215 53.963 1.00 84.25 337 LEU A CA 1
ATOM 2760 C C . LEU A 1 337 ? -26.670 3.660 53.971 1.00 84.25 337 LEU A C 1
ATOM 2762 O O . LEU A 1 337 ? -25.936 4.042 53.064 1.00 84.25 337 LEU A O 1
ATOM 2766 N N . VAL A 1 338 ? -26.980 4.456 54.997 1.00 86.56 338 VAL A N 1
ATOM 2767 C CA . VAL A 1 338 ? -26.464 5.829 55.138 1.00 86.56 338 VAL A CA 1
ATOM 2768 C C . VAL A 1 338 ? -24.950 5.836 55.359 1.00 86.56 338 VAL A C 1
ATOM 2770 O O . VAL A 1 338 ? -24.262 6.673 54.783 1.00 86.56 338 VAL A O 1
ATOM 2773 N N . ILE A 1 339 ? -24.401 4.898 56.131 1.00 84.75 339 ILE A N 1
ATOM 2774 C CA . ILE A 1 339 ? -22.950 4.799 56.347 1.00 84.75 339 ILE A CA 1
ATOM 2775 C C . ILE A 1 339 ? -22.227 4.411 55.048 1.00 84.75 339 ILE A C 1
ATOM 2777 O O . ILE A 1 339 ? -21.228 5.037 54.690 1.00 84.75 339 ILE A O 1
ATOM 2781 N N . VAL A 1 340 ? -22.742 3.418 54.316 1.00 81.25 340 VAL A N 1
ATOM 2782 C CA . VAL A 1 340 ? -22.117 2.903 53.084 1.00 81.25 340 VAL A CA 1
ATOM 2783 C C . VAL A 1 340 ? -22.295 3.871 51.909 1.00 81.25 340 VAL A C 1
ATOM 2785 O O . VAL A 1 340 ? -21.333 4.176 51.202 1.00 81.25 340 VAL A O 1
ATOM 2788 N N . PHE A 1 341 ? -23.503 4.399 51.703 1.00 81.38 341 PHE A N 1
ATOM 2789 C CA . PHE A 1 341 ? -23.836 5.224 50.538 1.00 81.38 341 PHE A CA 1
ATOM 2790 C C . PHE A 1 341 ? -23.839 6.727 50.810 1.00 81.38 341 PHE A C 1
ATOM 2792 O O . PHE A 1 341 ? -23.763 7.502 49.857 1.00 81.38 341 PHE A O 1
ATOM 2799 N N . GLY A 1 342 ? -23.880 7.181 52.064 1.00 80.25 342 GLY A N 1
ATOM 2800 C CA . GLY A 1 342 ? -24.043 8.600 52.402 1.00 80.25 342 GLY A CA 1
ATOM 2801 C C . GLY A 1 342 ? -22.943 9.489 51.826 1.00 80.25 342 GLY A C 1
ATOM 2802 O O . GLY A 1 342 ? -23.231 10.553 51.280 1.00 80.25 342 GLY A O 1
ATOM 2803 N N . ARG A 1 343 ? -21.687 9.021 51.838 1.00 78.50 343 ARG A N 1
ATOM 2804 C CA . ARG A 1 343 ? -20.549 9.754 51.249 1.00 78.50 343 ARG A CA 1
ATOM 2805 C C . ARG A 1 343 ? -20.634 9.857 49.723 1.00 78.50 343 ARG A C 1
ATOM 2807 O O . ARG A 1 343 ? -20.300 10.898 49.159 1.00 78.50 343 ARG A O 1
ATOM 2814 N N . TRP A 1 344 ? -21.085 8.795 49.057 1.00 77.44 344 TRP A N 1
ATOM 2815 C CA . TRP A 1 344 ? -21.249 8.756 47.602 1.00 77.44 344 TRP A CA 1
ATOM 2816 C C . TRP A 1 344 ? -22.449 9.598 47.145 1.00 77.44 344 TRP A C 1
ATOM 2818 O O . TRP A 1 344 ? -22.322 10.416 46.232 1.00 77.44 344 TRP A O 1
ATOM 2828 N N . TRP A 1 345 ? -23.585 9.470 47.836 1.00 74.31 345 TRP A N 1
ATOM 2829 C CA . TRP A 1 345 ? -24.820 10.203 47.555 1.00 74.31 345 TRP A CA 1
ATOM 2830 C C . TRP A 1 345 ? -24.651 11.711 47.768 1.00 74.31 345 TRP A C 1
ATOM 2832 O O . TRP A 1 345 ? -25.058 12.497 46.915 1.00 74.31 345 TRP A O 1
ATOM 2842 N N . TYR A 1 346 ? -23.965 12.120 48.844 1.00 77.94 346 TYR A N 1
ATOM 2843 C CA . TYR A 1 346 ? -23.641 13.525 49.115 1.00 77.94 346 TYR A CA 1
ATOM 2844 C C . TYR A 1 346 ? -22.819 14.155 47.983 1.00 77.94 346 TYR A C 1
ATOM 2846 O O . TYR A 1 346 ? -23.137 15.245 47.507 1.00 77.94 346 TYR A O 1
ATOM 2854 N N . LYS A 1 347 ? -21.799 13.443 47.483 1.00 76.00 347 LYS A N 1
ATOM 2855 C CA . LYS A 1 347 ? -20.963 13.923 46.375 1.00 76.00 347 LYS A CA 1
ATOM 2856 C C . LYS A 1 347 ? -21.756 14.034 45.063 1.00 76.00 347 LYS A C 1
ATOM 2858 O O . LYS A 1 347 ? -21.650 15.043 44.372 1.00 76.00 347 LYS A O 1
ATOM 2863 N N . ARG A 1 348 ? -22.607 13.046 44.758 1.00 76.50 348 ARG A N 1
ATOM 2864 C CA . ARG A 1 348 ? -23.487 13.039 43.573 1.00 76.50 348 ARG A CA 1
ATOM 2865 C C . ARG A 1 348 ? -24.497 14.197 43.594 1.00 76.50 348 ARG A C 1
ATOM 2867 O O . ARG A 1 348 ? -24.709 14.844 42.571 1.00 76.50 348 ARG A O 1
ATOM 2874 N N . LEU A 1 349 ? -25.096 14.482 44.753 1.00 70.44 349 LEU A N 1
ATOM 2875 C CA . LEU A 1 349 ? -26.034 15.598 44.939 1.00 70.44 349 LEU A CA 1
ATOM 2876 C C . LEU A 1 349 ? -25.365 16.959 44.713 1.00 70.44 349 LEU A C 1
ATOM 2878 O O . LEU A 1 349 ? -25.949 17.833 44.071 1.00 70.44 349 LEU A O 1
ATOM 2882 N N . MET A 1 350 ? -24.128 17.113 45.190 1.00 74.00 350 MET A N 1
ATOM 2883 C CA . MET A 1 350 ? -23.336 18.330 44.993 1.00 74.00 350 MET A CA 1
ATOM 2884 C C . MET A 1 350 ? -22.901 18.526 43.530 1.00 74.00 350 MET A C 1
ATOM 2886 O O . MET A 1 350 ? -22.865 19.654 43.040 1.00 74.00 350 MET A O 1
ATOM 2890 N N . GLU A 1 351 ? -22.623 17.453 42.784 1.00 71.25 351 GLU A N 1
ATOM 2891 C CA . GLU A 1 351 ? -22.325 17.555 41.346 1.00 71.25 351 GLU A CA 1
ATOM 2892 C C . GLU A 1 351 ? -23.554 18.016 40.539 1.00 71.25 351 GLU A C 1
ATOM 2894 O O . GLU A 1 351 ? -23.442 18.925 39.713 1.00 71.25 351 GLU A O 1
ATOM 2899 N N . VAL A 1 352 ? -24.749 17.484 40.818 1.00 65.81 352 VAL A N 1
ATOM 2900 C CA . VAL A 1 352 ? -25.992 17.870 40.117 1.00 65.81 352 VAL A CA 1
ATOM 2901 C C . VAL A 1 352 ? -26.391 19.328 40.389 1.00 65.81 352 VAL A C 1
ATOM 2903 O O . VAL A 1 352 ? -26.842 20.024 39.473 1.00 65.81 352 VAL A O 1
ATOM 2906 N N . SER A 1 353 ? -26.190 19.831 41.612 1.00 57.22 353 SER A N 1
ATOM 2907 C CA . SER A 1 353 ? -26.467 21.237 41.944 1.00 57.22 353 SER A CA 1
ATOM 2908 C C . SER A 1 353 ? -25.484 22.205 41.266 1.00 57.22 353 SER A C 1
ATOM 2910 O O . SER A 1 353 ? -25.887 23.288 40.833 1.00 57.22 353 SER A O 1
ATOM 2912 N N . SER A 1 354 ? -24.227 21.790 41.059 1.00 56.97 354 SER A N 1
ATOM 2913 C CA . SER A 1 354 ? -23.206 22.593 40.368 1.00 56.97 354 SER A CA 1
ATOM 2914 C C . SER A 1 354 ? -23.463 22.758 38.857 1.00 56.97 354 SER A C 1
ATOM 2916 O O . SER A 1 354 ? -23.244 23.838 38.300 1.00 56.97 354 SER A O 1
ATOM 2918 N N . VAL A 1 355 ? -24.014 21.733 38.190 1.00 59.53 355 VAL A N 1
ATOM 2919 C CA . VAL A 1 355 ? -24.371 21.776 36.756 1.00 59.53 355 VAL A CA 1
ATOM 2920 C C . VAL A 1 355 ? -25.529 22.746 36.499 1.00 59.53 355 VAL A C 1
ATOM 2922 O O . VAL A 1 355 ? -25.533 23.460 35.493 1.00 59.53 355 VAL A O 1
ATOM 2925 N N . ARG A 1 356 ? -26.487 22.836 37.431 1.00 56.12 356 ARG A N 1
ATOM 2926 C CA . ARG A 1 356 ? -27.588 23.808 37.360 1.00 56.12 356 ARG A CA 1
ATOM 2927 C C . ARG A 1 356 ? -27.098 25.249 37.544 1.00 56.12 356 ARG A C 1
ATOM 2929 O O . ARG A 1 356 ? -27.617 26.141 36.883 1.00 56.12 356 ARG A O 1
ATOM 2936 N N . TYR A 1 357 ? -26.047 25.465 38.336 1.00 54.22 357 TYR A N 1
ATOM 2937 C CA . TYR A 1 357 ? -25.426 26.783 38.521 1.00 54.22 357 TYR A CA 1
ATOM 2938 C C . TYR A 1 357 ? -24.637 27.264 37.287 1.00 54.22 357 TYR A C 1
ATOM 2940 O O . TYR A 1 357 ? -24.650 28.452 36.966 1.00 54.22 357 TYR A O 1
ATOM 2948 N N . ARG A 1 358 ? -23.977 26.353 36.552 1.00 54.09 358 ARG A N 1
ATOM 2949 C CA . ARG A 1 358 ? -23.167 26.700 35.365 1.00 54.09 358 ARG A CA 1
ATOM 2950 C C . ARG A 1 358 ? -24.009 27.097 34.141 1.00 54.09 358 ARG A C 1
ATOM 2952 O O . ARG A 1 358 ? -23.534 27.878 33.328 1.00 54.09 358 ARG A O 1
ATOM 2959 N N . ARG A 1 359 ? -25.255 26.618 34.022 1.00 55.28 359 ARG A N 1
ATOM 2960 C CA . ARG A 1 359 ? -26.167 26.978 32.914 1.00 55.28 359 ARG A CA 1
ATOM 2961 C C . ARG A 1 359 ? -26.823 28.361 33.080 1.00 55.28 359 ARG A C 1
ATOM 2963 O O . ARG A 1 359 ? -27.208 28.956 32.087 1.00 55.28 359 ARG A O 1
ATOM 2970 N N . VAL A 1 360 ? -26.921 28.873 34.310 1.00 57.72 360 VAL A N 1
ATOM 2971 C CA . VAL A 1 360 ? -27.603 30.148 34.631 1.00 57.72 360 VAL A CA 1
ATOM 2972 C C . VAL A 1 360 ? -26.660 31.362 34.590 1.00 57.72 360 VAL A C 1
ATOM 2974 O O . VAL A 1 360 ? -27.107 32.484 34.381 1.00 57.72 360 VAL A O 1
ATOM 2977 N N . ARG A 1 361 ? -25.343 31.169 34.755 1.00 53.88 361 ARG A N 1
ATOM 2978 C CA . ARG A 1 361 ? -24.358 32.261 34.624 1.00 53.88 361 ARG A CA 1
ATOM 2979 C C . ARG A 1 361 ? -24.267 32.895 33.223 1.00 53.88 361 ARG A C 1
ATOM 2981 O O . ARG A 1 361 ? -24.321 34.119 33.178 1.00 53.88 361 ARG A O 1
ATOM 2988 N N . PRO A 1 362 ? -24.177 32.145 32.104 1.00 56.12 362 PRO A N 1
ATOM 2989 C CA . PRO A 1 362 ? -24.008 32.771 30.791 1.00 56.12 362 PRO A CA 1
ATOM 2990 C C . PRO A 1 362 ? -25.186 33.678 30.404 1.00 56.12 362 PRO A C 1
ATOM 2992 O O . PRO A 1 362 ? -24.949 34.750 29.868 1.00 56.12 362 PRO A O 1
ATOM 2995 N N . SER A 1 363 ? -26.426 33.336 30.779 1.00 59.03 363 SER A N 1
ATOM 2996 C CA . SER A 1 363 ? -27.599 34.177 30.487 1.00 59.03 363 SER A CA 1
ATOM 2997 C C . SER A 1 363 ? -27.630 35.494 31.273 1.00 59.03 363 SER A C 1
ATOM 2999 O O . SER A 1 363 ? -28.145 36.493 30.785 1.00 59.03 363 SER A O 1
ATOM 3001 N N . LEU A 1 364 ? -27.079 35.524 32.493 1.00 60.81 364 LEU A N 1
ATOM 3002 C CA . LEU A 1 364 ? -27.017 36.751 33.299 1.00 60.81 364 LEU A CA 1
ATOM 3003 C C . LEU A 1 364 ? -25.882 37.682 32.855 1.00 60.81 364 LEU A C 1
ATOM 3005 O O . LEU A 1 364 ? -26.016 38.900 32.974 1.00 60.81 364 LEU A O 1
ATOM 3009 N N . ASP A 1 365 ? -24.780 37.121 32.356 1.00 64.56 365 ASP A N 1
ATOM 3010 C CA . ASP A 1 365 ? -23.659 37.896 31.823 1.00 64.56 365 ASP A CA 1
ATOM 3011 C C . ASP A 1 365 ? -24.001 38.492 30.439 1.00 64.56 365 ASP A C 1
ATOM 3013 O O . ASP A 1 365 ? -23.637 39.636 30.164 1.00 64.56 365 ASP A O 1
ATOM 3017 N N . GLU A 1 366 ? -24.784 37.781 29.618 1.00 67.94 366 GLU A N 1
ATOM 3018 C CA . GLU A 1 366 ? -25.297 38.247 28.318 1.00 67.94 366 GLU A CA 1
ATOM 3019 C C . GLU A 1 366 ? -26.296 39.413 28.483 1.00 67.94 366 GLU A C 1
ATOM 3021 O O . GLU A 1 366 ? -26.095 40.486 27.911 1.00 67.94 366 GLU A O 1
ATOM 3026 N N . GLU A 1 367 ? -27.271 39.299 29.397 1.00 65.69 367 GLU A N 1
ATOM 3027 C CA . GLU A 1 367 ? -28.184 40.410 29.729 1.00 65.69 367 GLU A CA 1
ATOM 3028 C C . GLU A 1 367 ? -27.470 41.639 30.323 1.00 65.69 367 GLU A C 1
ATOM 3030 O O . GLU A 1 367 ? -27.940 42.779 30.200 1.00 65.69 367 GLU A O 1
ATOM 3035 N N . ARG A 1 368 ? -26.360 41.428 31.041 1.00 67.25 368 ARG A N 1
ATOM 3036 C CA . ARG A 1 368 ? -25.573 42.517 31.634 1.00 67.25 368 ARG A CA 1
ATOM 3037 C C . ARG A 1 368 ? -24.712 43.213 30.570 1.00 67.25 368 ARG A C 1
ATOM 3039 O O . ARG A 1 368 ? -24.554 44.432 30.643 1.00 67.25 368 ARG A O 1
ATOM 3046 N N . GLY A 1 369 ? -24.225 42.474 29.570 1.00 68.06 369 GLY A N 1
ATOM 3047 C CA . GLY A 1 369 ? -23.546 43.010 28.386 1.00 68.06 369 GLY A CA 1
ATOM 3048 C C . GLY A 1 369 ? -24.470 43.851 27.500 1.00 68.06 369 GLY A C 1
ATOM 3049 O O . GLY A 1 369 ? -24.117 44.975 27.137 1.00 68.06 369 GLY A O 1
ATOM 3050 N N . GLU A 1 370 ? -25.691 43.378 27.237 1.00 71.00 370 GLU A N 1
ATOM 3051 C CA . GLU A 1 370 ? -26.684 44.129 26.456 1.00 71.00 370 GLU A CA 1
ATOM 3052 C C . GLU A 1 370 ? -27.089 45.441 27.142 1.00 71.00 370 GLU A C 1
ATOM 3054 O O . GLU A 1 370 ? -27.078 46.503 26.513 1.00 71.00 370 GLU A O 1
ATOM 3059 N N . ARG A 1 371 ? -27.342 45.418 28.459 1.00 69.38 371 ARG A N 1
ATOM 3060 C CA . ARG A 1 371 ? -27.644 46.639 29.231 1.00 69.38 371 ARG A CA 1
ATOM 3061 C C . ARG A 1 371 ? -26.490 47.645 29.245 1.00 69.38 371 ARG A C 1
ATOM 3063 O O . ARG A 1 371 ? -26.736 48.851 29.212 1.00 69.38 371 ARG A O 1
ATOM 3070 N N . ALA A 1 372 ? -25.242 47.176 29.273 1.00 68.81 372 ALA A N 1
ATOM 3071 C CA . ALA A 1 372 ? -24.072 48.048 29.187 1.00 68.81 372 ALA A CA 1
ATOM 3072 C C . ALA A 1 372 ? -23.941 48.696 27.797 1.00 68.81 372 ALA A C 1
ATOM 3074 O O . ALA A 1 372 ? -23.664 49.893 27.707 1.00 68.81 372 ALA A O 1
ATOM 3075 N N . SER A 1 373 ? -24.212 47.943 26.724 1.00 66.88 373 SER A N 1
ATOM 3076 C CA . SER A 1 373 ? -24.179 48.462 25.350 1.00 66.88 373 SER A CA 1
ATOM 3077 C C . SER A 1 373 ? -25.252 49.532 25.095 1.00 66.88 373 SER A C 1
ATOM 3079 O O . SER A 1 373 ? -24.936 50.606 24.582 1.00 66.88 373 SER A O 1
ATOM 3081 N N . GLN A 1 374 ? -26.485 49.317 25.572 1.00 69.50 374 GLN A N 1
ATOM 3082 C CA . GLN A 1 374 ? -27.582 50.284 25.436 1.00 69.50 374 GLN A CA 1
ATOM 3083 C C . GLN A 1 374 ? -27.334 51.588 26.208 1.00 69.50 374 GLN A C 1
ATOM 3085 O O . GLN A 1 374 ? -27.716 52.663 25.744 1.00 69.50 374 GLN A O 1
ATOM 3090 N N . ASN A 1 375 ? -26.689 51.523 27.377 1.00 67.75 375 ASN A N 1
ATOM 3091 C CA . ASN A 1 375 ? -26.324 52.728 28.127 1.00 67.75 375 ASN A CA 1
ATOM 3092 C C . ASN A 1 375 ? -25.192 53.516 27.451 1.00 67.75 375 ASN A C 1
ATOM 3094 O O . ASN A 1 375 ? -25.211 54.746 27.480 1.00 67.75 375 ASN A O 1
ATOM 3098 N N . CYS A 1 376 ? -24.239 52.835 26.810 1.00 65.81 376 CYS A N 1
ATOM 3099 C CA . CYS A 1 376 ? -23.171 53.493 26.054 1.00 65.81 376 CYS A CA 1
ATOM 3100 C C . CYS A 1 376 ? -23.726 54.236 24.826 1.00 65.81 376 CYS A C 1
ATOM 3102 O O . CYS A 1 376 ? -23.353 55.379 24.569 1.00 65.81 376 CYS A O 1
ATOM 3104 N N . GLU A 1 377 ? -24.677 53.628 24.110 1.00 67.75 377 GLU A N 1
ATOM 3105 C CA . GLU A 1 377 ? -25.300 54.236 22.928 1.00 67.75 377 GLU A CA 1
ATOM 3106 C C . GLU A 1 377 ? -26.195 55.440 23.278 1.00 67.75 377 GLU A C 1
ATOM 3108 O O . GLU A 1 377 ? -26.236 56.422 22.537 1.00 67.75 377 GLU A O 1
ATOM 3113 N N . LYS A 1 378 ? -26.866 55.414 24.439 1.00 69.25 378 LYS A N 1
ATOM 3114 C CA . LYS A 1 378 ? -27.639 56.563 24.944 1.00 69.25 378 LYS A CA 1
ATOM 3115 C C . LYS A 1 378 ? -26.756 57.746 25.341 1.00 69.25 378 LYS A C 1
ATOM 3117 O O . LYS A 1 378 ? -27.127 58.879 25.057 1.00 69.25 378 LYS A O 1
ATOM 3122 N N . ASN A 1 379 ? -25.592 57.496 25.940 1.00 66.31 379 ASN A N 1
ATOM 3123 C CA . ASN A 1 379 ? -24.664 58.556 26.345 1.00 66.31 379 ASN A CA 1
ATOM 3124 C C . ASN A 1 379 ? -23.900 59.187 25.169 1.00 66.31 379 ASN A C 1
ATOM 3126 O O . ASN A 1 379 ? -23.396 60.290 25.315 1.00 66.31 379 ASN A O 1
ATOM 3130 N N . ALA A 1 380 ? -23.814 58.517 24.016 1.00 63.97 380 ALA A N 1
ATOM 3131 C CA . ALA A 1 380 ? -23.176 59.057 22.811 1.00 63.97 380 ALA A CA 1
ATOM 3132 C C . ALA A 1 380 ? -24.109 59.938 21.951 1.00 63.97 380 ALA A C 1
ATOM 3134 O O . ALA A 1 380 ? -23.656 60.542 20.981 1.00 63.97 380 ALA A O 1
ATOM 3135 N N . ARG A 1 381 ? -25.413 59.976 22.264 1.00 60.66 381 ARG A N 1
ATOM 3136 C CA . ARG A 1 381 ? -26.434 60.763 21.543 1.00 60.66 381 ARG A CA 1
ATOM 3137 C C . ARG A 1 381 ? -26.932 61.994 22.315 1.00 60.66 381 ARG A C 1
ATOM 3139 O O . ARG A 1 381 ? -27.796 62.699 21.797 1.00 60.66 381 ARG A O 1
ATOM 3146 N N . ALA A 1 382 ? -26.421 62.222 23.523 1.00 57.22 382 ALA A N 1
ATOM 3147 C CA . ALA A 1 382 ? -26.600 63.445 24.307 1.00 57.22 382 ALA A CA 1
ATOM 3148 C C . ALA A 1 382 ? -25.326 64.286 24.203 1.00 57.22 382 ALA A C 1
ATOM 3150 O O . ALA A 1 382 ? -25.457 65.529 24.166 1.00 57.22 382 ALA A O 1
#

Secondary structure (DSSP, 8-state):
---S--HHHHHHHHHHHTS-HHHHHTT---TTTTT-TTS--PPPPGGGS-TTT---------EEESSPPPS---------TT----EEEGGGSSPP-SPPP-S-GGGGGGTSS-S--SS-HHHHHHHHHHHT--HHHHHHHHH-HHHHTHHHHHHHHHHHHHHHHHHHHHHHHHHHHHHHHGGGG-TT--HHHHHHHHHHHHHHHHHHHHHHHHHHHHHHHHHHHHHHTT---PTTT---S--HHHHHHHHHHHHHHHHHHHHHHHHHHHHHHHHHHHHHHHHHHHHHHHHHHHHHHHHHHHHHHHHHT---GGGSTTSTTHHHHHHHHHHHHHHHHHHHHHHHHHHHHHHHHHHHHHHHHHHHHHHHHHHHHHHHHHHT--

Radius of gyration: 38.71 Å; chains: 1; bounding box: 79×93×112 Å

pLDDT: mean 74.43, std 15.16, range [34.25, 95.06]

Foldseek 3Di:
DDEPDDPVVLVVVCVVVVHHSVVVVQVHDHVCVDPDPPRDPPDDDLVVDDLQPDFDADFDFDKDFPDDPDDDDDDDDPPPPPPPTDIATDVNAFDDDADDDPDDPPVCVVPPPDQDNPPDLVSNLVSCVVPVDDPVLVVVVVVGVVSSCPVVLVSRLRRLVSVLVVLVVLLVVLVVLVVVLVCLPPPPDDPVVNVVSVVVLVVSLVSLVVSLVVLVVVLVSLVVNCSRNVVDDDPPDDRDPDDPSSVSSVVSSVSSVVSSVSSVVVNVVSVVVVVVVVVVVVVVVVVVVVVVVVVVLLCVLLVVLCVVPVDDDQCDDPHPCVVVSCVPSVVSSVVVCCVSCVVVVVVVVVVVVVVVVVVPVVVVVVVVVVVVVVVVVVVVVD

Sequence (382 aa):
MLEDLSEPYIELFGSYFGVDAQVFAAQIQDGHWGEDDRIGHPQKLLSANNHEKSFTLRYYETRVFDNPPLDPVPSMMRTAANQIEENRPYQGGYRDFTPWPEKNISSLSKSIDEGPRRVSLAEDTAYYWLHASSSKQRTSALSSPYESTIFLRRIMIAMLNSTLRRYYFDLSQHETKLWVMQRMIDPNLTDTEKNQYLGDFIDVMNEINKIRRRMNWFSHEMTINLEVLDLVTHHPYRIPDHRAEDRDLIVIRDKFLSYRRWSEKLLDITSAHLALMETEKSISDSKALSRLTILGSLFIPVSFVCSFFSMNGDFAVGATKLWVYFAVTLPLVVAILVIVFGRWWYKRLMEVSSVRYRRVRPSLDEERGERASQNCEKNARA